Protein AF-A0A8H8R3R6-F1 (afdb_monomer_lite)

Foldseek 3Di:
DPVVVVLVVCLVPVLQVLDALLRLQVQQLVVLLVPPDQQDDLASLQLVLCNLQVDFDDDPVCCVPQPVPVVVLCVVPSVDDPVSSVVNNVCSRVRPGDNSNLDDPVVCVVCVVVVNNSVSDDYDSLLCCVVVDPLVPQPDAQDPDRGPCSSCVSVVVVVVVVCVVCPVVDDDDDDDDDQLVVLVCLQVVNDDDPCVVVPPPDDDQQADQEAEDADQAQQACVSVLLRVQVSHQQDPSGKYKYFNALLLVVDDWNQVRCCLRQVQNDQLSVCQARQKDWPDMFCNVDPRRRNDIIIIHHVGNDADDLVSHDPPVRLVVSLVVNCCSLVPPDPDPRPDPVSHDHDPSPCVVSVVLVLPPSRDDPPDPVCDDDVNVVPNVVDDDDDPDWDADPVVRDTHDDDDPVVLVVQQADFDWDWDADPVVRHTPDPGTDGDYNNDDDDDDPPD

Radius of gyration: 27.63 Å; chains: 1; bounding box: 59×54×81 Å

pLDDT: mean 77.4, std 13.17, range [39.22, 96.19]

Structure (mmCIF, N/CA/C/O backbone):
data_AF-A0A8H8R3R6-F1
#
_entry.id   AF-A0A8H8R3R6-F1
#
loop_
_atom_site.group_PDB
_atom_site.id
_atom_site.type_symbol
_atom_site.label_atom_id
_atom_site.label_alt_id
_atom_site.label_comp_id
_atom_site.label_asym_id
_atom_site.label_entity_id
_atom_site.label_seq_id
_atom_site.pdbx_PDB_ins_code
_atom_site.Cartn_x
_atom_site.Cartn_y
_atom_site.Cartn_z
_atom_site.occupancy
_atom_site.B_iso_or_equiv
_atom_site.auth_seq_id
_atom_site.auth_comp_id
_atom_site.auth_asym_id
_atom_site.auth_atom_id
_atom_site.pdbx_PDB_model_num
ATOM 1 N N . MET A 1 1 ? -8.588 -22.643 -5.717 1.00 56.66 1 MET A N 1
ATOM 2 C CA . MET A 1 1 ? -9.432 -21.596 -5.103 1.00 56.66 1 MET A CA 1
ATOM 3 C C . MET A 1 1 ? -8.622 -20.306 -5.072 1.00 56.66 1 MET A C 1
ATOM 5 O O . MET A 1 1 ? -7.486 -20.375 -4.616 1.00 56.66 1 MET A O 1
ATOM 9 N N . PRO A 1 2 ? -9.122 -19.174 -5.598 1.00 67.88 2 PRO A N 1
ATOM 10 C CA . PRO A 1 2 ? -8.446 -17.885 -5.462 1.00 67.88 2 PRO A CA 1
ATOM 11 C C . PRO A 1 2 ? -8.195 -17.552 -3.985 1.00 67.88 2 PRO A C 1
ATOM 13 O O . PRO A 1 2 ? -9.067 -17.780 -3.151 1.00 67.88 2 PRO A O 1
ATOM 16 N N . LYS A 1 3 ? -7.027 -16.997 -3.652 1.00 70.31 3 LYS A N 1
ATOM 17 C CA . LYS A 1 3 ? -6.646 -16.696 -2.258 1.00 70.31 3 LYS A CA 1
ATOM 18 C C . LYS A 1 3 ? -7.597 -15.730 -1.548 1.00 70.31 3 LYS A C 1
ATOM 20 O O . LYS A 1 3 ? -7.770 -15.851 -0.345 1.00 70.31 3 LYS A O 1
ATOM 25 N N . TYR A 1 4 ? -8.250 -14.813 -2.264 1.00 72.88 4 TYR A N 1
ATOM 26 C CA . TYR A 1 4 ? -9.271 -13.957 -1.650 1.00 72.88 4 TYR A CA 1
ATOM 27 C C . TYR A 1 4 ? -10.514 -14.762 -1.236 1.00 72.88 4 TYR A C 1
ATOM 29 O O . TYR A 1 4 ? -11.103 -14.479 -0.201 1.00 72.88 4 TYR A O 1
ATOM 37 N N . ILE A 1 5 ? -10.885 -15.807 -1.990 1.00 81.00 5 ILE A N 1
ATOM 38 C CA . ILE A 1 5 ? -11.952 -16.738 -1.593 1.00 81.00 5 ILE A CA 1
ATOM 39 C C . ILE A 1 5 ? -11.491 -17.584 -0.404 1.00 81.00 5 ILE A C 1
ATOM 41 O O . ILE A 1 5 ? -12.281 -17.812 0.507 1.00 81.00 5 ILE A O 1
ATOM 45 N N . GLU A 1 6 ? -10.222 -18.003 -0.373 1.00 83.62 6 GLU A N 1
ATOM 46 C CA . GLU A 1 6 ? -9.637 -18.683 0.792 1.00 83.62 6 GLU A CA 1
ATOM 47 C C . GLU A 1 6 ? -9.727 -17.797 2.045 1.00 83.62 6 GLU A C 1
ATOM 49 O O . GLU A 1 6 ? -10.269 -18.244 3.050 1.00 83.62 6 GLU A O 1
ATOM 54 N N . ALA A 1 7 ? -9.321 -16.525 1.959 1.00 84.25 7 ALA A N 1
ATOM 55 C CA . ALA A 1 7 ? -9.419 -15.565 3.059 1.00 84.25 7 ALA A CA 1
ATOM 56 C C . ALA A 1 7 ? -10.870 -15.345 3.518 1.00 84.25 7 ALA A C 1
ATOM 58 O O . ALA A 1 7 ? -11.154 -15.403 4.710 1.00 84.25 7 ALA A O 1
ATOM 59 N N . LEU A 1 8 ? -11.813 -15.168 2.583 1.00 86.44 8 LEU A N 1
ATOM 60 C CA . LEU A 1 8 ? -13.241 -15.056 2.909 1.00 86.44 8 LEU A CA 1
ATOM 61 C C . LEU A 1 8 ? -13.773 -16.323 3.595 1.00 86.44 8 LEU A C 1
ATOM 63 O O . LEU A 1 8 ? -14.528 -16.230 4.562 1.00 86.44 8 LEU A O 1
ATOM 67 N N . THR A 1 9 ? -13.364 -17.499 3.117 1.00 89.38 9 THR A N 1
ATOM 68 C CA . THR A 1 9 ? -13.744 -18.795 3.697 1.00 89.38 9 THR A CA 1
ATOM 69 C C . THR A 1 9 ? -13.182 -18.938 5.109 1.00 89.38 9 THR A C 1
ATOM 71 O O . THR A 1 9 ? -13.893 -19.347 6.027 1.00 89.38 9 THR A O 1
ATOM 74 N N . ASP A 1 10 ? -11.925 -18.552 5.305 1.00 91.69 10 ASP A N 1
ATOM 75 C CA . ASP A 1 10 ? -11.263 -18.560 6.601 1.00 91.69 10 ASP A CA 1
ATOM 76 C C . ASP A 1 10 ? -11.947 -17.589 7.578 1.00 91.69 10 ASP A C 1
ATOM 78 O O . ASP A 1 10 ? -12.258 -17.992 8.699 1.00 91.69 10 ASP A O 1
ATOM 82 N N . TRP A 1 11 ? -12.296 -16.367 7.155 1.00 92.25 11 TRP A N 1
ATOM 83 C CA . TRP A 1 11 ? -13.038 -15.395 7.973 1.00 92.25 11 TRP A CA 1
ATOM 84 C C . TRP A 1 11 ? -14.450 -15.857 8.350 1.00 92.25 11 TRP A C 1
ATOM 86 O O . TRP A 1 11 ? -14.945 -15.527 9.432 1.00 92.25 11 TRP A O 1
ATOM 96 N N . GLN A 1 12 ? -15.116 -16.610 7.472 1.00 89.81 12 GLN A N 1
ATOM 97 C CA . GLN A 1 12 ? -16.445 -17.171 7.732 1.00 89.81 12 GLN A CA 1
ATOM 98 C C . GLN A 1 12 ? -16.408 -18.443 8.590 1.00 89.81 12 GLN A C 1
ATOM 100 O O . GLN A 1 12 ? -17.414 -18.754 9.239 1.00 89.81 12 GLN A O 1
ATOM 105 N N . GLY A 1 13 ? -15.282 -19.155 8.598 1.00 90.56 13 GLY A N 1
ATOM 106 C CA . GLY A 1 13 ? -15.072 -20.408 9.315 1.00 90.56 13 GLY A CA 1
ATOM 107 C C . GLY A 1 13 ? -13.961 -20.291 10.352 1.00 90.56 13 GLY A C 1
ATOM 108 O O . GLY A 1 13 ? -14.189 -19.775 11.443 1.00 90.56 13 GLY A O 1
ATOM 109 N N . LYS A 1 14 ? -12.764 -20.776 9.998 1.00 90.62 14 LYS A N 1
ATOM 110 C CA . LYS A 1 14 ? -11.642 -21.049 10.917 1.00 90.62 14 LYS A CA 1
ATOM 111 C C . LYS A 1 14 ? -11.264 -19.878 11.824 1.00 90.62 14 LYS A C 1
ATOM 113 O O . LYS A 1 14 ? -10.929 -20.092 12.980 1.00 90.62 14 LYS A O 1
ATOM 118 N N . ALA A 1 15 ? -11.319 -18.647 11.320 1.00 92.00 15 ALA A N 1
ATOM 119 C CA . ALA A 1 15 ? -10.952 -17.457 12.082 1.00 92.00 15 ALA A CA 1
ATOM 120 C C . ALA A 1 15 ? -11.833 -17.243 13.324 1.00 92.00 15 ALA A C 1
ATOM 122 O O . ALA A 1 15 ? -11.370 -16.654 14.297 1.00 92.00 15 ALA A O 1
ATOM 123 N N . LYS A 1 16 ? -13.081 -17.733 13.317 1.00 89.00 16 LYS A N 1
ATOM 124 C CA . LYS A 1 16 ? -14.005 -17.621 14.459 1.00 89.00 16 LYS A CA 1
ATOM 125 C C . LYS A 1 16 ? -13.524 -18.381 15.689 1.00 89.00 16 LYS A C 1
ATOM 127 O O . LYS A 1 16 ? -13.858 -17.985 16.799 1.00 89.00 16 LYS A O 1
ATOM 132 N N . ASP A 1 17 ? -12.746 -19.438 15.476 1.00 89.56 17 ASP A N 1
ATOM 133 C CA . ASP A 1 17 ? -12.331 -20.365 16.527 1.00 89.56 17 ASP A CA 1
ATOM 134 C C . ASP A 1 17 ? -10.909 -20.082 17.037 1.00 89.56 17 ASP A C 1
ATOM 136 O O . ASP A 1 17 ? -10.450 -20.738 17.967 1.00 89.56 17 ASP A O 1
ATOM 140 N N . ILE A 1 18 ? -10.197 -19.116 16.438 1.00 92.00 18 ILE A N 1
ATOM 141 C CA . ILE A 1 18 ? -8.803 -18.810 16.799 1.00 92.00 18 ILE A CA 1
ATOM 142 C C . ILE A 1 18 ? -8.711 -18.063 18.129 1.00 92.00 18 ILE A C 1
ATOM 144 O O . ILE A 1 18 ? -7.832 -18.352 18.937 1.00 92.00 18 ILE A O 1
ATOM 148 N N . PHE A 1 19 ? -9.594 -17.090 18.349 1.00 92.12 19 PHE A N 1
ATOM 149 C CA . PHE A 1 19 ? -9.614 -16.306 19.576 1.00 92.12 19 PHE A CA 1
ATOM 150 C C . PHE A 1 19 ? -11.031 -16.215 20.111 1.00 92.12 19 PHE A C 1
ATOM 152 O O . PHE A 1 19 ? -11.982 -15.983 19.372 1.00 92.12 19 PHE A O 1
ATOM 159 N N . THR A 1 20 ? -11.159 -16.314 21.423 1.00 92.62 20 THR A N 1
ATOM 160 C CA . THR A 1 20 ? -12.367 -15.942 22.149 1.00 92.62 20 THR A CA 1
ATOM 161 C C . THR A 1 20 ? -12.424 -14.426 22.356 1.00 92.62 20 THR A C 1
ATOM 163 O O . THR A 1 20 ? -11.408 -13.723 22.346 1.00 92.62 20 THR A O 1
ATOM 166 N N . SER A 1 21 ? -13.617 -13.896 22.635 1.00 91.75 21 SER A N 1
ATOM 167 C CA . SER A 1 21 ? -13.784 -12.489 23.032 1.00 91.75 21 SER A CA 1
ATOM 168 C C . SER A 1 21 ? -12.984 -12.143 24.291 1.00 91.75 21 SER A C 1
ATOM 170 O O . SER A 1 21 ? -12.503 -11.021 24.430 1.00 91.75 21 SER A O 1
ATOM 172 N N . ALA A 1 22 ? -12.797 -13.105 25.200 1.00 91.75 22 ALA A N 1
ATOM 173 C CA . ALA A 1 22 ? -11.987 -12.916 26.398 1.00 91.75 22 ALA A CA 1
ATOM 174 C C . ALA A 1 22 ? -10.507 -12.699 26.081 1.00 91.75 22 ALA A C 1
ATOM 176 O O . ALA A 1 22 ? -9.930 -11.740 26.596 1.00 91.75 22 ALA A O 1
ATOM 177 N N . GLU A 1 23 ? -9.932 -13.522 25.205 1.00 91.50 23 GLU A N 1
ATOM 178 C CA . GLU A 1 23 ? -8.534 -13.394 24.781 1.00 91.50 23 GLU A CA 1
ATOM 179 C C . GLU A 1 23 ? -8.293 -12.096 24.007 1.00 91.50 23 GLU A C 1
ATOM 181 O O . GLU A 1 23 ? -7.294 -11.419 24.241 1.00 91.50 23 GLU A O 1
ATOM 186 N N . MET A 1 24 ? -9.222 -11.707 23.128 1.00 89.75 24 MET A N 1
ATOM 187 C CA . MET A 1 24 ? -9.145 -10.439 22.392 1.00 89.75 24 MET A CA 1
ATOM 188 C C . MET A 1 24 ? -9.116 -9.233 23.332 1.00 89.75 24 MET A C 1
ATOM 190 O O . MET A 1 24 ? -8.228 -8.388 23.231 1.00 89.75 24 MET A O 1
ATOM 194 N N . VAL A 1 25 ? -10.057 -9.169 24.279 1.00 89.38 25 VAL A N 1
ATOM 195 C CA . VAL A 1 25 ? -10.128 -8.066 25.247 1.00 89.38 25 VAL A CA 1
ATOM 196 C C . VAL A 1 25 ? -8.863 -8.004 26.103 1.00 89.38 25 VAL A C 1
ATOM 198 O O . VAL A 1 25 ? -8.317 -6.923 26.307 1.00 89.38 25 VAL A O 1
ATOM 201 N N . GLU A 1 26 ? -8.357 -9.150 26.565 1.00 88.12 26 GLU A N 1
ATOM 202 C CA . GLU A 1 26 ? -7.115 -9.208 27.340 1.00 88.12 26 GLU A CA 1
ATOM 203 C C . GLU A 1 26 ? -5.907 -8.710 26.538 1.00 88.12 26 GLU A C 1
ATOM 205 O O . GLU A 1 26 ? -5.162 -7.857 27.025 1.00 88.12 26 GLU A O 1
ATOM 210 N N . ARG A 1 27 ? -5.734 -9.180 25.295 1.00 88.44 27 ARG A N 1
ATOM 211 C CA . ARG A 1 27 ? -4.622 -8.765 24.425 1.00 88.44 27 ARG A CA 1
ATOM 212 C C . ARG A 1 27 ? -4.650 -7.263 24.143 1.00 88.44 27 ARG A C 1
ATOM 214 O O . ARG A 1 27 ? -3.611 -6.613 24.272 1.00 88.44 27 ARG A O 1
ATOM 221 N N . VAL A 1 28 ? -5.820 -6.709 23.810 1.00 88.00 28 VAL A N 1
ATOM 222 C CA . VAL A 1 28 ? -5.982 -5.270 23.544 1.00 88.00 28 VAL A CA 1
ATOM 223 C C . VAL A 1 28 ? -5.671 -4.451 24.795 1.00 88.00 28 VAL A C 1
ATOM 225 O O . VAL A 1 28 ? -4.815 -3.568 24.741 1.00 88.00 28 VAL A O 1
ATOM 228 N N . SER A 1 29 ? -6.296 -4.759 25.935 1.00 82.81 29 SER A N 1
ATOM 229 C CA . SER A 1 29 ? -6.074 -4.012 27.180 1.00 82.81 29 SER A CA 1
ATOM 230 C C . SER A 1 29 ? -4.623 -4.096 27.661 1.00 82.81 29 SER A C 1
ATOM 232 O O . SER A 1 29 ? -4.054 -3.081 28.062 1.00 82.81 29 SER A O 1
ATOM 234 N N . MET A 1 30 ? -3.987 -5.270 27.573 1.00 83.88 30 MET A N 1
ATOM 235 C CA . MET A 1 30 ? -2.578 -5.441 27.938 1.00 83.88 30 MET A CA 1
ATOM 236 C C . MET A 1 30 ? -1.666 -4.560 27.075 1.00 83.88 30 MET A C 1
ATOM 238 O O . MET A 1 30 ? -0.820 -3.839 27.604 1.00 83.88 30 MET A O 1
ATOM 242 N N . LYS A 1 31 ? -1.833 -4.589 25.748 1.00 83.75 31 LYS A N 1
ATOM 243 C CA . LYS A 1 31 ? -0.984 -3.830 24.817 1.00 83.75 31 LYS A CA 1
ATOM 244 C C . LYS A 1 31 ? -1.201 -2.324 24.931 1.00 83.75 31 LYS A C 1
ATOM 246 O O . LYS A 1 31 ? -0.225 -1.580 25.017 1.00 83.75 31 LYS A O 1
ATOM 251 N N . MET A 1 32 ? -2.454 -1.881 25.037 1.00 81.88 32 MET A N 1
ATOM 252 C CA . MET A 1 32 ? -2.774 -0.473 25.285 1.00 81.88 32 MET A CA 1
ATOM 253 C C . MET A 1 32 ? -2.194 0.002 26.624 1.00 81.88 32 MET A C 1
ATOM 255 O O . MET A 1 32 ? -1.614 1.084 26.679 1.00 81.88 32 MET A O 1
ATOM 259 N N . GLY A 1 33 ? -2.249 -0.815 27.680 1.00 77.94 33 GLY A N 1
ATOM 260 C CA . GLY A 1 33 ? -1.628 -0.496 28.969 1.00 77.94 33 GLY A CA 1
ATOM 261 C C . GLY A 1 33 ? -0.101 -0.341 28.903 1.00 77.94 33 GLY A C 1
ATOM 262 O O . GLY A 1 33 ? 0.452 0.548 29.544 1.00 77.94 33 GLY A O 1
ATOM 263 N N . LEU A 1 34 ? 0.584 -1.157 28.093 1.00 79.00 34 LEU A N 1
ATOM 264 C CA . LEU A 1 34 ? 2.042 -1.082 27.903 1.00 79.00 34 LEU A CA 1
ATOM 265 C C . LEU A 1 34 ? 2.489 0.100 27.028 1.00 79.00 34 LEU A C 1
ATOM 267 O O . LEU A 1 34 ? 3.617 0.570 27.154 1.00 79.00 34 LEU A O 1
ATOM 271 N N . SER A 1 35 ? 1.621 0.579 26.138 1.00 68.31 35 SER A N 1
ATOM 272 C CA . SER A 1 35 ? 1.956 1.582 25.118 1.00 68.31 35 SER A CA 1
ATOM 273 C C . SER A 1 35 ? 2.183 3.010 25.647 1.00 68.31 35 SER A C 1
ATOM 275 O O . SER A 1 35 ? 2.533 3.896 24.870 1.00 68.31 35 SER A O 1
ATOM 277 N N . ASN A 1 36 ? 1.996 3.263 26.953 1.00 65.81 36 ASN A N 1
ATOM 278 C CA . ASN A 1 36 ? 2.071 4.596 27.579 1.00 65.81 36 ASN A CA 1
ATOM 279 C C . ASN A 1 36 ? 1.210 5.673 26.881 1.00 65.81 36 ASN A C 1
ATOM 281 O O . ASN A 1 36 ? 1.462 6.874 27.032 1.00 65.81 36 ASN A O 1
ATOM 285 N N . ILE A 1 37 ? 0.189 5.265 26.121 1.00 70.44 37 ILE A N 1
ATOM 286 C CA . ILE A 1 37 ? -0.720 6.175 25.431 1.00 70.44 37 ILE A CA 1
ATOM 287 C C . ILE A 1 37 ? -1.469 7.002 26.479 1.00 70.44 37 ILE A C 1
ATOM 289 O O . ILE A 1 37 ? -2.212 6.477 27.309 1.00 70.44 37 ILE A O 1
ATOM 293 N N . LYS A 1 38 ? -1.283 8.324 26.442 1.00 70.19 38 LYS A N 1
ATOM 294 C CA . LYS A 1 38 ? -1.988 9.237 27.342 1.00 70.19 38 LYS A CA 1
ATOM 295 C C . LYS A 1 38 ? -3.420 9.438 26.862 1.00 70.19 38 LYS A C 1
ATOM 297 O O . LYS A 1 38 ? -3.670 9.662 25.678 1.00 70.19 38 LYS A O 1
ATOM 302 N N . ALA A 1 39 ? -4.364 9.380 27.795 1.00 67.50 39 ALA A N 1
ATOM 303 C CA . ALA A 1 39 ? -5.719 9.848 27.563 1.00 67.50 39 ALA A CA 1
ATOM 304 C C . ALA A 1 39 ? -5.724 11.384 27.637 1.00 67.50 39 ALA A C 1
ATOM 306 O O . ALA A 1 39 ? -5.727 11.966 28.723 1.00 67.50 39 ALA A O 1
ATOM 307 N N . ASP A 1 40 ? -5.678 12.035 26.482 1.00 66.19 40 ASP A N 1
ATOM 308 C CA . ASP A 1 40 ? -5.625 13.484 26.318 1.00 66.19 40 ASP A CA 1
ATOM 309 C C . ASP A 1 40 ? -6.595 13.972 25.228 1.00 66.19 40 ASP A C 1
ATOM 311 O O . ASP A 1 40 ? -7.189 13.189 24.481 1.00 66.19 40 ASP A O 1
ATOM 315 N N . GLY A 1 41 ? -6.815 15.287 25.186 1.00 72.44 41 GLY A N 1
ATOM 316 C CA . GLY A 1 41 ? -7.691 15.921 24.203 1.00 72.44 41 GLY A CA 1
ATOM 317 C C . GLY A 1 41 ? -9.196 15.691 24.436 1.00 72.44 41 GLY A C 1
ATOM 318 O O . GLY A 1 41 ? -9.618 15.263 25.515 1.00 72.44 41 GLY A O 1
ATOM 319 N N . PRO A 1 42 ? -10.037 15.993 23.429 1.00 72.12 42 PRO A N 1
ATOM 320 C CA . PRO A 1 42 ? -11.498 15.983 23.562 1.00 72.12 42 PRO A CA 1
ATOM 321 C C . PRO A 1 42 ? -12.094 14.588 23.830 1.00 72.12 42 PRO A C 1
ATOM 323 O O . PRO A 1 42 ? -13.234 14.487 24.276 1.00 72.12 42 PRO A O 1
ATOM 326 N N . PHE A 1 43 ? -11.316 13.516 23.634 1.00 78.62 43 PHE A N 1
ATOM 327 C CA . PHE A 1 43 ? -11.741 12.118 23.805 1.00 78.62 43 PHE A CA 1
ATOM 328 C C . PHE A 1 43 ? -11.277 11.473 25.095 1.00 78.62 43 PHE A C 1
ATOM 330 O O . PHE A 1 43 ? -11.463 10.269 25.254 1.00 78.62 43 PHE A O 1
ATOM 337 N N . GLN A 1 44 ? -10.651 12.226 26.000 1.00 79.69 44 GLN A N 1
ATOM 338 C CA . GLN A 1 44 ? -9.952 11.671 27.158 1.00 79.69 44 GLN A CA 1
ATOM 339 C C . GLN A 1 44 ? -10.747 10.570 27.880 1.00 79.69 44 GLN A C 1
ATOM 341 O O . GLN A 1 44 ? -10.197 9.522 28.202 1.00 79.69 44 GLN A O 1
ATOM 346 N N . LYS A 1 45 ? -12.057 10.760 28.079 1.00 80.25 45 LYS A N 1
ATOM 347 C CA . LYS A 1 45 ? -12.917 9.770 28.748 1.00 80.25 45 LYS A CA 1
ATOM 348 C C . LYS A 1 45 ? -13.110 8.482 27.944 1.00 80.25 45 LYS A C 1
ATOM 350 O O . LYS A 1 45 ? -13.040 7.399 28.514 1.00 80.25 45 LYS A O 1
ATOM 355 N N . GLU A 1 46 ? -13.364 8.583 26.642 1.00 85.00 46 GLU A N 1
ATOM 356 C CA . GLU A 1 46 ? -13.529 7.409 25.775 1.00 85.00 46 GLU A CA 1
ATOM 357 C C . GLU A 1 46 ? -12.192 6.696 25.555 1.00 85.00 46 GLU A C 1
ATOM 359 O O . GLU A 1 46 ? -12.128 5.475 25.642 1.00 85.00 46 GLU A O 1
ATOM 364 N N . LYS A 1 47 ? -11.106 7.450 25.366 1.00 85.38 47 LYS A N 1
ATOM 365 C CA . LYS A 1 47 ? -9.754 6.904 25.223 1.00 85.38 47 LYS A CA 1
ATOM 366 C C . LYS A 1 47 ? -9.311 6.160 26.481 1.00 85.38 47 LYS A C 1
ATOM 368 O O . LYS A 1 47 ? -8.816 5.042 26.380 1.00 85.38 47 LYS A O 1
ATOM 373 N N . GLN A 1 48 ? -9.572 6.720 27.665 1.00 83.88 48 GLN A N 1
ATOM 374 C CA . GLN A 1 48 ? -9.321 6.031 28.932 1.00 83.88 48 GLN A CA 1
ATOM 375 C C . GLN A 1 48 ? -10.132 4.735 29.042 1.00 83.88 48 GLN A C 1
ATOM 377 O O . GLN A 1 48 ? -9.604 3.710 29.466 1.00 83.88 48 GLN A O 1
ATOM 382 N N . MET A 1 49 ? -11.400 4.765 28.626 1.00 83.62 49 MET A N 1
ATOM 383 C CA . MET A 1 49 ? -12.247 3.579 28.625 1.00 83.62 49 MET A CA 1
ATOM 384 C C . MET A 1 49 ? -11.725 2.495 27.675 1.00 83.62 49 MET A C 1
ATOM 386 O O . MET A 1 49 ? -11.697 1.319 28.035 1.00 83.62 49 MET A O 1
ATOM 390 N N . TYR A 1 50 ? -11.274 2.879 26.482 1.00 87.00 50 TYR A N 1
ATOM 391 C CA . TYR A 1 50 ? -10.690 1.948 25.526 1.00 87.00 50 TYR A CA 1
ATOM 392 C C . TYR A 1 50 ? -9.404 1.313 26.065 1.00 87.00 50 TYR A C 1
ATOM 394 O O . TYR A 1 50 ? -9.265 0.094 26.022 1.00 87.00 50 TYR A O 1
ATOM 402 N N . ILE A 1 51 ? -8.509 2.109 26.658 1.00 84.00 51 ILE A N 1
ATOM 403 C CA . ILE A 1 51 ? -7.272 1.607 27.276 1.00 84.00 51 ILE A CA 1
ATOM 404 C C . ILE A 1 51 ? -7.590 0.599 28.389 1.00 84.00 51 ILE A C 1
ATOM 406 O O . ILE A 1 51 ? -7.012 -0.485 28.428 1.00 84.00 51 ILE A O 1
ATOM 410 N N . SER A 1 52 ? -8.524 0.934 29.282 1.00 81.31 52 SER A N 1
ATOM 411 C CA . SER A 1 52 ? -8.809 0.115 30.464 1.00 81.31 52 SER A CA 1
ATOM 412 C C . SER A 1 52 ? -9.701 -1.099 30.186 1.00 81.31 52 SER A C 1
ATOM 414 O O . SER A 1 52 ? -9.568 -2.104 30.878 1.00 81.31 52 SER A O 1
ATOM 416 N N . ALA A 1 53 ? -10.610 -1.025 29.211 1.00 84.25 53 ALA A N 1
ATOM 417 C CA . ALA A 1 53 ? -11.664 -2.026 29.013 1.00 84.25 53 ALA A CA 1
ATOM 418 C C . ALA A 1 53 ? -11.785 -2.566 27.576 1.00 84.25 53 ALA A C 1
ATOM 420 O O . ALA A 1 53 ? -12.661 -3.396 27.339 1.00 84.25 53 ALA A O 1
ATOM 421 N N . ALA A 1 54 ? -10.971 -2.086 26.626 1.00 86.69 54 ALA A N 1
ATOM 422 C CA . ALA A 1 54 ? -11.089 -2.366 25.189 1.00 86.69 54 ALA A CA 1
ATOM 423 C C . ALA A 1 54 ? -12.457 -1.973 24.586 1.00 86.69 54 ALA A C 1
ATOM 425 O O . ALA A 1 54 ? -12.933 -2.582 23.629 1.00 86.69 54 ALA A O 1
ATOM 426 N N . VAL A 1 55 ? -13.109 -0.944 25.145 1.00 86.25 55 VAL A N 1
ATOM 427 C CA . VAL A 1 55 ? -14.420 -0.449 24.693 1.00 86.25 55 VAL A CA 1
ATOM 428 C C . VAL A 1 55 ? -14.280 0.876 23.952 1.00 86.25 55 VAL A C 1
ATOM 430 O O . VAL A 1 55 ? -13.838 1.868 24.527 1.00 86.25 55 VAL A O 1
ATOM 433 N N . LEU A 1 56 ? -14.754 0.910 22.708 1.00 86.25 56 LEU A N 1
ATOM 434 C CA . LEU A 1 56 ? -15.180 2.139 22.032 1.00 86.25 56 LEU A CA 1
ATOM 435 C C . LEU A 1 56 ? -16.693 2.266 22.142 1.00 86.25 56 LEU A C 1
ATOM 437 O O . LEU A 1 56 ? -17.384 1.249 22.130 1.00 86.25 56 LEU A O 1
ATOM 441 N N . TYR A 1 57 ? -17.226 3.485 22.213 1.00 82.56 57 TYR A N 1
ATOM 442 C CA . TYR A 1 57 ? -18.667 3.685 22.308 1.00 82.56 57 TYR A CA 1
ATOM 443 C C . TYR A 1 57 ? -19.284 3.826 20.911 1.00 82.56 57 TYR A C 1
ATOM 445 O O . TYR A 1 57 ? -19.118 4.869 20.274 1.00 82.56 57 TYR A O 1
ATOM 453 N N . PRO A 1 58 ? -20.065 2.840 20.424 1.00 81.75 58 PRO A N 1
ATOM 454 C CA . PRO A 1 58 ? -20.785 3.002 19.170 1.00 81.75 58 PRO A CA 1
ATOM 455 C C . PRO A 1 58 ? -21.842 4.108 19.290 1.00 81.75 58 PRO A C 1
ATOM 457 O O . PRO A 1 58 ? -22.214 4.542 20.389 1.00 81.75 58 PRO A O 1
ATOM 460 N N . SER A 1 59 ? -22.383 4.538 18.147 1.00 83.69 59 SER A N 1
ATOM 461 C CA . SER A 1 59 ? -23.514 5.471 18.150 1.00 83.69 59 SER A CA 1
ATOM 462 C C . SER A 1 59 ? -24.698 4.897 18.940 1.00 83.69 59 SER A C 1
ATOM 464 O O . SER A 1 59 ? -24.977 3.694 18.897 1.00 83.69 59 SER A O 1
ATOM 466 N N . GLU A 1 60 ? -25.445 5.761 19.631 1.00 86.81 60 GLU A N 1
ATOM 467 C CA . GLU A 1 60 ? -26.621 5.336 20.398 1.00 86.81 60 GLU A CA 1
ATOM 468 C C . GLU A 1 60 ? -27.648 4.611 19.515 1.00 86.81 60 GLU A C 1
ATOM 470 O O . GLU A 1 60 ? -28.279 3.658 19.963 1.00 86.81 60 GLU A O 1
ATOM 475 N N . LYS A 1 61 ? -27.780 5.016 18.245 1.00 87.38 61 LYS A N 1
ATOM 476 C CA . LYS A 1 61 ? -28.653 4.347 17.275 1.00 87.38 61 LYS A CA 1
ATOM 477 C C . LYS A 1 61 ? -28.267 2.878 17.081 1.00 87.38 61 LYS A C 1
ATOM 479 O O . LYS A 1 61 ? -29.147 2.024 17.128 1.00 87.38 61 LYS A O 1
ATOM 484 N N . VAL A 1 62 ? -26.977 2.592 16.887 1.00 88.38 62 VAL A N 1
ATOM 485 C CA . VAL A 1 62 ? -26.474 1.218 16.718 1.00 88.38 62 VAL A CA 1
ATOM 486 C C . VAL A 1 62 ? -26.685 0.419 17.998 1.00 88.38 62 VAL A C 1
ATOM 488 O O . VAL A 1 62 ? -27.231 -0.677 17.942 1.00 88.38 62 VAL A O 1
ATOM 491 N N . LEU A 1 63 ? -26.344 0.989 19.155 1.00 89.62 63 LEU A N 1
ATOM 492 C CA . LEU A 1 63 ? -26.534 0.311 20.436 1.00 89.62 63 LEU A CA 1
ATOM 493 C C . LEU A 1 63 ? -28.009 -0.013 20.707 1.00 89.62 63 LEU A C 1
ATOM 495 O O . LEU A 1 63 ? -28.321 -1.127 21.098 1.00 89.62 63 LEU A O 1
ATOM 499 N N . ARG A 1 64 ? -28.948 0.898 20.421 1.00 93.44 64 ARG A N 1
ATOM 500 C CA . ARG A 1 64 ? -30.392 0.622 20.572 1.00 93.44 64 ARG A CA 1
ATOM 501 C C . ARG A 1 64 ? -30.878 -0.561 19.736 1.00 93.44 64 ARG A C 1
ATOM 503 O O . ARG A 1 64 ? -31.873 -1.172 20.104 1.00 93.44 64 ARG A O 1
ATOM 510 N N . GLN A 1 65 ? -30.232 -0.832 18.606 1.00 94.06 65 GLN A N 1
ATOM 511 C CA . GLN A 1 65 ? -30.629 -1.901 17.692 1.00 94.06 65 GLN A CA 1
ATOM 512 C C . GLN A 1 65 ? -29.902 -3.217 17.979 1.00 94.06 65 GLN A C 1
ATOM 514 O O . GLN A 1 65 ? -30.522 -4.269 17.886 1.00 94.06 65 GLN A O 1
ATOM 519 N N . GLN A 1 66 ? -28.610 -3.153 18.306 1.00 92.69 66 GLN A N 1
ATOM 520 C CA . GLN A 1 66 ? -27.725 -4.321 18.352 1.00 92.69 66 GLN A CA 1
ATOM 521 C C . GLN A 1 66 ? -27.312 -4.716 19.774 1.00 92.69 66 GLN A C 1
ATOM 523 O O . GLN A 1 66 ? -27.091 -5.892 20.035 1.00 92.69 66 GLN A O 1
ATOM 528 N N . ASP A 1 67 ? -27.216 -3.759 20.702 1.00 93.25 67 ASP A N 1
ATOM 529 C CA . ASP A 1 67 ? -26.821 -4.028 22.090 1.00 93.25 67 ASP A CA 1
ATOM 530 C C . ASP A 1 67 ? -27.446 -3.015 23.077 1.00 93.25 67 ASP A C 1
ATOM 532 O O . ASP A 1 67 ? -26.767 -2.121 23.607 1.00 93.25 67 ASP A O 1
ATOM 536 N N . PRO A 1 68 ? -28.771 -3.106 23.327 1.00 94.50 68 PRO A N 1
ATOM 537 C CA . PRO A 1 68 ? -29.469 -2.168 24.207 1.00 94.50 68 PRO A CA 1
ATOM 538 C C . PRO A 1 68 ? -28.939 -2.205 25.643 1.00 94.50 68 PRO A C 1
ATOM 540 O O . PRO A 1 68 ? -28.942 -1.190 26.338 1.00 94.50 68 PRO A O 1
ATOM 543 N N . LYS A 1 69 ? -28.441 -3.365 26.082 1.00 93.19 69 LYS A N 1
ATOM 544 C CA . LYS A 1 69 ? -27.883 -3.554 27.420 1.00 93.19 69 LYS A CA 1
ATOM 545 C C . LYS A 1 69 ? -26.570 -2.790 27.585 1.00 93.19 69 LYS A C 1
ATOM 547 O O . LYS A 1 69 ? -26.390 -2.113 28.594 1.00 93.19 69 LYS A O 1
ATOM 552 N N . MET A 1 70 ? -25.689 -2.806 26.583 1.00 90.75 70 MET A N 1
ATOM 553 C CA . MET A 1 70 ? -24.488 -1.967 26.595 1.00 90.75 70 MET A CA 1
ATOM 554 C C . MET A 1 70 ? -24.834 -0.474 26.641 1.00 90.75 70 MET A C 1
ATOM 556 O O . MET A 1 70 ? -24.172 0.286 27.345 1.00 90.75 70 MET A O 1
ATOM 560 N N . LEU A 1 71 ? -25.904 -0.035 25.965 1.00 90.25 71 LEU A N 1
ATOM 561 C CA . LEU A 1 71 ? -26.364 1.355 26.068 1.00 90.25 71 LEU A CA 1
ATOM 562 C C . LEU A 1 71 ? -26.741 1.741 27.503 1.00 90.25 71 LEU A C 1
ATOM 564 O O . LEU A 1 71 ? -26.397 2.835 27.953 1.00 90.25 71 LEU A O 1
ATOM 568 N N . GLU A 1 72 ? -27.453 0.865 28.212 1.00 90.81 72 GLU A N 1
ATOM 569 C CA . GLU A 1 72 ? -27.808 1.073 29.618 1.00 90.81 72 GLU A CA 1
ATOM 570 C C . GLU A 1 72 ? -26.563 1.139 30.505 1.00 90.81 72 GLU A C 1
ATOM 572 O O . GLU A 1 72 ? -26.458 2.038 31.345 1.00 90.81 72 GLU A O 1
ATOM 577 N N . LEU A 1 73 ? -25.596 0.242 30.279 1.00 89.12 73 LEU A N 1
ATOM 578 C CA . LEU A 1 73 ? -24.320 0.245 30.992 1.00 89.12 73 LEU A CA 1
ATOM 579 C C . LEU A 1 73 ? -23.568 1.560 30.779 1.00 89.12 73 LEU A C 1
ATOM 581 O O . LEU A 1 73 ? -23.194 2.204 31.756 1.00 89.12 73 LEU A O 1
ATOM 585 N N . ILE A 1 74 ? -23.428 2.015 29.530 1.00 86.25 74 ILE A N 1
ATOM 586 C CA . ILE A 1 74 ? -22.790 3.298 29.206 1.00 86.25 74 ILE A CA 1
ATOM 587 C C . ILE A 1 74 ? -23.516 4.437 29.928 1.00 86.25 74 ILE A C 1
ATOM 589 O O . ILE A 1 74 ? -22.881 5.198 30.647 1.00 86.25 74 ILE A O 1
ATOM 593 N N . LYS A 1 75 ? -24.847 4.536 29.829 1.00 85.25 75 LYS A N 1
ATOM 594 C CA . LYS A 1 75 ? -25.610 5.618 30.483 1.00 85.25 75 LYS A CA 1
ATOM 595 C C . LYS A 1 75 ? -25.444 5.644 32.003 1.00 85.25 75 LYS A C 1
ATOM 597 O O . LYS A 1 75 ? -25.446 6.719 32.598 1.00 85.25 75 LYS A O 1
ATOM 602 N N . LYS A 1 76 ? -25.321 4.475 32.631 1.00 85.31 76 LYS A N 1
ATOM 603 C CA . LYS A 1 76 ? -25.237 4.336 34.088 1.00 85.31 76 LYS A CA 1
ATOM 604 C C . LYS A 1 76 ? -23.815 4.511 34.634 1.00 85.31 76 LYS A C 1
ATOM 606 O O . LYS A 1 76 ? -23.665 5.000 35.754 1.00 85.31 76 LYS A O 1
ATOM 611 N N . HIS A 1 77 ? -22.805 4.126 33.856 1.00 80.50 77 HIS A N 1
ATOM 612 C CA . HIS A 1 77 ? -21.433 3.931 34.334 1.00 80.50 77 HIS A CA 1
ATOM 613 C C . HIS A 1 77 ? -20.369 4.764 33.593 1.00 80.50 77 HIS A C 1
ATOM 615 O O . HIS A 1 77 ? -19.256 4.896 34.083 1.00 80.50 77 HIS A O 1
ATOM 621 N N . SER A 1 78 ? -20.675 5.431 32.470 1.00 67.81 78 SER A N 1
ATOM 622 C CA . SER A 1 78 ? -19.669 6.184 31.686 1.00 67.81 78 SER A CA 1
ATOM 623 C C . SER A 1 78 ? -19.079 7.423 32.383 1.00 67.81 78 SER A C 1
ATOM 625 O O . SER A 1 78 ? -18.284 8.149 31.786 1.00 67.81 78 SER A O 1
ATOM 627 N N . THR A 1 79 ? -19.515 7.736 33.605 1.00 61.72 79 THR A N 1
ATOM 628 C CA . THR A 1 79 ? -19.061 8.885 34.405 1.00 61.72 79 THR A CA 1
ATOM 629 C C . THR A 1 79 ? -18.286 8.484 35.659 1.00 61.72 79 THR A C 1
ATOM 631 O O . THR A 1 79 ? -17.865 9.370 36.404 1.00 61.72 79 THR A O 1
ATOM 634 N N . LYS A 1 80 ? -18.104 7.184 35.915 1.00 52.66 80 LYS A N 1
ATOM 635 C CA . LYS A 1 80 ? -17.590 6.654 37.182 1.00 52.66 80 LYS A CA 1
ATOM 636 C C . LYS A 1 80 ? -16.341 5.779 36.980 1.00 52.66 80 LYS A C 1
ATOM 638 O O . LYS A 1 80 ? -15.964 5.453 35.862 1.00 52.66 80 LYS A O 1
ATOM 643 N N . SER A 1 81 ? -15.629 5.584 38.091 1.00 53.88 81 SER A N 1
ATOM 644 C CA . SER A 1 81 ? -14.228 5.155 38.232 1.00 53.88 81 SER A CA 1
ATOM 645 C C . SER A 1 81 ? -13.916 3.726 37.747 1.00 53.88 81 SER A C 1
ATOM 647 O O . SER A 1 81 ? -14.788 3.012 37.266 1.00 53.88 81 SER A O 1
ATOM 649 N N . GLU A 1 82 ? -12.661 3.285 37.938 1.00 56.00 82 GLU A N 1
ATOM 650 C CA . GLU A 1 82 ? -12.127 1.935 37.646 1.00 56.00 82 GLU A CA 1
ATOM 651 C C . GLU A 1 82 ? -13.044 0.758 38.040 1.00 56.00 82 GLU A C 1
ATOM 653 O O . GLU A 1 82 ? -12.997 -0.290 37.400 1.00 56.00 82 GLU A O 1
ATOM 658 N N . ALA A 1 83 ? -13.916 0.927 39.044 1.00 55.38 83 ALA A N 1
ATOM 659 C CA . ALA A 1 83 ? -14.895 -0.079 39.466 1.00 55.38 83 ALA A CA 1
ATOM 660 C C . ALA A 1 83 ? -15.874 -0.502 38.349 1.00 55.38 83 ALA A C 1
ATOM 662 O O . ALA A 1 83 ? -16.412 -1.609 38.392 1.00 55.38 83 ALA A O 1
ATOM 663 N N . ASP A 1 84 ? -16.076 0.340 37.334 1.00 73.75 84 ASP A N 1
ATOM 664 C CA . ASP A 1 84 ? -16.990 0.063 36.229 1.00 73.75 84 ASP A CA 1
ATOM 665 C C . ASP A 1 84 ? -16.331 -0.712 35.076 1.00 73.75 84 ASP A C 1
ATOM 667 O O . ASP A 1 84 ? -17.031 -1.397 34.328 1.00 73.75 84 ASP A O 1
ATOM 671 N N . VAL A 1 85 ? -14.993 -0.708 34.971 1.00 81.62 85 VAL A N 1
ATOM 672 C CA . VAL A 1 85 ? -14.239 -1.409 33.909 1.00 81.62 85 VAL A CA 1
ATOM 673 C C . VAL A 1 85 ? -14.617 -2.888 33.853 1.00 81.62 85 VAL A C 1
ATOM 675 O O . VAL A 1 85 ? -14.961 -3.398 32.790 1.00 81.62 85 VAL A O 1
ATOM 678 N N . GLY A 1 86 ? -14.654 -3.562 35.008 1.00 86.62 86 GLY A N 1
ATOM 679 C CA . GLY A 1 86 ? -14.992 -4.984 35.085 1.00 86.62 86 GLY A CA 1
ATOM 680 C C . GLY A 1 86 ? -16.401 -5.315 34.578 1.00 86.62 86 GLY A C 1
ATOM 681 O O . GLY A 1 86 ? -16.610 -6.394 34.022 1.00 86.62 86 GLY A O 1
ATOM 682 N N . ILE A 1 87 ? -17.359 -4.389 34.710 1.00 89.50 87 ILE A N 1
ATOM 683 C CA . ILE A 1 87 ? -18.729 -4.563 34.204 1.00 89.50 87 ILE A CA 1
ATOM 684 C C . ILE A 1 87 ? -18.718 -4.578 32.675 1.00 89.50 87 ILE A C 1
ATOM 686 O O . ILE A 1 87 ? -19.330 -5.450 32.056 1.00 89.50 87 ILE A O 1
ATOM 690 N N . PHE A 1 88 ? -17.989 -3.642 32.074 1.00 88.88 88 PHE A N 1
ATOM 691 C CA . PHE A 1 88 ? -17.866 -3.539 30.627 1.00 88.88 88 PHE A CA 1
ATOM 692 C C . PHE A 1 88 ? -17.068 -4.699 30.032 1.00 88.88 88 PHE A C 1
ATOM 694 O O . PHE A 1 88 ? -17.546 -5.344 29.103 1.00 88.88 88 PHE A O 1
ATOM 701 N N . THR A 1 89 ? -15.912 -5.037 30.611 1.00 89.44 89 THR A N 1
ATOM 702 C CA . THR A 1 89 ? -15.107 -6.196 30.199 1.00 89.44 89 THR A CA 1
ATOM 703 C C . THR A 1 89 ? -15.929 -7.481 30.254 1.00 89.44 89 THR A C 1
ATOM 705 O O . THR A 1 89 ? -15.889 -8.275 29.317 1.00 89.44 89 THR A O 1
ATOM 708 N N . LYS A 1 90 ? -16.717 -7.688 31.319 1.00 92.00 90 LYS A N 1
ATOM 709 C CA . LYS A 1 90 ? -17.608 -8.849 31.419 1.00 92.00 90 LYS A CA 1
ATOM 710 C C . LYS A 1 90 ? -18.669 -8.845 30.318 1.00 92.00 90 LYS A C 1
ATOM 712 O O . LYS A 1 90 ? -18.858 -9.860 29.660 1.00 92.00 90 LYS A O 1
ATOM 717 N N . HIS A 1 91 ? -19.334 -7.713 30.085 1.00 92.69 91 HIS A N 1
ATOM 718 C CA . HIS A 1 91 ? -20.351 -7.617 29.035 1.00 92.69 91 HIS A CA 1
ATOM 719 C C . HIS A 1 91 ? -19.776 -7.915 27.643 1.00 92.69 91 HIS A C 1
ATOM 721 O O . HIS A 1 91 ? -20.390 -8.680 26.902 1.00 92.69 91 HIS A O 1
ATOM 727 N N . LEU A 1 92 ? -18.589 -7.391 27.316 1.00 90.88 92 LEU A N 1
ATOM 728 C CA . LEU A 1 92 ? -17.892 -7.700 26.062 1.00 90.88 92 LEU A CA 1
ATOM 729 C C . LEU A 1 92 ? -17.604 -9.200 25.925 1.00 90.88 92 LEU A C 1
ATOM 731 O O . LEU A 1 92 ? -17.907 -9.794 24.896 1.00 90.88 92 LEU A O 1
ATOM 735 N N . ARG A 1 93 ? -17.053 -9.820 26.974 1.00 92.50 93 ARG A N 1
ATOM 736 C CA . ARG A 1 93 ? -16.731 -11.255 26.987 1.00 92.50 93 ARG A CA 1
ATOM 737 C C . ARG A 1 93 ? -17.953 -12.131 26.743 1.00 92.50 93 ARG A C 1
ATOM 739 O O . ARG A 1 93 ? -17.853 -13.109 26.012 1.00 92.50 93 ARG A O 1
ATOM 746 N N . ASP A 1 94 ? -19.075 -11.760 27.348 1.00 93.25 94 ASP A N 1
ATOM 747 C CA . ASP A 1 94 ? -20.288 -12.572 27.349 1.00 93.25 94 ASP A CA 1
ATOM 748 C C . ASP A 1 94 ? -21.151 -12.364 26.088 1.00 93.25 94 ASP A C 1
ATOM 750 O O . ASP A 1 94 ? -21.946 -13.239 25.754 1.00 93.25 94 ASP A O 1
ATOM 754 N N . ASN A 1 95 ? -21.057 -11.205 25.415 1.00 92.25 95 ASN A N 1
ATOM 755 C CA . ASN A 1 95 ? -22.035 -10.810 24.384 1.00 92.25 95 ASN A CA 1
ATOM 756 C C . ASN A 1 95 ? -21.421 -10.404 23.038 1.00 92.25 95 ASN A C 1
ATOM 758 O O . ASN A 1 95 ? -22.135 -10.384 22.035 1.00 92.25 95 ASN A O 1
ATOM 762 N N . TRP A 1 96 ? -20.139 -10.036 22.987 1.00 90.69 96 TRP A N 1
ATOM 763 C CA . TRP A 1 96 ? -19.495 -9.618 21.741 1.00 90.69 96 TRP A CA 1
ATOM 764 C C . TRP A 1 96 ? -18.741 -10.779 21.107 1.00 90.69 96 TRP A C 1
ATOM 766 O O . TRP A 1 96 ? -18.408 -11.755 21.775 1.00 90.69 96 TRP A O 1
ATOM 776 N N . HIS A 1 97 ? -18.466 -10.655 19.810 1.00 89.38 97 HIS A N 1
ATOM 777 C CA . HIS A 1 97 ? -17.695 -11.623 19.038 1.00 89.38 97 HIS A CA 1
ATOM 778 C C . HIS A 1 97 ? -16.469 -10.934 18.431 1.00 89.38 97 HIS A C 1
ATOM 780 O O . HIS A 1 97 ? -16.567 -9.760 18.055 1.00 89.38 97 HIS A O 1
ATOM 786 N N . PRO A 1 98 ? -15.330 -11.632 18.301 1.00 88.69 98 PRO A N 1
ATOM 787 C CA . PRO A 1 98 ? -14.163 -11.091 17.622 1.00 88.69 98 PRO A CA 1
ATOM 788 C C . PRO A 1 98 ? -14.465 -10.737 16.168 1.00 88.69 98 PRO A C 1
ATOM 790 O O . PRO A 1 98 ? -15.205 -11.443 15.478 1.00 88.69 98 PRO A O 1
ATOM 793 N N . ASN A 1 99 ? -13.844 -9.664 15.679 1.00 89.56 99 ASN A N 1
ATOM 794 C CA . ASN A 1 99 ? -13.872 -9.358 14.258 1.00 89.56 99 ASN A CA 1
ATOM 795 C C . ASN A 1 99 ? -12.909 -10.290 13.509 1.00 89.56 99 ASN A C 1
ATOM 797 O O . ASN A 1 99 ? -11.693 -10.093 13.540 1.00 89.56 99 ASN A O 1
ATOM 801 N N . THR A 1 100 ? -13.451 -11.288 12.812 1.00 91.50 100 THR A N 1
ATOM 802 C CA . THR A 1 100 ? -12.648 -12.289 12.100 1.00 91.50 100 THR A CA 1
ATOM 803 C C . THR A 1 100 ? -11.846 -11.723 10.935 1.00 91.50 100 THR A C 1
ATOM 805 O O . THR A 1 100 ? -10.854 -12.334 10.552 1.00 91.50 100 THR A O 1
ATOM 808 N N . THR A 1 101 ? -12.189 -10.536 10.417 1.00 90.00 101 THR A N 1
ATOM 809 C CA . THR A 1 101 ? -11.412 -9.889 9.346 1.00 90.00 101 THR A CA 1
ATOM 810 C C . THR A 1 101 ? -10.044 -9.390 9.812 1.00 90.00 101 THR A C 1
ATOM 812 O O . THR A 1 101 ? -9.227 -9.010 8.982 1.00 90.00 101 THR A O 1
ATOM 815 N N . LEU A 1 102 ? -9.791 -9.353 11.126 1.00 88.06 102 LEU A N 1
ATOM 816 C CA . LEU A 1 102 ? -8.480 -9.031 11.704 1.00 88.06 102 LEU A CA 1
ATOM 817 C C . LEU A 1 102 ? -7.555 -10.252 11.786 1.00 88.06 102 LEU A C 1
ATOM 819 O O . LEU A 1 102 ? -6.405 -10.123 12.195 1.00 88.06 102 LEU A O 1
ATOM 823 N N . ILE A 1 103 ? -8.054 -11.442 11.447 1.00 90.19 103 ILE A N 1
ATOM 824 C CA . ILE A 1 103 ? -7.339 -12.694 11.660 1.00 90.19 103 ILE A CA 1
ATOM 825 C C . ILE A 1 103 ? -6.862 -13.242 10.316 1.00 90.19 103 ILE A C 1
ATOM 827 O O . ILE A 1 103 ? -7.655 -13.692 9.488 1.00 90.19 103 ILE A O 1
ATOM 831 N N . ASP A 1 104 ? -5.544 -13.235 10.121 1.00 90.00 104 ASP A N 1
ATOM 832 C CA . ASP A 1 104 ? -4.879 -14.017 9.082 1.00 90.00 104 ASP A CA 1
ATOM 833 C C . ASP A 1 104 ? -4.556 -15.408 9.645 1.00 90.00 104 ASP A C 1
ATOM 835 O O . ASP A 1 104 ? -3.640 -15.587 10.453 1.00 90.00 104 ASP A O 1
ATOM 839 N N . VAL A 1 105 ? -5.344 -16.400 9.225 1.00 90.94 105 VAL A N 1
ATOM 840 C CA . VAL A 1 105 ? -5.237 -17.788 9.694 1.00 90.94 105 VAL A CA 1
ATOM 841 C C . VAL A 1 105 ? -3.887 -18.404 9.328 1.00 90.94 105 VAL A C 1
ATOM 843 O O . VAL A 1 105 ? -3.319 -19.152 10.123 1.00 90.94 105 VAL A O 1
ATOM 846 N N . GLN A 1 106 ? -3.350 -18.101 8.143 1.00 88.56 106 GLN A N 1
ATOM 847 C CA . GLN A 1 106 ? -2.066 -18.651 7.701 1.00 88.56 106 GLN A CA 1
ATOM 848 C C . GLN A 1 106 ? -0.924 -18.058 8.525 1.00 88.56 106 GLN A C 1
ATOM 850 O O . GLN A 1 106 ? -0.068 -18.799 9.009 1.00 88.56 106 GLN A O 1
ATOM 855 N N . TYR A 1 107 ? -0.942 -16.742 8.746 1.00 88.75 107 TYR A N 1
ATOM 856 C CA . TYR A 1 107 ? 0.034 -16.080 9.604 1.00 88.75 107 TYR A CA 1
ATOM 857 C C . TYR A 1 107 ? -0.025 -16.607 11.042 1.00 88.75 107 TYR A C 1
ATOM 859 O O . TYR A 1 107 ? 1.011 -16.959 11.607 1.00 88.75 107 TYR A O 1
ATOM 867 N N . TYR A 1 108 ? -1.226 -16.756 11.609 1.00 91.31 108 TYR A N 1
ATOM 868 C CA . TYR A 1 108 ? -1.397 -17.318 12.948 1.00 91.31 108 TYR A CA 1
ATOM 869 C C . TYR A 1 108 ? -0.867 -18.755 13.053 1.00 91.31 108 TYR A C 1
ATOM 871 O O . TYR A 1 108 ? -0.114 -19.067 13.973 1.00 91.31 108 TYR A O 1
ATOM 879 N N . ASN A 1 109 ? -1.180 -19.618 12.083 1.00 91.69 109 ASN A N 1
ATOM 880 C CA . ASN A 1 109 ? -0.678 -20.995 12.054 1.00 91.69 109 ASN A CA 1
ATOM 881 C C . ASN A 1 109 ? 0.852 -21.062 11.930 1.00 91.69 109 ASN A C 1
ATOM 883 O O . ASN A 1 109 ? 1.486 -21.928 12.539 1.00 91.69 109 ASN A O 1
ATOM 887 N N . ASN A 1 110 ? 1.461 -20.144 11.177 1.00 90.12 110 ASN A N 1
ATOM 888 C CA . ASN A 1 110 ? 2.917 -20.039 11.092 1.00 90.12 110 ASN A CA 1
ATOM 889 C C . ASN A 1 110 ? 3.525 -19.653 12.446 1.00 90.12 110 ASN A C 1
ATOM 891 O O . ASN A 1 110 ? 4.499 -20.269 12.874 1.00 90.12 110 ASN A O 1
ATOM 895 N N . LEU A 1 111 ? 2.929 -18.684 13.149 1.00 91.38 111 LEU A N 1
ATOM 896 C CA . LEU A 1 111 ? 3.358 -18.324 14.501 1.00 91.38 111 LEU A CA 1
ATOM 897 C C . LEU A 1 111 ? 3.195 -19.493 15.475 1.00 91.38 111 LEU A C 1
ATOM 899 O O . LEU A 1 111 ? 4.127 -19.782 16.217 1.00 91.38 111 LEU A O 1
ATOM 903 N N . LEU A 1 112 ? 2.067 -20.209 15.436 1.00 91.19 112 LEU A N 1
ATOM 904 C CA . LEU A 1 112 ? 1.850 -21.411 16.247 1.00 91.19 112 LEU A CA 1
ATOM 905 C C . LEU A 1 112 ? 2.930 -22.469 16.007 1.00 91.19 112 LEU A C 1
ATOM 907 O O . LEU A 1 112 ? 3.496 -23.002 16.956 1.00 91.19 112 LEU A O 1
ATOM 911 N N . THR A 1 113 ? 3.253 -22.743 14.742 1.00 93.06 113 THR A N 1
ATOM 912 C CA . THR A 1 113 ? 4.284 -23.726 14.368 1.00 93.06 113 THR A CA 1
ATOM 913 C C . THR A 1 113 ? 5.663 -23.342 14.920 1.00 93.06 113 THR A C 1
ATOM 915 O O . THR A 1 113 ? 6.475 -24.214 15.227 1.00 93.06 113 THR A O 1
ATOM 918 N N . ASN A 1 114 ? 5.905 -22.043 15.104 1.00 90.62 114 ASN A N 1
ATOM 919 C CA . ASN A 1 114 ? 7.141 -21.497 15.654 1.00 90.62 114 AS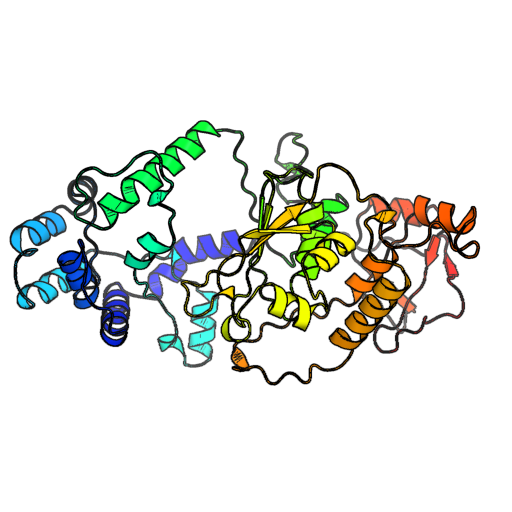N A CA 1
ATOM 920 C C . ASN A 1 114 ? 7.084 -21.229 17.174 1.00 90.62 114 ASN A C 1
ATOM 922 O O . ASN A 1 114 ? 8.063 -20.728 17.723 1.00 90.62 114 ASN A O 1
ATOM 926 N N . ASN A 1 115 ? 5.988 -21.570 17.867 1.00 91.00 115 ASN A N 1
ATOM 927 C CA . ASN A 1 115 ? 5.729 -21.227 19.278 1.00 91.00 115 ASN A CA 1
ATOM 928 C C . ASN A 1 115 ? 5.777 -19.707 19.562 1.00 91.00 115 ASN A C 1
ATOM 930 O O . ASN A 1 115 ? 6.359 -19.255 20.550 1.00 91.00 115 ASN A O 1
ATOM 934 N N . GLN A 1 116 ? 5.211 -18.915 18.651 1.00 89.69 116 GLN A N 1
ATOM 935 C CA . GLN A 1 116 ? 5.170 -17.448 18.672 1.00 89.69 116 GLN A CA 1
ATOM 936 C C . GLN A 1 116 ? 3.733 -16.902 18.668 1.00 89.69 116 GLN A C 1
ATOM 938 O O . GLN A 1 116 ? 3.476 -15.773 18.263 1.00 89.69 116 GLN A O 1
ATOM 943 N N . GLU A 1 117 ? 2.744 -17.672 19.116 1.00 87.06 117 GLU A N 1
ATOM 944 C CA . GLU A 1 117 ? 1.323 -17.295 19.069 1.00 87.06 117 GLU A CA 1
ATOM 945 C C . GLU A 1 117 ? 0.969 -16.044 19.897 1.00 87.06 117 GLU A C 1
ATOM 947 O O . GLU A 1 117 ? -0.071 -15.400 19.697 1.00 87.06 117 GLU A O 1
ATOM 952 N N . ARG A 1 118 ? 1.839 -15.677 20.842 1.00 84.44 118 ARG A N 1
ATOM 953 C CA . ARG A 1 118 ? 1.739 -14.434 21.621 1.00 84.44 118 ARG A CA 1
ATOM 954 C C . ARG A 1 118 ? 2.141 -13.192 20.824 1.00 84.44 118 ARG A C 1
ATOM 956 O O . ARG A 1 118 ? 1.730 -12.097 21.200 1.00 84.44 118 ARG A O 1
ATOM 963 N N . ASP A 1 119 ? 2.873 -13.369 19.727 1.00 84.69 119 ASP A N 1
ATOM 964 C CA . ASP A 1 119 ? 3.312 -12.286 18.844 1.00 84.69 119 ASP A CA 1
ATOM 965 C C . ASP A 1 119 ? 2.220 -11.882 17.843 1.00 84.69 119 ASP A C 1
ATOM 967 O O . ASP A 1 119 ? 2.328 -10.831 17.217 1.00 84.69 119 ASP A O 1
ATOM 971 N N . PHE A 1 120 ? 1.146 -12.677 17.713 1.00 88.00 120 PHE A N 1
ATOM 972 C CA . PHE A 1 120 ? 0.010 -12.315 16.867 1.00 88.00 120 PHE A CA 1
ATOM 973 C C . PHE A 1 120 ? -0.681 -11.065 17.424 1.00 88.00 120 PHE A C 1
ATOM 975 O O . PHE A 1 120 ? -1.268 -11.090 18.517 1.00 88.00 120 PHE A O 1
ATOM 982 N N . ASP A 1 121 ? -0.601 -9.982 16.656 1.00 83.25 121 ASP A N 1
ATOM 983 C CA . ASP A 1 121 ? -1.099 -8.676 17.047 1.00 83.25 121 ASP A CA 1
ATOM 984 C C . ASP A 1 121 ? -2.564 -8.477 16.621 1.00 83.25 121 ASP A C 1
ATOM 986 O O . ASP A 1 121 ? -2.922 -8.640 15.457 1.00 83.25 121 ASP A O 1
ATOM 990 N N . VAL A 1 122 ? -3.411 -8.138 17.593 1.00 82.50 122 VAL A N 1
ATOM 991 C CA . VAL A 1 122 ? -4.840 -7.822 17.418 1.00 82.50 122 VAL A CA 1
ATOM 992 C C . VAL A 1 122 ? -5.199 -6.455 17.996 1.00 82.50 122 VAL A C 1
ATOM 994 O O . VAL A 1 122 ? -6.375 -6.089 18.006 1.00 82.50 122 VAL A O 1
ATOM 997 N N . TRP A 1 123 ? -4.224 -5.712 18.532 1.00 79.81 123 TRP A N 1
ATOM 998 C CA . TRP A 1 123 ? -4.487 -4.392 19.089 1.00 79.81 123 TRP A CA 1
ATOM 999 C C . TRP A 1 123 ? -4.271 -3.314 18.027 1.00 79.81 123 TRP A C 1
ATOM 1001 O O . TRP A 1 123 ? -3.482 -3.439 17.096 1.00 79.81 123 TRP A O 1
ATOM 1011 N N . PHE A 1 124 ? -5.021 -2.234 18.176 1.00 82.81 124 PHE A N 1
ATOM 1012 C CA . PHE A 1 124 ? -4.918 -1.036 17.360 1.00 82.81 124 PHE A CA 1
ATOM 1013 C C . PHE A 1 124 ? -5.318 0.143 18.242 1.00 82.81 124 PHE A C 1
ATOM 1015 O O . PHE A 1 124 ? -6.227 -0.006 19.066 1.00 82.81 124 PHE A O 1
ATOM 1022 N N . ASP A 1 125 ? -4.658 1.294 18.092 1.00 84.81 125 ASP A N 1
ATOM 1023 C CA . ASP A 1 125 ? -5.133 2.548 18.677 1.00 84.81 125 ASP A CA 1
ATOM 1024 C C . ASP A 1 125 ? -6.114 3.213 17.694 1.00 84.81 125 ASP A C 1
ATOM 1026 O O . ASP A 1 125 ? -5.694 3.884 16.748 1.00 84.81 125 ASP A O 1
ATOM 1030 N N . PRO A 1 126 ? -7.435 3.067 17.899 1.00 85.62 126 PRO A N 1
ATOM 1031 C CA . PRO A 1 126 ? -8.441 3.568 16.976 1.00 85.62 126 PRO A CA 1
ATOM 1032 C C . PRO A 1 126 ? -8.430 5.092 16.869 1.00 85.62 126 PRO A C 1
ATOM 1034 O O . PRO A 1 126 ? -8.904 5.624 15.866 1.00 85.62 126 PRO A O 1
ATOM 1037 N N . PHE A 1 127 ? -7.855 5.806 17.841 1.00 83.62 127 PHE A N 1
ATOM 1038 C CA . PHE A 1 127 ? -7.754 7.261 17.811 1.00 83.62 127 PHE A CA 1
ATOM 1039 C C . PHE A 1 127 ? -6.694 7.756 16.819 1.00 83.62 127 PHE A C 1
ATOM 1041 O O . PHE A 1 127 ? -6.815 8.883 16.340 1.00 83.62 127 PHE A O 1
ATOM 1048 N N . GLN A 1 128 ? -5.731 6.911 16.419 1.00 80.31 128 GLN A N 1
ATOM 1049 C CA . GLN A 1 128 ? -4.809 7.226 15.318 1.00 80.31 128 GLN A CA 1
ATOM 1050 C C . GLN A 1 128 ? -5.542 7.414 13.985 1.00 80.31 128 GLN A C 1
ATOM 1052 O O . GLN A 1 128 ? -5.069 8.142 13.116 1.00 80.31 128 GLN A O 1
ATOM 1057 N N . SER A 1 129 ? -6.747 6.855 13.844 1.00 79.00 129 SER A N 1
ATOM 1058 C CA . SER A 1 129 ? -7.616 7.095 12.687 1.00 79.00 129 SER A CA 1
ATOM 1059 C C . SER A 1 129 ? -7.831 8.589 12.418 1.00 79.00 129 SER A C 1
ATOM 1061 O O . SER A 1 129 ? -7.905 8.989 11.266 1.00 79.00 129 SER A O 1
ATOM 1063 N N . LEU A 1 130 ? -7.883 9.439 13.450 1.00 75.25 130 LEU A N 1
ATOM 1064 C CA . LEU A 1 130 ? -8.061 10.887 13.271 1.00 75.25 130 LEU A CA 1
ATOM 1065 C C . LEU A 1 130 ? -6.852 11.575 12.631 1.00 75.25 130 LEU A C 1
ATOM 1067 O O . LEU A 1 130 ? -7.012 12.626 12.023 1.00 75.25 130 LEU A O 1
ATOM 1071 N N . VAL A 1 131 ? -5.665 10.986 12.777 1.00 71.25 131 VAL A N 1
ATOM 1072 C CA . VAL A 1 131 ? -4.434 11.450 12.128 1.00 71.25 131 VAL A CA 1
ATOM 1073 C C . VAL A 1 131 ? -4.373 10.924 10.694 1.00 71.25 131 VAL A C 1
ATOM 1075 O O . VAL A 1 131 ? -3.984 11.641 9.780 1.00 71.25 131 VAL A O 1
ATOM 1078 N N . HIS A 1 132 ? -4.777 9.669 10.484 1.00 71.00 132 HIS A N 1
ATOM 1079 C CA . HIS A 1 132 ? -4.649 9.001 9.187 1.00 71.00 132 HIS A CA 1
ATOM 1080 C C . HIS A 1 132 ? -5.767 9.331 8.199 1.00 71.00 132 HIS A C 1
ATOM 1082 O O . HIS A 1 132 ? -5.551 9.296 6.987 1.00 71.00 132 HIS A O 1
ATOM 1088 N N . PHE A 1 133 ? -6.971 9.634 8.684 1.00 73.38 133 PHE A N 1
ATOM 1089 C CA . PHE A 1 133 ? -8.062 10.047 7.819 1.00 73.38 133 PHE A CA 1
ATOM 1090 C C . PHE A 1 133 ? -8.047 11.563 7.649 1.00 73.38 133 PHE A C 1
ATOM 1092 O O . PHE A 1 133 ? -7.970 12.289 8.639 1.00 73.38 133 PHE A O 1
ATOM 1099 N N . PRO A 1 134 ? -8.198 12.068 6.414 1.00 68.81 134 PRO A N 1
ATOM 1100 C CA . PRO A 1 134 ? -8.169 13.494 6.129 1.00 68.81 134 PRO A CA 1
ATOM 1101 C C . PRO A 1 134 ? -9.497 14.161 6.529 1.00 68.81 134 PRO A C 1
ATOM 1103 O O . PRO A 1 134 ? -10.153 14.800 5.709 1.00 68.81 134 PRO A O 1
ATOM 1106 N N . ALA A 1 135 ? -9.922 14.000 7.787 1.00 67.94 135 ALA A N 1
ATOM 1107 C CA . ALA A 1 135 ? -11.164 14.549 8.326 1.00 67.94 135 ALA A CA 1
ATOM 1108 C C . ALA A 1 135 ? -11.217 16.077 8.154 1.00 67.94 135 ALA A C 1
ATOM 1110 O O . ALA A 1 135 ? -12.277 16.638 7.869 1.00 67.94 135 ALA A O 1
ATOM 1111 N N . ASP A 1 136 ? -10.061 16.743 8.216 1.00 68.31 136 ASP A N 1
ATOM 1112 C CA . ASP A 1 136 ? -9.918 18.179 7.971 1.00 68.31 136 ASP A CA 1
ATOM 1113 C C . ASP A 1 136 ? -10.154 18.590 6.511 1.00 68.31 136 ASP A C 1
ATOM 1115 O O . ASP A 1 136 ? -10.617 19.705 6.268 1.00 68.31 136 ASP A O 1
ATOM 1119 N N . ASN A 1 137 ? -10.006 17.672 5.557 1.00 72.94 137 ASN A N 1
ATOM 1120 C CA . ASN A 1 137 ? -10.296 17.924 4.144 1.00 72.94 137 ASN A CA 1
ATOM 1121 C C . ASN A 1 137 ? -11.753 17.617 3.760 1.00 72.94 137 ASN A C 1
ATOM 1123 O O . ASN A 1 137 ? -12.159 17.922 2.641 1.00 72.94 137 ASN A O 1
ATOM 1127 N N . MET A 1 138 ? -12.540 17.013 4.657 1.00 77.06 138 MET A N 1
ATOM 1128 C CA . MET A 1 138 ? -13.960 16.740 4.402 1.00 77.06 138 MET A CA 1
ATOM 1129 C C . MET A 1 138 ? -14.767 18.041 4.399 1.00 77.06 138 MET A C 1
ATOM 1131 O O . MET A 1 138 ? -14.529 18.927 5.229 1.00 77.06 138 MET A O 1
ATOM 1135 N N . VAL A 1 139 ? -15.741 18.136 3.492 1.00 82.44 139 VAL A N 1
ATOM 1136 C CA . VAL A 1 139 ? -16.610 19.319 3.342 1.00 82.44 139 VAL A CA 1
ATOM 1137 C C . VAL A 1 139 ? -17.551 19.442 4.542 1.00 82.44 139 VAL A C 1
ATOM 1139 O O . VAL A 1 139 ? -17.770 20.521 5.092 1.00 82.44 139 VAL A O 1
ATOM 1142 N N . THR A 1 140 ? -18.088 18.310 4.970 1.00 83.94 140 THR A N 1
ATOM 1143 C CA . THR A 1 140 ? -18.993 18.143 6.094 1.00 83.94 140 THR A CA 1
ATOM 1144 C C . THR A 1 140 ? -18.165 18.006 7.354 1.00 83.94 140 THR A C 1
ATOM 1146 O O . THR A 1 140 ? -17.352 17.090 7.496 1.00 83.94 140 THR A O 1
ATOM 1149 N N . LYS A 1 141 ? -18.395 18.916 8.298 1.00 83.69 141 LYS A N 1
ATOM 1150 C CA . LYS A 1 141 ? -17.812 18.839 9.633 1.00 83.69 141 LYS A CA 1
ATOM 1151 C C . LYS A 1 141 ? -18.854 18.338 10.624 1.00 83.69 141 LYS A C 1
ATOM 1153 O O . LYS A 1 141 ? -19.999 18.798 10.581 1.00 83.69 141 LYS A O 1
ATOM 1158 N N . PRO A 1 142 ? -18.482 17.429 11.534 1.00 80.38 142 PRO A N 1
ATOM 1159 C CA . PRO A 1 142 ? -19.384 17.000 12.586 1.00 80.38 142 PRO A CA 1
ATOM 1160 C C . PRO A 1 142 ? -19.684 18.173 13.528 1.00 80.38 142 PRO A C 1
ATOM 1162 O O . PRO A 1 142 ? -18.803 18.962 13.871 1.00 80.38 142 PRO A O 1
ATOM 1165 N N . SER A 1 143 ? -20.942 18.294 13.955 1.00 79.75 143 SER A N 1
ATOM 1166 C CA . SER A 1 143 ? -21.363 19.323 14.908 1.00 79.75 143 SER A CA 1
ATOM 1167 C C . SER A 1 143 ? -21.169 18.817 16.335 1.00 79.75 143 SER A C 1
ATOM 1169 O O . SER A 1 143 ? -21.765 17.810 16.706 1.00 79.75 143 SER A O 1
ATOM 1171 N N . ASN A 1 144 ? -20.346 19.514 17.126 1.00 81.25 144 ASN A N 1
ATOM 1172 C CA . ASN A 1 144 ? -20.053 19.195 18.532 1.00 81.25 144 ASN A CA 1
ATOM 1173 C C . ASN A 1 144 ? -19.744 17.707 18.788 1.00 81.25 144 ASN A C 1
ATOM 1175 O O . ASN A 1 144 ? -20.410 17.073 19.610 1.00 81.25 144 ASN A O 1
ATOM 1179 N N . PRO A 1 145 ? -18.768 17.127 18.077 1.00 80.81 145 PRO A N 1
ATOM 1180 C CA . PRO A 1 145 ? -18.449 15.722 18.252 1.00 80.81 145 PRO A CA 1
ATOM 1181 C C . PRO A 1 145 ? -17.878 15.460 19.655 1.00 80.81 145 PRO A C 1
ATOM 1183 O O . PRO A 1 145 ? -17.076 16.237 20.173 1.00 80.81 145 PRO A O 1
ATOM 1186 N N . THR A 1 146 ? -18.318 14.371 20.290 1.00 77.56 146 THR A N 1
ATOM 1187 C CA . THR A 1 146 ? -17.928 14.027 21.674 1.00 77.56 146 THR A CA 1
ATOM 1188 C C . THR A 1 146 ? -17.206 12.688 21.784 1.00 77.56 146 THR A C 1
ATOM 1190 O O . THR A 1 146 ? -16.598 12.395 22.814 1.00 77.56 146 THR A O 1
ATOM 1193 N N . ARG A 1 147 ? -17.290 11.867 20.734 1.00 82.06 147 ARG A N 1
ATOM 1194 C CA . ARG A 1 147 ? -16.742 10.509 20.647 1.00 82.06 147 ARG A CA 1
ATOM 1195 C C . ARG A 1 147 ? -16.028 10.306 19.321 1.00 82.06 147 ARG A C 1
ATOM 1197 O O . ARG A 1 147 ? -16.349 10.979 18.342 1.00 82.06 147 ARG A O 1
ATOM 1204 N N . LEU A 1 148 ? -15.133 9.326 19.251 1.00 83.94 148 LEU A N 1
ATOM 1205 C CA . LEU A 1 148 ? -14.375 8.997 18.042 1.00 83.94 148 LEU A CA 1
ATOM 1206 C C . LEU A 1 148 ? -15.287 8.787 16.821 1.00 83.94 148 LEU A C 1
ATOM 1208 O O . LEU A 1 148 ? -15.032 9.329 15.746 1.00 83.94 148 LEU A O 1
ATOM 1212 N N . PHE A 1 149 ? -16.392 8.055 16.998 1.00 84.62 149 PHE A N 1
ATOM 1213 C CA . PHE A 1 149 ? -17.371 7.836 15.931 1.00 84.62 149 PHE A CA 1
ATOM 1214 C C . PHE A 1 149 ? -18.010 9.131 15.423 1.00 84.62 149 PHE A C 1
ATOM 1216 O O . PHE A 1 149 ? -18.262 9.238 14.225 1.00 84.62 149 PHE A O 1
ATOM 1223 N N . ASP A 1 150 ? -18.248 10.119 16.289 1.00 82.50 150 ASP A N 1
ATOM 1224 C CA . ASP A 1 150 ? -18.844 11.394 15.881 1.00 82.50 150 ASP A CA 1
ATOM 1225 C C . ASP A 1 150 ? -17.899 12.135 14.927 1.00 82.50 150 ASP A C 1
ATOM 1227 O O . ASP A 1 150 ? -18.342 12.645 13.898 1.00 82.50 150 ASP A O 1
ATOM 1231 N N . HIS A 1 151 ? -16.591 12.113 15.213 1.00 81.62 151 HIS A N 1
ATOM 1232 C CA . HIS A 1 151 ? -15.570 12.711 14.349 1.00 81.62 151 HIS A CA 1
ATOM 1233 C C . HIS A 1 151 ? -15.470 12.023 12.991 1.00 81.62 151 HIS A C 1
ATOM 1235 O O . HIS A 1 151 ? -15.388 12.682 11.956 1.00 81.62 151 HIS A O 1
ATOM 1241 N N . MET A 1 152 ? -15.512 10.693 12.996 1.00 83.31 152 MET A N 1
ATOM 1242 C CA . MET A 1 152 ? -15.344 9.885 11.792 1.00 83.31 152 MET A CA 1
ATOM 1243 C C . MET A 1 152 ? -16.622 9.756 10.956 1.00 83.31 152 MET A C 1
ATOM 1245 O O . MET A 1 152 ? -16.561 9.396 9.780 1.00 83.31 152 MET A O 1
ATOM 1249 N N . SER A 1 153 ? -17.788 10.057 11.533 1.00 83.00 153 SER A N 1
ATOM 1250 C CA . SER A 1 153 ? -19.090 9.885 10.877 1.00 83.00 153 SER A CA 1
ATOM 1251 C C . SER A 1 153 ? -19.192 10.636 9.547 1.00 83.00 153 SER A C 1
ATOM 1253 O O . SER A 1 153 ? -19.661 10.072 8.559 1.00 83.00 153 SER A O 1
ATOM 1255 N N . SER A 1 154 ? -18.707 11.882 9.504 1.00 84.19 154 SER A N 1
ATOM 1256 C CA . SER A 1 154 ? -18.765 12.728 8.306 1.00 84.19 154 SER A CA 1
ATOM 1257 C C . SER A 1 154 ? -17.885 12.173 7.189 1.00 84.19 154 SER A C 1
ATOM 1259 O O . SER A 1 154 ? -18.333 12.106 6.048 1.00 84.19 154 SER A O 1
ATOM 1261 N N . PHE A 1 155 ? -16.693 11.670 7.528 1.00 86.31 155 PHE A N 1
ATOM 1262 C CA . PHE A 1 155 ? -15.815 10.987 6.577 1.00 86.31 155 PHE A CA 1
ATOM 1263 C C . PHE A 1 155 ? -16.524 9.787 5.935 1.00 86.31 155 PHE A C 1
ATOM 1265 O O . PHE A 1 155 ? -16.672 9.735 4.716 1.00 86.31 155 PHE A O 1
ATOM 1272 N N . PHE A 1 156 ? -17.042 8.848 6.735 1.00 86.62 156 PHE A N 1
ATOM 1273 C CA . PHE A 1 156 ? -17.713 7.662 6.188 1.00 86.62 156 PHE A CA 1
ATOM 1274 C C . PHE A 1 156 ? -18.971 8.010 5.383 1.00 86.62 156 PHE A C 1
ATOM 1276 O O . PHE A 1 156 ? -19.246 7.369 4.368 1.00 86.62 156 PHE A O 1
ATOM 1283 N N . GLN A 1 157 ? -19.719 9.035 5.797 1.00 87.12 157 GLN A N 1
ATOM 1284 C CA . GLN A 1 157 ? -20.897 9.498 5.071 1.00 87.12 157 GLN A CA 1
ATOM 1285 C C . GLN A 1 157 ? -20.531 10.100 3.708 1.00 87.12 157 GLN A C 1
ATOM 1287 O O . GLN A 1 157 ? -21.218 9.825 2.722 1.00 87.12 157 GLN A O 1
ATOM 1292 N N . GLU A 1 158 ? -19.458 10.888 3.628 1.00 89.19 158 GLU A N 1
ATOM 1293 C CA . GLU A 1 158 ? -18.963 11.449 2.369 1.00 89.19 158 GLU A CA 1
ATOM 1294 C C . GLU A 1 158 ? -18.395 10.388 1.442 1.00 89.19 158 GLU A C 1
ATOM 1296 O O . GLU A 1 158 ? -18.699 10.412 0.251 1.00 89.19 158 GLU A O 1
ATOM 1301 N N . ILE A 1 159 ? -17.649 9.416 1.970 1.00 88.94 159 ILE A N 1
ATOM 1302 C CA . ILE A 1 159 ? -17.191 8.268 1.184 1.00 88.94 159 ILE A CA 1
ATOM 1303 C C . ILE A 1 159 ? -18.391 7.489 0.637 1.00 88.94 159 ILE A C 1
ATOM 1305 O O . ILE A 1 159 ? -18.448 7.227 -0.561 1.00 88.94 159 ILE A O 1
ATOM 1309 N N . ALA A 1 160 ? -19.398 7.188 1.463 1.00 90.56 160 ALA A N 1
ATOM 1310 C CA . ALA A 1 160 ? -20.608 6.499 1.012 1.00 90.56 160 ALA A CA 1
ATOM 1311 C C . ALA A 1 160 ? -21.382 7.299 -0.052 1.00 90.56 160 ALA A C 1
ATOM 1313 O O . ALA A 1 160 ? -21.866 6.730 -1.031 1.00 90.56 160 ALA A O 1
ATOM 1314 N N . ASN A 1 161 ? -21.483 8.620 0.112 1.00 91.38 161 ASN A N 1
ATOM 1315 C CA . ASN A 1 161 ? -22.106 9.499 -0.876 1.00 91.38 161 ASN A CA 1
ATOM 1316 C C . ASN A 1 161 ? -21.283 9.573 -2.169 1.00 91.38 161 ASN A C 1
ATOM 1318 O O . ASN A 1 161 ? -21.868 9.590 -3.246 1.00 91.38 161 ASN A O 1
ATOM 1322 N N . SER A 1 162 ? -19.953 9.567 -2.074 1.00 90.19 162 SER A N 1
ATOM 1323 C CA . SER A 1 162 ? -19.038 9.569 -3.220 1.00 90.19 162 SER A CA 1
ATOM 1324 C C . SER A 1 162 ? -19.128 8.261 -4.000 1.00 90.19 162 SER A C 1
ATOM 1326 O O . SER A 1 162 ? -19.246 8.293 -5.219 1.00 90.19 162 SER A O 1
ATOM 1328 N N . ILE A 1 163 ? -19.164 7.117 -3.309 1.00 91.62 163 ILE A N 1
ATOM 1329 C CA . ILE A 1 163 ? -19.398 5.802 -3.922 1.00 91.62 163 ILE A CA 1
ATOM 1330 C C . ILE A 1 163 ? -20.751 5.800 -4.641 1.00 91.62 163 ILE A C 1
ATOM 1332 O O . ILE A 1 163 ? -20.815 5.436 -5.809 1.00 91.62 163 ILE A O 1
ATOM 1336 N N . ARG A 1 164 ? -21.816 6.290 -3.990 1.00 92.44 164 ARG A N 1
ATOM 1337 C CA . ARG A 1 164 ? -23.146 6.408 -4.613 1.00 92.44 164 ARG A CA 1
ATOM 1338 C C . ARG A 1 164 ? -23.151 7.351 -5.820 1.00 92.44 164 ARG A C 1
ATOM 1340 O O . ARG A 1 164 ? -23.869 7.102 -6.774 1.00 92.44 164 ARG A O 1
ATOM 1347 N N . PHE A 1 165 ? -22.395 8.445 -5.769 1.00 93.19 165 PHE A N 1
ATOM 1348 C CA . PHE A 1 165 ? -22.285 9.406 -6.868 1.00 93.19 165 PHE A CA 1
ATOM 1349 C C . PHE A 1 165 ? -21.493 8.852 -8.062 1.00 93.19 165 PHE A C 1
ATOM 1351 O O . PHE A 1 165 ? -21.756 9.210 -9.214 1.00 93.19 165 PHE A O 1
ATOM 1358 N N . LEU A 1 166 ? -20.485 8.019 -7.799 1.00 90.62 166 LEU A N 1
ATOM 1359 C CA . LEU A 1 166 ? -19.735 7.340 -8.850 1.00 90.62 166 LEU A CA 1
ATOM 1360 C C . LEU A 1 166 ? -20.567 6.224 -9.482 1.00 90.62 166 LEU A C 1
ATOM 1362 O O . LEU A 1 166 ? -20.494 6.080 -10.698 1.00 90.62 166 LEU A O 1
ATOM 1366 N N . ASP A 1 167 ? -21.385 5.535 -8.684 1.00 88.94 167 ASP A N 1
ATOM 1367 C CA . ASP A 1 167 ? -22.294 4.467 -9.110 1.00 88.94 167 ASP A CA 1
ATOM 1368 C C . ASP A 1 167 ? -21.558 3.406 -9.950 1.00 88.94 167 ASP A C 1
ATOM 1370 O O . ASP A 1 167 ? -20.521 2.891 -9.523 1.00 88.94 167 ASP A O 1
ATOM 1374 N N . ASP A 1 168 ? -22.024 3.129 -11.166 1.00 84.88 168 ASP A N 1
ATOM 1375 C CA . ASP A 1 168 ? -21.436 2.186 -12.122 1.00 84.88 168 ASP A CA 1
ATOM 1376 C C . ASP A 1 168 ? -20.036 2.583 -12.631 1.00 84.88 168 ASP A C 1
ATOM 1378 O O . ASP A 1 168 ? -19.320 1.759 -13.211 1.00 84.88 168 ASP A O 1
ATOM 1382 N N . ARG A 1 169 ? -19.603 3.827 -12.389 1.00 84.19 169 ARG A N 1
ATOM 1383 C CA . ARG A 1 169 ? -18.276 4.324 -12.788 1.00 84.19 169 ARG A CA 1
ATOM 1384 C C . ARG A 1 169 ? -17.165 3.936 -11.816 1.00 84.19 169 ARG A C 1
ATOM 1386 O O . ARG A 1 169 ? -15.995 4.043 -12.185 1.00 84.19 169 ARG A O 1
ATOM 1393 N N . LEU A 1 170 ? -17.486 3.528 -10.583 1.00 86.00 170 LEU A N 1
ATOM 1394 C CA . LEU A 1 170 ? -16.480 3.029 -9.645 1.00 86.00 170 LEU A CA 1
ATOM 1395 C C . LEU A 1 170 ? -16.257 1.536 -9.880 1.00 86.00 170 LEU A C 1
ATOM 1397 O O . LEU A 1 170 ? -17.075 0.702 -9.505 1.00 86.00 170 LEU A O 1
ATOM 1401 N N . GLN A 1 171 ? -15.102 1.203 -10.443 1.00 81.69 171 GLN A N 1
ATOM 1402 C CA . GLN A 1 171 ? -14.661 -0.177 -10.606 1.00 81.69 171 GLN A CA 1
ATOM 1403 C C . GLN A 1 171 ? -13.424 -0.409 -9.747 1.00 81.69 171 GLN A C 1
ATOM 1405 O O . GLN A 1 171 ? -12.454 0.346 -9.821 1.00 81.69 171 GLN A O 1
ATOM 1410 N N . VAL A 1 172 ? -13.472 -1.447 -8.914 1.00 80.44 172 VAL A N 1
ATOM 1411 C CA . VAL A 1 172 ? -12.347 -1.875 -8.083 1.00 80.44 172 VAL A CA 1
ATOM 1412 C C . VAL A 1 172 ? -11.999 -3.293 -8.474 1.00 80.44 172 VAL A C 1
ATOM 1414 O O . VAL A 1 172 ? -12.843 -4.185 -8.410 1.00 80.44 172 VAL A O 1
ATOM 1417 N N . GLU A 1 173 ? -10.744 -3.496 -8.848 1.00 77.94 173 GLU A N 1
ATOM 1418 C CA . GLU A 1 173 ? -10.222 -4.817 -9.138 1.00 77.94 173 GLU A CA 1
ATOM 1419 C C . GLU A 1 173 ? -9.119 -5.172 -8.145 1.00 77.94 173 GLU A C 1
ATOM 1421 O O . GLU A 1 173 ? -8.143 -4.439 -7.986 1.00 77.94 173 GLU A O 1
ATOM 1426 N N . ALA A 1 174 ? -9.281 -6.315 -7.481 1.00 76.88 174 ALA A N 1
ATOM 1427 C CA . ALA A 1 174 ? -8.257 -6.896 -6.631 1.00 76.88 174 ALA A CA 1
ATOM 1428 C C . ALA A 1 174 ? -7.521 -7.986 -7.417 1.00 76.88 174 ALA A C 1
ATOM 1430 O O . ALA A 1 174 ? -8.088 -9.038 -7.714 1.00 76.88 174 ALA A O 1
ATOM 1431 N N . ILE A 1 175 ? -6.255 -7.729 -7.742 1.00 74.75 175 ILE A N 1
ATOM 1432 C CA . ILE A 1 175 ? -5.392 -8.681 -8.439 1.00 74.75 175 ILE A CA 1
ATOM 1433 C C . ILE A 1 175 ? -4.370 -9.222 -7.452 1.00 74.75 175 ILE A C 1
ATOM 1435 O O . ILE A 1 175 ? -3.712 -8.457 -6.749 1.00 74.75 175 ILE A O 1
ATOM 1439 N N . LEU A 1 176 ? -4.222 -10.543 -7.419 1.00 73.06 176 LEU A N 1
ATOM 1440 C CA . LEU A 1 176 ? -3.211 -11.197 -6.606 1.00 73.06 176 LEU A CA 1
ATOM 1441 C C . LEU A 1 176 ? -2.164 -11.867 -7.491 1.00 73.06 176 LEU A C 1
ATOM 1443 O O . LEU A 1 176 ? -2.497 -12.712 -8.318 1.00 73.06 176 LEU A O 1
ATOM 1447 N N . GLY A 1 177 ? -0.899 -11.539 -7.255 1.00 71.06 177 GLY A N 1
ATOM 1448 C CA . GLY A 1 177 ? 0.245 -12.133 -7.934 1.00 71.06 177 GLY A CA 1
ATOM 1449 C C . GLY A 1 177 ? 1.508 -11.310 -7.714 1.00 71.06 177 GLY A C 1
ATOM 1450 O O . GLY A 1 177 ? 1.485 -10.309 -6.996 1.00 71.06 177 GLY A O 1
ATOM 1451 N N . ASP A 1 178 ? 2.600 -11.724 -8.356 1.00 75.12 178 ASP A N 1
ATOM 1452 C CA . ASP A 1 178 ? 3.743 -10.834 -8.550 1.00 75.12 178 ASP A CA 1
ATOM 1453 C C . ASP A 1 178 ? 3.280 -9.674 -9.431 1.00 75.12 178 ASP A C 1
ATOM 1455 O O . ASP A 1 178 ? 2.813 -9.870 -10.555 1.00 75.12 178 ASP A O 1
ATOM 1459 N N . TYR A 1 179 ? 3.354 -8.460 -8.898 1.00 78.44 179 TYR A N 1
ATOM 1460 C CA . TYR A 1 179 ? 2.771 -7.322 -9.584 1.00 78.44 179 TYR A CA 1
ATOM 1461 C C . TYR A 1 179 ? 3.472 -7.009 -10.906 1.00 78.44 179 TYR A C 1
ATOM 1463 O O . TYR A 1 179 ? 2.828 -6.460 -11.792 1.00 78.44 179 TYR A O 1
ATOM 1471 N N . VAL A 1 180 ? 4.773 -7.296 -11.036 1.00 79.81 180 VAL A N 1
ATOM 1472 C CA . VAL A 1 180 ? 5.528 -7.006 -12.258 1.00 79.81 180 VAL A CA 1
ATOM 1473 C C . VAL A 1 180 ? 5.043 -7.936 -13.361 1.00 79.81 180 VAL A C 1
ATOM 1475 O O . VAL A 1 180 ? 4.734 -7.474 -14.456 1.00 79.81 180 VAL A O 1
ATOM 1478 N N . ASP A 1 181 ? 4.894 -9.224 -13.049 1.00 78.12 181 ASP A N 1
ATOM 1479 C CA . ASP A 1 181 ? 4.310 -10.214 -13.960 1.00 78.12 181 ASP A CA 1
ATOM 1480 C C . ASP A 1 181 ? 2.870 -9.846 -14.351 1.00 78.12 181 ASP A C 1
ATOM 1482 O O . ASP A 1 181 ? 2.519 -9.828 -15.531 1.00 78.12 181 ASP A O 1
ATOM 1486 N N . VAL A 1 182 ? 2.038 -9.482 -13.371 1.00 79.12 182 VAL A N 1
ATOM 1487 C CA . VAL A 1 182 ? 0.662 -9.026 -13.617 1.00 79.12 182 VAL A CA 1
ATOM 1488 C C . VAL A 1 182 ? 0.647 -7.788 -14.507 1.00 79.12 182 VAL A C 1
ATOM 1490 O O . VAL A 1 182 ? -0.102 -7.749 -15.481 1.00 79.12 182 VAL A O 1
ATOM 1493 N N . ALA A 1 183 ? 1.460 -6.781 -14.193 1.00 80.25 183 ALA A N 1
ATOM 1494 C CA . ALA A 1 183 ? 1.480 -5.525 -14.920 1.00 80.25 183 ALA A CA 1
ATOM 1495 C C . ALA A 1 183 ? 1.914 -5.723 -16.374 1.00 80.25 183 ALA A C 1
ATOM 1497 O O . ALA A 1 183 ? 1.259 -5.210 -17.280 1.00 80.25 183 ALA A O 1
ATOM 1498 N N . GLU A 1 184 ? 2.937 -6.546 -16.609 1.00 78.12 184 GLU A N 1
ATOM 1499 C CA . GLU A 1 184 ? 3.350 -6.935 -17.957 1.00 78.12 184 GLU A CA 1
ATOM 1500 C C . GLU A 1 184 ? 2.243 -7.669 -18.705 1.00 78.12 184 GLU A C 1
ATOM 1502 O O . GLU A 1 184 ? 1.943 -7.339 -19.853 1.00 78.12 184 GLU A O 1
ATOM 1507 N N . LYS A 1 185 ? 1.590 -8.640 -18.060 1.00 75.88 185 LYS A N 1
ATOM 1508 C CA . LYS A 1 185 ? 0.475 -9.365 -18.671 1.00 75.88 185 LYS A CA 1
ATOM 1509 C C . LYS A 1 185 ? -0.660 -8.422 -19.045 1.00 75.88 185 LYS A C 1
ATOM 1511 O O . LYS A 1 185 ? -1.216 -8.554 -20.131 1.00 75.88 185 LYS A O 1
ATOM 1516 N N . VAL A 1 186 ? -1.001 -7.460 -18.191 1.00 77.88 186 VAL A N 1
ATOM 1517 C CA . VAL A 1 186 ? -2.038 -6.465 -18.491 1.00 77.88 186 VAL A CA 1
ATOM 1518 C C . VAL A 1 186 ? -1.608 -5.585 -19.666 1.00 77.88 186 VAL A C 1
ATOM 1520 O O . VAL A 1 186 ? -2.365 -5.446 -20.627 1.00 77.88 186 VAL A O 1
ATOM 1523 N N . GLN A 1 187 ? -0.383 -5.054 -19.641 1.00 75.62 187 GLN A N 1
ATOM 1524 C CA . GLN A 1 187 ? 0.144 -4.187 -20.696 1.00 75.62 187 GLN A CA 1
ATOM 1525 C C . GLN A 1 187 ? 0.215 -4.893 -22.058 1.00 75.62 187 GLN A C 1
ATOM 1527 O O . GLN A 1 187 ? -0.104 -4.297 -23.087 1.00 75.62 187 GLN A O 1
ATOM 1532 N N . MET A 1 188 ? 0.591 -6.172 -22.071 1.00 72.81 188 MET A N 1
ATOM 1533 C CA . MET A 1 188 ? 0.693 -6.993 -23.281 1.00 72.81 188 MET A CA 1
ATOM 1534 C C . MET A 1 188 ? -0.651 -7.603 -23.716 1.00 72.81 188 MET A C 1
ATOM 1536 O O . MET A 1 188 ? -0.707 -8.289 -24.735 1.00 72.81 188 MET A O 1
ATOM 1540 N N . GLY A 1 189 ? -1.739 -7.383 -22.966 1.00 71.12 189 GLY A N 1
ATOM 1541 C CA . GLY A 1 189 ? -3.049 -7.985 -23.245 1.00 71.12 189 GLY A CA 1
ATOM 1542 C C . GLY A 1 189 ? -3.088 -9.510 -23.062 1.00 71.12 189 GLY A C 1
ATOM 1543 O O . GLY A 1 189 ? -3.880 -10.189 -23.714 1.00 71.12 189 GLY A O 1
ATOM 1544 N N . LEU A 1 190 ? -2.209 -10.039 -22.209 1.00 71.56 190 LEU A N 1
ATOM 1545 C CA . LEU A 1 190 ? -2.071 -11.455 -21.851 1.00 71.56 190 LEU A CA 1
ATOM 1546 C C . LEU A 1 190 ? -2.729 -11.799 -20.507 1.00 71.56 190 LEU A C 1
ATOM 1548 O O . LEU A 1 190 ? -2.850 -12.972 -20.161 1.00 71.56 190 LEU A O 1
ATOM 1552 N N . TYR A 1 191 ? -3.122 -10.795 -19.723 1.00 71.62 191 TYR A N 1
ATOM 1553 C CA . TYR A 1 191 ? -3.846 -11.029 -18.480 1.00 71.62 191 TYR A CA 1
ATOM 1554 C C . TYR A 1 191 ? -5.279 -11.453 -18.803 1.00 71.62 191 TYR A C 1
ATOM 1556 O O . TYR A 1 191 ? -6.018 -10.690 -19.423 1.00 71.62 191 TYR A O 1
ATOM 1564 N N . SER A 1 192 ? -5.653 -12.657 -18.373 1.00 64.00 192 SER A N 1
ATOM 1565 C CA . SER A 1 192 ? -7.021 -13.169 -18.440 1.00 64.00 192 SER A CA 1
ATOM 1566 C C . SER A 1 192 ? -7.495 -13.524 -17.034 1.00 64.00 192 SER A C 1
ATOM 1568 O O . SER A 1 192 ? -6.785 -14.182 -16.270 1.00 64.00 192 SER A O 1
ATOM 1570 N N . SER A 1 193 ? -8.686 -13.058 -16.668 1.00 59.44 193 SER A N 1
ATOM 1571 C CA . SER A 1 193 ? -9.380 -13.507 -15.464 1.00 59.44 193 SER A CA 1
ATOM 1572 C C . SER A 1 193 ? -10.316 -14.666 -15.809 1.00 59.44 193 SER A C 1
ATOM 1574 O O . SER A 1 193 ? -10.883 -14.718 -16.897 1.00 59.44 193 SER A O 1
ATOM 1576 N N . VAL A 1 194 ? -10.533 -15.590 -14.868 1.00 50.75 194 VAL A N 1
ATOM 1577 C CA . VAL A 1 194 ? -11.506 -16.693 -15.025 1.00 50.75 194 VAL A CA 1
ATOM 1578 C C . VAL A 1 194 ? -12.921 -16.156 -15.320 1.00 50.75 194 VAL A C 1
ATOM 1580 O O . VAL A 1 194 ? -13.716 -16.827 -15.965 1.00 50.75 194 VAL A O 1
ATOM 1583 N N . THR A 1 195 ? -13.211 -14.918 -14.910 1.00 50.50 195 THR A N 1
ATOM 1584 C CA . THR A 1 195 ? -14.473 -14.203 -15.148 1.00 50.50 195 THR A CA 1
ATOM 1585 C C . THR A 1 195 ? -14.532 -13.433 -16.472 1.00 50.50 195 THR A C 1
ATOM 1587 O O . THR A 1 195 ? -15.591 -12.900 -16.806 1.00 50.50 195 THR A O 1
ATOM 1590 N N . ASP A 1 196 ? -13.452 -13.380 -17.260 1.00 52.88 196 ASP A N 1
ATOM 1591 C CA . ASP A 1 196 ? -13.456 -12.700 -18.567 1.00 52.88 196 ASP A CA 1
ATOM 1592 C C . ASP A 1 196 ? -14.351 -13.428 -19.585 1.00 52.88 196 ASP A C 1
ATOM 1594 O O . ASP A 1 196 ? -14.824 -12.818 -20.541 1.00 52.88 196 ASP A O 1
ATOM 1598 N N . HIS A 1 197 ? -14.640 -14.715 -19.356 1.00 48.09 197 HIS A N 1
ATOM 1599 C CA . HIS A 1 197 ? -15.610 -15.479 -20.145 1.00 48.09 197 HIS A CA 1
ATOM 1600 C C . HIS A 1 197 ? -17.071 -15.269 -19.703 1.00 48.09 197 HIS A C 1
ATOM 1602 O O . HIS A 1 197 ? -17.968 -15.409 -20.531 1.00 48.09 197 HIS A O 1
ATOM 1608 N N . ASP A 1 198 ? -17.310 -14.882 -18.443 1.00 44.50 198 ASP A N 1
ATOM 1609 C CA . ASP A 1 198 ? -18.655 -14.687 -17.867 1.00 44.50 198 ASP A CA 1
ATOM 1610 C C . ASP A 1 198 ? -19.131 -13.224 -17.923 1.00 44.50 198 ASP A C 1
ATOM 1612 O O . ASP A 1 198 ? -20.316 -12.924 -17.759 1.00 44.50 198 ASP A O 1
ATOM 1616 N N . SER A 1 199 ? -18.217 -12.291 -18.191 1.00 44.25 199 SER A N 1
ATOM 1617 C CA . SER A 1 199 ? -18.519 -10.866 -18.308 1.00 44.25 199 SER A CA 1
ATOM 1618 C C . SER A 1 199 ? -18.902 -10.547 -19.749 1.00 44.25 199 SER A C 1
ATOM 1620 O O . SER A 1 199 ? -18.037 -10.373 -20.600 1.00 44.25 199 SER A O 1
ATOM 1622 N N . ALA A 1 200 ? -20.203 -10.482 -20.029 1.00 39.22 200 ALA A N 1
ATOM 1623 C CA . ALA A 1 200 ? -20.794 -10.111 -21.316 1.00 39.22 200 ALA A CA 1
ATOM 1624 C C . ALA A 1 200 ? -20.006 -9.023 -22.092 1.00 39.22 200 ALA A C 1
ATOM 1626 O O . ALA A 1 200 ? -20.228 -7.832 -21.900 1.00 39.22 200 ALA A O 1
ATOM 1627 N N . GLY A 1 201 ? -19.088 -9.429 -22.978 1.00 44.53 201 GLY A N 1
ATOM 1628 C CA . GLY A 1 201 ? -18.453 -8.591 -24.007 1.00 44.53 201 GLY A CA 1
ATOM 1629 C C . GLY A 1 201 ? -17.686 -7.339 -23.548 1.00 44.53 201 GLY A C 1
ATOM 1630 O O . GLY A 1 201 ? -17.296 -6.536 -24.396 1.00 44.53 201 GLY A O 1
ATOM 1631 N N . GLY A 1 202 ? -17.472 -7.132 -22.247 1.00 51.75 202 GLY A N 1
ATOM 1632 C CA . GLY A 1 202 ? -16.816 -5.939 -21.719 1.00 51.75 202 GLY A CA 1
ATOM 1633 C C . GLY A 1 202 ? -15.299 -6.026 -21.860 1.00 51.75 202 GLY A C 1
ATOM 1634 O O . GLY A 1 202 ? -14.655 -6.799 -21.158 1.00 51.75 202 GLY A O 1
ATOM 1635 N N . MET A 1 203 ? -14.701 -5.220 -22.741 1.00 56.19 203 MET A N 1
ATOM 1636 C CA . MET A 1 203 ? -13.246 -5.050 -22.769 1.00 56.19 203 MET A CA 1
ATOM 1637 C C . MET A 1 203 ? -12.763 -4.515 -21.415 1.00 56.19 203 MET A C 1
ATOM 1639 O O . MET A 1 203 ? -13.117 -3.399 -21.029 1.00 56.19 203 MET A O 1
ATOM 1643 N N . ARG A 1 204 ? -11.917 -5.289 -20.724 1.00 62.12 204 ARG A N 1
ATOM 1644 C CA . ARG A 1 204 ? -11.188 -4.851 -19.527 1.00 62.12 204 ARG A CA 1
ATOM 1645 C C . ARG A 1 204 ? -10.525 -3.486 -19.778 1.00 62.12 204 ARG A C 1
ATOM 1647 O O . ARG A 1 204 ? -9.897 -3.314 -20.833 1.00 62.12 204 ARG A O 1
ATOM 1654 N N . PRO A 1 205 ? -10.610 -2.526 -18.838 1.00 63.75 205 PRO A N 1
ATOM 1655 C CA . PRO A 1 205 ? -9.895 -1.265 -18.960 1.00 63.75 205 PRO A CA 1
ATOM 1656 C C . PRO A 1 205 ? -8.395 -1.511 -19.152 1.00 63.75 205 PRO A C 1
ATOM 1658 O O . PRO A 1 205 ? -7.763 -2.219 -18.371 1.00 63.75 205 PRO A O 1
ATOM 1661 N N . LYS A 1 206 ? -7.825 -0.928 -20.211 1.00 64.56 206 LYS A N 1
ATOM 1662 C CA . LYS A 1 206 ? -6.373 -0.944 -20.459 1.00 64.56 206 LYS A CA 1
ATOM 1663 C C . LYS A 1 206 ? -5.636 0.162 -19.701 1.00 64.56 206 LYS A C 1
ATOM 1665 O O . LYS A 1 206 ? -4.417 0.124 -19.610 1.00 64.56 206 LYS A O 1
ATOM 1670 N N . GLU A 1 207 ? -6.382 1.139 -19.186 1.00 70.38 207 GLU A N 1
ATOM 1671 C CA . GLU A 1 207 ? -5.863 2.294 -18.459 1.00 70.38 207 GLU A CA 1
ATOM 1672 C C . GLU A 1 207 ? -6.561 2.410 -17.103 1.00 70.38 207 GLU A C 1
ATOM 1674 O O . GLU A 1 207 ? -7.791 2.451 -17.028 1.00 70.38 207 GLU A O 1
ATOM 1679 N N . PHE A 1 208 ? -5.771 2.511 -16.037 1.00 80.75 208 PHE A N 1
ATOM 1680 C CA . PHE A 1 208 ? -6.253 2.678 -14.669 1.00 80.75 208 PHE A CA 1
ATOM 1681 C C . PHE A 1 208 ? -6.096 4.132 -14.208 1.00 80.75 208 PHE A C 1
ATOM 1683 O O . PHE A 1 208 ? -5.120 4.809 -14.538 1.00 80.75 208 PHE A O 1
ATOM 1690 N N . HIS A 1 209 ? -7.050 4.618 -13.409 1.00 80.00 209 HIS A N 1
ATOM 1691 C CA . HIS A 1 209 ? -6.990 5.965 -12.824 1.00 80.00 209 HIS A CA 1
ATOM 1692 C C . HIS A 1 209 ? -6.167 6.019 -11.532 1.00 80.00 209 HIS A C 1
ATOM 1694 O O . HIS A 1 209 ? -5.659 7.071 -11.152 1.00 80.00 209 HIS A O 1
ATOM 1700 N N . THR A 1 210 ? -6.054 4.904 -10.817 1.00 81.75 210 THR A N 1
ATOM 1701 C CA . THR A 1 210 ? -5.274 4.815 -9.584 1.00 81.75 210 THR A CA 1
ATOM 1702 C C . THR A 1 210 ? -4.798 3.388 -9.401 1.00 81.75 210 THR A C 1
ATOM 1704 O O . THR A 1 210 ? -5.590 2.457 -9.536 1.00 81.75 210 THR A O 1
ATOM 1707 N N . LEU A 1 211 ? -3.525 3.227 -9.048 1.00 80.62 211 LEU A N 1
ATOM 1708 C CA . LEU A 1 211 ? -2.966 1.947 -8.627 1.00 80.62 211 LEU A CA 1
ATOM 1709 C C . LEU A 1 211 ? -2.394 2.092 -7.221 1.00 80.62 211 LEU A C 1
ATOM 1711 O O . LEU A 1 211 ? -1.663 3.038 -6.929 1.00 80.62 211 LEU A O 1
ATOM 1715 N N . THR A 1 212 ? -2.737 1.152 -6.347 1.00 79.75 212 THR A N 1
ATOM 1716 C CA . THR A 1 212 ? -2.175 1.083 -4.995 1.00 79.75 212 THR A CA 1
ATOM 1717 C C . THR A 1 212 ? -1.320 -0.160 -4.897 1.00 79.75 212 THR A C 1
ATOM 1719 O O . THR A 1 212 ? -1.786 -1.254 -5.204 1.00 79.75 212 THR A O 1
ATOM 1722 N N . MET A 1 213 ? -0.072 0.019 -4.480 1.00 73.81 213 MET A N 1
ATOM 1723 C CA . MET A 1 213 ? 0.904 -1.051 -4.384 1.00 73.81 213 MET A CA 1
ATOM 1724 C C . MET A 1 213 ? 1.494 -1.079 -2.983 1.00 73.81 213 MET A C 1
ATOM 1726 O O . MET A 1 213 ? 1.999 -0.073 -2.490 1.00 73.81 213 MET A O 1
ATOM 1730 N N . THR A 1 214 ? 1.464 -2.247 -2.354 1.00 64.19 214 THR A N 1
ATOM 1731 C CA . THR A 1 214 ? 2.248 -2.530 -1.151 1.00 64.19 214 THR A CA 1
ATOM 1732 C C . THR A 1 214 ? 3.639 -2.953 -1.615 1.00 64.19 214 THR A C 1
ATOM 1734 O O . THR A 1 214 ? 3.861 -4.116 -1.949 1.00 64.19 214 THR A O 1
ATOM 1737 N N . GLY A 1 215 ? 4.531 -1.979 -1.787 1.00 57.59 215 GLY A N 1
ATOM 1738 C CA . GLY A 1 215 ? 5.771 -2.123 -2.553 1.00 57.59 215 GLY A CA 1
ATOM 1739 C C . GLY A 1 215 ? 7.016 -2.127 -1.683 1.00 57.59 215 GLY A C 1
ATOM 1740 O O . GLY A 1 215 ? 7.894 -1.299 -1.880 1.00 57.59 215 GLY A O 1
ATOM 1741 N N . ASP A 1 216 ? 7.107 -3.044 -0.729 1.00 56.34 216 ASP A N 1
ATOM 1742 C CA . ASP A 1 216 ? 8.266 -3.120 0.152 1.00 56.34 216 ASP A CA 1
ATOM 1743 C C . ASP A 1 216 ? 9.289 -4.111 -0.384 1.00 56.34 216 ASP A C 1
ATOM 1745 O O . ASP A 1 216 ? 9.273 -5.294 -0.065 1.00 56.34 216 ASP A O 1
ATOM 1749 N N . TYR A 1 217 ? 10.141 -3.638 -1.280 1.00 66.81 217 TYR A N 1
ATOM 1750 C CA . TYR A 1 217 ? 11.129 -4.481 -1.921 1.00 66.81 217 TYR A CA 1
ATOM 1751 C C . TYR A 1 217 ? 12.484 -3.774 -1.919 1.00 66.81 217 TYR A C 1
ATOM 1753 O O . TYR A 1 217 ? 12.641 -2.697 -2.501 1.00 66.81 217 TYR A O 1
ATOM 1761 N N . MET A 1 218 ? 13.497 -4.387 -1.297 1.00 67.19 218 MET A N 1
ATOM 1762 C CA . MET A 1 218 ? 14.890 -3.968 -1.472 1.00 67.19 218 MET A CA 1
ATOM 1763 C C . MET A 1 218 ? 15.229 -3.955 -2.959 1.00 67.19 218 MET A C 1
ATOM 1765 O O . MET A 1 218 ? 15.232 -5.002 -3.596 1.00 67.19 218 MET A O 1
ATOM 1769 N N . GLY A 1 219 ? 15.506 -2.773 -3.503 1.00 73.94 219 GLY A N 1
ATOM 1770 C CA . GLY A 1 219 ? 15.541 -2.542 -4.952 1.00 73.94 219 GLY A CA 1
ATOM 1771 C C . GLY A 1 219 ? 14.777 -1.285 -5.373 1.00 73.94 219 GLY A C 1
ATOM 1772 O O . GLY A 1 219 ? 15.004 -0.772 -6.469 1.00 73.94 219 GLY A O 1
ATOM 1773 N N . GLY A 1 220 ? 13.958 -0.729 -4.476 1.00 83.12 220 GLY A N 1
ATOM 1774 C CA . GLY A 1 220 ? 13.329 0.573 -4.660 1.00 83.12 220 GLY A CA 1
ATOM 1775 C C . GLY A 1 220 ? 12.059 0.522 -5.510 1.00 83.12 220 GLY A C 1
ATOM 1776 O O . GLY A 1 220 ? 11.504 -0.536 -5.795 1.00 83.12 220 GLY A O 1
ATOM 1777 N N . HIS A 1 221 ? 11.609 1.687 -5.967 1.00 87.75 221 HIS A N 1
ATOM 1778 C CA . HIS A 1 221 ? 10.369 1.860 -6.728 1.00 87.75 221 HIS A CA 1
ATOM 1779 C C . HIS A 1 221 ? 10.576 1.849 -8.254 1.00 87.75 221 HIS A C 1
ATOM 1781 O O . HIS A 1 221 ? 9.748 2.379 -8.993 1.00 87.75 221 HIS A O 1
ATOM 1787 N N . LEU A 1 222 ? 11.669 1.272 -8.777 1.00 86.62 222 LEU A N 1
ATOM 1788 C CA . LEU A 1 222 ? 11.943 1.348 -10.227 1.00 86.62 222 LEU A CA 1
ATOM 1789 C C . LEU A 1 222 ? 10.869 0.616 -11.026 1.00 86.62 222 LEU A C 1
ATOM 1791 O O . LEU A 1 222 ? 10.417 1.073 -12.071 1.00 86.62 222 LEU A O 1
ATOM 1795 N N . THR A 1 223 ? 10.436 -0.515 -10.491 1.00 83.31 223 THR A N 1
ATOM 1796 C CA . THR A 1 223 ? 9.349 -1.327 -11.017 1.00 83.31 223 THR A CA 1
ATOM 1797 C C . THR A 1 223 ? 8.005 -0.585 -10.977 1.00 83.31 223 THR A C 1
ATOM 1799 O O . THR A 1 223 ? 7.224 -0.699 -11.921 1.00 83.31 223 THR A O 1
ATOM 1802 N N . THR A 1 224 ? 7.772 0.283 -9.986 1.00 87.38 224 THR A N 1
ATOM 1803 C CA . THR A 1 224 ? 6.616 1.196 -9.956 1.00 87.38 224 THR A CA 1
ATOM 1804 C C . THR A 1 224 ? 6.616 2.121 -11.174 1.00 87.38 224 THR A C 1
ATOM 1806 O O . THR A 1 224 ? 5.588 2.285 -11.830 1.00 87.38 224 THR A O 1
ATOM 1809 N N . PHE A 1 225 ? 7.772 2.690 -11.524 1.00 88.12 225 PHE A N 1
ATOM 1810 C CA . PHE A 1 225 ? 7.885 3.628 -12.645 1.00 88.12 225 PHE A CA 1
ATOM 1811 C C . PHE A 1 225 ? 7.813 2.937 -14.016 1.00 88.12 225 PHE A C 1
ATOM 1813 O O . PHE A 1 225 ? 7.262 3.503 -14.954 1.00 88.12 225 PHE A O 1
ATOM 1820 N N . LEU A 1 226 ? 8.353 1.718 -14.137 1.00 84.50 226 LEU A N 1
ATOM 1821 C CA . LEU A 1 226 ? 8.487 1.006 -15.418 1.00 84.50 226 LEU A CA 1
ATOM 1822 C C . LEU A 1 226 ? 7.350 0.024 -15.740 1.00 84.50 226 LEU A C 1
ATOM 1824 O O . LEU A 1 226 ? 7.206 -0.363 -16.905 1.00 84.50 226 LEU A O 1
ATOM 1828 N N . TYR A 1 227 ? 6.569 -0.389 -14.738 1.00 84.06 227 TYR A N 1
ATOM 1829 C CA . TYR A 1 227 ? 5.481 -1.360 -14.905 1.00 84.06 227 TYR A CA 1
ATOM 1830 C C . TYR A 1 227 ? 4.132 -0.835 -14.420 1.00 84.06 227 TYR A C 1
ATOM 1832 O O . TYR A 1 227 ? 3.148 -0.981 -15.133 1.00 84.06 227 TYR A O 1
ATOM 1840 N N . ALA A 1 228 ? 4.059 -0.184 -13.255 1.00 86.94 228 ALA A N 1
ATOM 1841 C CA . ALA A 1 228 ? 2.772 0.278 -12.730 1.00 86.94 228 ALA A CA 1
ATOM 1842 C C . ALA A 1 228 ? 2.301 1.579 -13.392 1.00 86.94 228 ALA A C 1
ATOM 1844 O O . ALA A 1 228 ? 1.186 1.649 -13.902 1.00 86.94 228 ALA A O 1
ATOM 1845 N N . LEU A 1 229 ? 3.155 2.605 -13.436 1.00 87.56 229 LEU A N 1
ATOM 1846 C CA . LEU A 1 229 ? 2.800 3.901 -14.020 1.00 87.56 229 LEU A CA 1
ATOM 1847 C C . LEU A 1 229 ? 2.405 3.807 -15.518 1.00 87.56 229 LEU A C 1
ATOM 1849 O O . LEU A 1 229 ? 1.464 4.493 -15.915 1.00 87.56 229 LEU A O 1
ATOM 1853 N N . PRO A 1 230 ? 3.002 2.929 -16.354 1.00 85.94 230 PRO A N 1
ATOM 1854 C CA . PRO A 1 230 ? 2.549 2.668 -17.731 1.00 85.94 230 PRO A CA 1
ATOM 1855 C C . PRO A 1 230 ? 1.137 2.104 -17.888 1.00 85.94 230 PRO A C 1
ATOM 1857 O O . PRO A 1 230 ? 0.547 2.272 -18.951 1.00 85.94 230 PRO A O 1
ATOM 1860 N N . LEU A 1 231 ? 0.570 1.478 -16.854 1.00 86.00 231 LEU A N 1
ATOM 1861 C CA . LEU A 1 231 ? -0.834 1.049 -16.860 1.00 86.00 231 LEU A CA 1
ATOM 1862 C C . LEU A 1 231 ? -1.798 2.199 -16.552 1.00 86.00 231 LEU A C 1
ATOM 1864 O O . LEU A 1 231 ? -3.014 2.059 -16.679 1.00 86.00 231 LEU A O 1
ATOM 1868 N N . CYS A 1 232 ? -1.271 3.333 -16.105 1.00 87.19 232 CYS A N 1
ATOM 1869 C CA . CYS A 1 232 ? -2.041 4.504 -15.752 1.00 87.19 232 CYS A CA 1
ATOM 1870 C C . CYS A 1 232 ? -2.169 5.461 -16.938 1.00 87.19 232 CYS A C 1
ATOM 1872 O O . CYS A 1 232 ? -1.200 5.733 -17.651 1.00 87.19 232 CYS A O 1
ATOM 1874 N N . ARG A 1 233 ? -3.357 6.055 -17.105 1.00 84.38 233 ARG A N 1
ATOM 1875 C CA . ARG A 1 233 ? -3.547 7.137 -18.080 1.00 84.38 233 ARG A CA 1
ATOM 1876 C C . ARG A 1 233 ? -2.591 8.294 -17.770 1.00 84.38 233 ARG A C 1
ATOM 1878 O O . ARG A 1 233 ? -2.464 8.712 -16.619 1.00 84.38 233 ARG A O 1
ATOM 1885 N N . ARG A 1 234 ? -1.977 8.871 -18.807 1.00 85.19 234 ARG A N 1
ATOM 1886 C CA . ARG A 1 234 ? -1.135 10.073 -18.694 1.00 85.19 234 ARG A CA 1
ATOM 1887 C C . ARG A 1 234 ? -1.977 11.315 -18.400 1.00 85.19 234 ARG A C 1
ATOM 1889 O O . ARG A 1 234 ? -2.402 12.031 -19.303 1.00 85.19 234 ARG A O 1
ATOM 1896 N N . CYS A 1 235 ? -2.263 11.546 -17.123 1.00 79.12 235 CYS A N 1
ATOM 1897 C CA . CYS A 1 235 ? -3.041 12.684 -16.648 1.00 79.12 235 CYS A CA 1
ATOM 1898 C C . CYS A 1 235 ? -2.609 13.077 -15.223 1.00 79.12 235 CYS A C 1
ATOM 1900 O O . CYS A 1 235 ? -2.396 12.179 -14.410 1.00 79.12 235 CYS A O 1
ATOM 1902 N N . PRO A 1 236 ? -2.552 14.379 -14.874 1.00 72.06 236 PRO A N 1
ATOM 1903 C CA . PRO A 1 236 ? -2.165 14.820 -13.528 1.00 72.06 236 PRO A CA 1
ATOM 1904 C C . PRO A 1 236 ? -3.080 14.342 -12.389 1.00 72.06 236 PRO A C 1
ATOM 1906 O O . PRO A 1 236 ? -2.685 14.384 -11.229 1.00 72.06 236 PRO A O 1
ATOM 1909 N N . SER A 1 237 ? -4.313 13.920 -12.692 1.00 79.56 237 SER A N 1
ATOM 1910 C CA . SER A 1 237 ? -5.252 13.382 -11.696 1.00 79.56 237 SER A CA 1
ATOM 1911 C C . SER A 1 237 ? -5.062 11.889 -11.412 1.00 79.56 237 SER A C 1
ATOM 1913 O O . SER A 1 237 ? -5.727 11.349 -10.529 1.00 79.56 237 SER A O 1
ATOM 1915 N N . VAL A 1 238 ? -4.178 11.223 -12.155 1.00 87.75 238 VAL A N 1
ATOM 1916 C CA . VAL A 1 238 ? -3.881 9.797 -12.025 1.00 87.75 238 VAL A CA 1
ATOM 1917 C C . VAL A 1 238 ? -2.594 9.625 -11.239 1.00 87.75 238 VAL A C 1
ATOM 1919 O O . VAL A 1 238 ? -1.619 10.333 -11.481 1.00 87.75 238 VAL A O 1
ATOM 1922 N N . PHE A 1 239 ? -2.569 8.678 -10.307 1.00 91.44 239 PHE A N 1
ATOM 1923 C CA . PHE A 1 239 ? -1.386 8.428 -9.493 1.00 91.44 239 PHE A CA 1
ATOM 1924 C C . PHE A 1 239 ? -1.224 6.953 -9.128 1.00 91.44 239 PHE A C 1
ATOM 1926 O O . PHE A 1 239 ? -2.188 6.185 -9.047 1.00 91.44 239 PHE A O 1
ATOM 1933 N N . VAL A 1 240 ? 0.023 6.585 -8.858 1.00 91.75 240 VAL A N 1
ATOM 1934 C CA . VAL A 1 240 ? 0.409 5.308 -8.265 1.00 91.75 240 VAL A CA 1
ATOM 1935 C C . VAL A 1 240 ? 0.904 5.563 -6.849 1.00 91.75 240 VAL A C 1
ATOM 1937 O O . VAL A 1 240 ? 1.704 6.470 -6.619 1.00 91.75 240 VAL A O 1
ATOM 1940 N N . LYS A 1 241 ? 0.426 4.762 -5.898 1.00 90.75 241 LYS A N 1
ATOM 1941 C CA . LYS A 1 241 ? 0.866 4.780 -4.500 1.00 90.75 241 LYS A CA 1
ATOM 1942 C C . LYS A 1 241 ? 1.816 3.620 -4.246 1.00 90.75 241 LYS A C 1
ATOM 1944 O O . LYS A 1 241 ? 1.459 2.481 -4.543 1.00 90.75 241 LYS A O 1
ATOM 1949 N N . ALA A 1 242 ? 2.971 3.908 -3.659 1.00 88.25 242 ALA A N 1
ATOM 1950 C CA . ALA A 1 242 ? 3.909 2.908 -3.156 1.00 88.25 242 ALA A CA 1
ATOM 1951 C C . ALA A 1 242 ? 4.497 3.382 -1.823 1.00 88.25 242 ALA A C 1
ATOM 1953 O O . ALA A 1 242 ? 4.633 4.585 -1.604 1.00 88.25 242 ALA A O 1
ATOM 1954 N N . ASN A 1 243 ? 4.826 2.461 -0.926 1.00 84.62 243 ASN A N 1
ATOM 1955 C CA . ASN A 1 243 ? 5.407 2.773 0.373 1.00 84.62 243 ASN A CA 1
ATOM 1956 C C . ASN A 1 243 ? 6.637 1.907 0.653 1.00 84.62 243 ASN A C 1
ATOM 1958 O O . ASN A 1 243 ? 6.762 0.793 0.152 1.00 84.62 243 ASN A O 1
ATOM 1962 N N . CYS A 1 244 ? 7.518 2.430 1.497 1.00 84.44 244 CYS A N 1
ATOM 1963 C CA . CYS A 1 244 ? 8.662 1.726 2.055 1.00 84.44 244 CYS A CA 1
ATOM 1964 C C . CYS A 1 244 ? 8.189 1.192 3.412 1.00 84.44 244 CYS A C 1
ATOM 1966 O O . CYS A 1 244 ? 8.091 1.962 4.357 1.00 84.44 244 CYS A O 1
ATOM 1968 N N . LEU A 1 245 ? 7.743 -0.068 3.499 1.00 75.06 245 LEU A N 1
ATOM 1969 C CA . LEU A 1 245 ? 6.996 -0.543 4.676 1.00 75.06 245 LEU A CA 1
ATOM 1970 C C . LEU A 1 245 ? 7.916 -1.025 5.809 1.00 75.06 245 LEU A C 1
ATOM 1972 O O . LEU A 1 245 ? 7.910 -0.436 6.891 1.00 75.06 245 LEU A O 1
ATOM 1976 N N . ARG A 1 246 ? 8.694 -2.093 5.594 1.00 74.44 246 ARG A N 1
ATOM 1977 C CA . ARG A 1 246 ? 9.485 -2.745 6.649 1.00 74.44 246 ARG A CA 1
ATOM 1978 C C . ARG A 1 246 ? 10.811 -2.046 6.893 1.00 74.44 246 ARG A C 1
ATOM 1980 O O . ARG A 1 246 ? 11.175 -1.896 8.048 1.00 74.44 246 ARG A O 1
ATOM 1987 N N . ASN A 1 247 ? 11.494 -1.551 5.862 1.00 77.62 247 ASN A N 1
ATOM 1988 C CA . ASN A 1 247 ? 12.769 -0.833 6.006 1.00 77.62 247 ASN A CA 1
ATOM 1989 C C . ASN A 1 247 ? 12.611 0.694 6.131 1.00 77.62 247 ASN A C 1
ATOM 1991 O O . ASN A 1 247 ? 13.582 1.432 5.944 1.00 77.62 247 ASN A O 1
ATOM 1995 N N . SER A 1 248 ? 11.413 1.175 6.479 1.00 82.69 248 SER A N 1
ATOM 1996 C CA . SER A 1 248 ? 11.100 2.601 6.652 1.00 82.69 248 SER A CA 1
ATOM 1997 C C . SER A 1 248 ? 12.014 3.302 7.658 1.00 82.69 248 SER A C 1
ATOM 1999 O O . SER A 1 248 ? 12.362 4.466 7.478 1.00 82.69 248 SER A O 1
ATOM 2001 N N . SER A 1 249 ? 12.478 2.565 8.669 1.00 81.81 249 SER A N 1
ATOM 2002 C CA . SER A 1 249 ? 13.456 3.003 9.669 1.00 81.81 249 SER A CA 1
ATOM 2003 C C . SER A 1 249 ? 14.821 3.400 9.084 1.00 81.81 249 SER A C 1
ATOM 2005 O O . SER A 1 249 ? 15.558 4.158 9.711 1.00 81.81 249 SER A O 1
ATOM 2007 N N . SER A 1 250 ? 15.168 2.914 7.888 1.00 83.06 250 SER A N 1
ATOM 2008 C CA . SER A 1 250 ? 16.470 3.156 7.250 1.00 83.06 250 SER A CA 1
ATOM 2009 C C . SER A 1 250 ? 16.507 4.423 6.389 1.00 83.06 250 SER A C 1
ATOM 2011 O O . SER A 1 250 ? 17.587 4.819 5.953 1.00 83.06 250 SER A O 1
ATOM 2013 N N . PHE A 1 251 ? 15.360 5.063 6.137 1.00 87.00 251 PHE A N 1
ATOM 2014 C CA . PHE A 1 251 ? 15.251 6.179 5.198 1.00 87.00 251 PHE A CA 1
ATOM 2015 C C . PHE A 1 251 ? 14.418 7.318 5.776 1.00 87.00 251 PHE A C 1
ATOM 2017 O O . PHE A 1 251 ? 13.289 7.123 6.220 1.00 87.00 251 PHE A O 1
ATOM 2024 N N . LEU A 1 252 ? 14.967 8.532 5.727 1.00 90.19 252 LEU A N 1
ATOM 2025 C CA . LEU A 1 252 ? 14.276 9.730 6.202 1.00 90.19 252 LEU A CA 1
ATOM 2026 C C . LEU A 1 252 ? 13.494 10.435 5.097 1.00 90.19 252 LEU A C 1
ATOM 2028 O O . LEU A 1 252 ? 12.515 11.109 5.401 1.00 90.19 252 LEU A O 1
ATOM 2032 N N . THR A 1 253 ? 13.923 10.302 3.841 1.00 93.06 253 THR A N 1
ATOM 2033 C CA . THR A 1 253 ? 13.292 10.968 2.698 1.00 93.06 253 THR A CA 1
ATOM 2034 C C . THR A 1 253 ? 13.129 10.028 1.512 1.00 93.06 253 THR A C 1
ATOM 2036 O O . THR A 1 253 ? 13.881 9.060 1.351 1.00 93.06 253 THR A O 1
ATOM 2039 N N . VAL A 1 254 ? 12.177 10.351 0.629 1.00 92.88 254 VAL A N 1
ATOM 2040 C CA . VAL A 1 254 ? 11.974 9.587 -0.612 1.00 92.88 254 VAL A CA 1
ATOM 2041 C C . VAL A 1 254 ? 13.229 9.615 -1.485 1.00 92.88 254 VAL A C 1
ATOM 2043 O O . VAL A 1 254 ? 13.566 8.609 -2.102 1.00 92.88 254 VAL A O 1
ATOM 2046 N N . LEU A 1 255 ? 13.955 10.736 -1.532 1.00 94.25 255 LEU A N 1
ATOM 2047 C CA . LEU A 1 255 ? 15.166 10.842 -2.351 1.00 94.25 255 LEU A CA 1
ATOM 2048 C C . LEU A 1 255 ? 16.330 10.024 -1.785 1.00 94.25 255 LEU A C 1
ATOM 2050 O O . LEU A 1 255 ? 17.058 9.431 -2.573 1.00 94.25 255 LEU A O 1
ATOM 2054 N N . ASP A 1 256 ? 16.474 9.911 -0.461 1.00 92.00 256 ASP A N 1
ATOM 2055 C CA . ASP A 1 256 ? 17.476 9.012 0.133 1.00 92.00 256 ASP A CA 1
ATOM 2056 C C . ASP A 1 256 ? 17.196 7.558 -0.261 1.00 92.00 256 ASP A C 1
ATOM 2058 O O . ASP A 1 256 ? 18.099 6.831 -0.674 1.00 92.00 256 ASP A O 1
ATOM 2062 N N . TYR A 1 257 ? 15.924 7.159 -0.205 1.00 90.31 257 TYR A N 1
ATOM 2063 C CA . TYR A 1 257 ? 15.472 5.830 -0.608 1.00 90.31 257 TYR A CA 1
ATOM 2064 C C . TYR A 1 257 ? 15.750 5.541 -2.093 1.00 90.31 257 TYR A C 1
ATOM 2066 O O . TYR A 1 257 ? 16.348 4.515 -2.430 1.00 90.31 257 TYR A O 1
ATOM 2074 N N . LEU A 1 258 ? 15.369 6.457 -2.992 1.00 91.94 258 LEU A N 1
ATOM 2075 C CA . LEU A 1 258 ? 15.595 6.307 -4.434 1.00 91.94 258 LEU A CA 1
ATOM 2076 C C . LEU A 1 258 ? 17.090 6.369 -4.799 1.00 91.94 258 LEU A C 1
ATOM 2078 O O . LEU A 1 258 ? 17.549 5.624 -5.668 1.00 91.94 258 LEU A O 1
ATOM 2082 N N . SER A 1 259 ? 17.866 7.224 -4.136 1.00 92.56 259 SER A N 1
ATOM 2083 C CA . SER A 1 259 ? 19.310 7.345 -4.351 1.00 92.56 259 SER A CA 1
ATOM 2084 C C . SER A 1 259 ? 20.029 6.066 -3.929 1.00 92.56 259 SER A C 1
ATOM 2086 O O . SER A 1 259 ? 20.815 5.512 -4.698 1.00 92.56 259 SER A O 1
ATOM 2088 N N . GLU A 1 260 ? 19.699 5.527 -2.755 1.00 88.31 260 GLU A N 1
ATOM 2089 C CA . GLU A 1 260 ? 20.356 4.337 -2.223 1.00 88.31 260 GLU A CA 1
ATOM 2090 C C . GLU A 1 260 ? 19.996 3.071 -3.011 1.00 88.31 260 GLU A C 1
ATOM 2092 O O . GLU A 1 260 ? 20.867 2.240 -3.290 1.00 88.31 260 GLU A O 1
ATOM 2097 N N . TYR A 1 261 ? 18.731 2.883 -3.393 1.00 86.94 261 TYR A N 1
ATOM 2098 C CA . TYR A 1 261 ? 18.328 1.656 -4.086 1.00 86.94 261 TYR A CA 1
ATOM 2099 C C . TYR A 1 261 ? 18.449 1.715 -5.605 1.00 86.94 261 TYR A C 1
ATOM 2101 O O . TYR A 1 261 ? 18.669 0.673 -6.227 1.00 86.94 261 TYR A O 1
ATOM 2109 N N . GLN A 1 262 ? 18.323 2.900 -6.202 1.00 89.56 262 GLN A N 1
ATOM 2110 C CA . GLN A 1 262 ? 18.186 3.054 -7.652 1.00 89.56 262 GLN A CA 1
ATOM 2111 C C . GLN A 1 262 ? 19.148 4.083 -8.248 1.00 89.56 262 GLN A C 1
ATOM 2113 O O . GLN A 1 262 ? 19.106 4.306 -9.457 1.00 89.56 262 GLN A O 1
ATOM 2118 N N . LEU A 1 263 ? 20.014 4.709 -7.442 1.00 93.12 263 LEU A N 1
ATOM 2119 C CA . LEU A 1 263 ? 20.952 5.750 -7.877 1.00 93.12 263 LEU A CA 1
ATOM 2120 C C . LEU A 1 263 ? 20.262 6.958 -8.534 1.00 93.12 263 LEU A C 1
ATOM 2122 O O . LEU A 1 263 ? 20.849 7.613 -9.395 1.00 93.12 263 LEU A O 1
ATOM 2126 N N . ILE A 1 264 ? 19.015 7.240 -8.145 1.00 94.81 264 ILE A N 1
ATOM 2127 C CA . ILE A 1 264 ? 18.256 8.416 -8.583 1.00 94.81 264 ILE A CA 1
ATOM 2128 C C . ILE A 1 264 ? 18.430 9.497 -7.517 1.00 94.81 264 ILE A C 1
ATOM 2130 O O . ILE A 1 264 ? 17.850 9.406 -6.439 1.00 94.81 264 ILE A O 1
ATOM 2134 N N . THR A 1 265 ? 19.260 10.499 -7.799 1.00 94.62 265 THR A N 1
ATOM 2135 C CA . THR A 1 265 ? 19.747 11.438 -6.773 1.00 94.62 265 THR A CA 1
ATOM 2136 C C . THR A 1 265 ? 18.830 12.625 -6.508 1.00 94.62 265 THR A C 1
ATOM 2138 O O . THR A 1 265 ? 18.953 13.273 -5.473 1.00 94.62 265 THR A O 1
ATOM 2141 N N . ASP A 1 266 ? 17.939 12.944 -7.444 1.00 96.12 266 ASP A N 1
ATOM 2142 C CA . ASP A 1 266 ? 17.073 14.116 -7.373 1.00 96.12 266 ASP A CA 1
ATOM 2143 C C . ASP A 1 266 ? 15.853 13.971 -8.298 1.00 96.12 266 ASP A C 1
ATOM 2145 O O . ASP A 1 266 ? 15.782 13.080 -9.150 1.00 96.12 266 ASP A O 1
ATOM 2149 N N . ASP A 1 267 ? 14.881 14.870 -8.128 1.00 96.19 267 ASP A N 1
ATOM 2150 C CA . ASP A 1 267 ? 13.639 14.872 -8.909 1.00 96.19 267 ASP A CA 1
ATOM 2151 C C . ASP A 1 267 ? 13.878 15.108 -10.396 1.00 96.19 267 ASP A C 1
ATOM 2153 O O . ASP A 1 267 ? 13.133 14.601 -11.231 1.00 96.19 267 ASP A O 1
ATOM 2157 N N . LYS A 1 268 ? 14.918 15.877 -10.742 1.00 94.62 268 LYS A N 1
ATOM 2158 C CA . LYS A 1 268 ? 15.259 16.123 -12.139 1.00 94.62 268 LYS A CA 1
ATOM 2159 C C . LYS A 1 268 ? 15.711 14.817 -12.771 1.00 94.62 268 LYS A C 1
ATOM 2161 O O . LYS A 1 268 ? 15.212 14.468 -13.829 1.00 94.62 268 LYS A O 1
ATOM 2166 N N . MET A 1 269 ? 16.592 14.068 -12.122 1.00 94.25 269 MET A N 1
ATOM 2167 C CA . MET A 1 269 ? 17.010 12.759 -12.594 1.00 94.25 269 MET A CA 1
ATOM 2168 C C . MET A 1 269 ? 15.818 11.804 -12.686 1.00 94.25 269 MET A C 1
ATOM 2170 O O . MET A 1 269 ? 15.675 11.150 -13.710 1.00 94.25 269 MET A O 1
ATOM 2174 N N . LEU A 1 270 ? 14.918 11.771 -11.696 1.00 94.06 270 LEU A N 1
ATOM 2175 C CA . LEU A 1 270 ? 13.694 10.961 -11.771 1.00 94.06 270 LEU A CA 1
ATOM 2176 C C . LEU A 1 270 ? 12.820 11.332 -12.978 1.00 94.06 270 LEU A C 1
ATOM 2178 O O . LEU A 1 270 ? 12.347 10.446 -13.685 1.00 94.06 270 LEU A O 1
ATOM 2182 N N . LEU A 1 271 ? 12.629 12.627 -13.226 1.00 91.81 271 LEU A N 1
ATOM 2183 C CA . LEU A 1 271 ? 11.875 13.141 -14.363 1.00 91.81 271 LEU A CA 1
ATOM 2184 C C . LEU A 1 271 ? 12.547 12.762 -15.690 1.00 91.81 271 LEU A C 1
ATOM 2186 O O . LEU A 1 271 ? 11.898 12.219 -16.575 1.00 91.81 271 LEU A O 1
ATOM 2190 N N . GLN A 1 272 ? 13.850 13.013 -15.815 1.00 89.56 272 GLN A N 1
ATOM 2191 C CA . GLN A 1 272 ? 14.639 12.741 -17.019 1.00 89.56 272 GLN A CA 1
ATOM 2192 C C . GLN A 1 272 ? 14.774 11.252 -17.331 1.00 89.56 272 GLN A C 1
ATOM 2194 O O . GLN A 1 272 ? 14.942 10.882 -18.492 1.00 89.56 272 GLN A O 1
ATOM 2199 N N . LEU A 1 273 ? 14.757 10.423 -16.289 1.00 88.19 273 LEU A N 1
ATOM 2200 C CA . LEU A 1 273 ? 14.688 8.985 -16.407 1.00 88.19 273 LEU A CA 1
ATOM 2201 C C . LEU A 1 273 ? 13.228 8.614 -16.751 1.00 88.19 273 LEU A C 1
ATOM 2203 O O . LEU A 1 273 ? 12.889 8.384 -17.902 1.00 88.19 273 LEU A O 1
ATOM 2207 N N . ALA A 1 274 ? 12.326 8.600 -15.773 1.00 87.12 274 ALA A N 1
ATOM 2208 C CA . ALA A 1 274 ? 11.040 7.912 -15.873 1.00 87.12 274 ALA A CA 1
ATOM 2209 C C . ALA A 1 274 ? 9.816 8.811 -16.127 1.00 87.12 274 ALA A C 1
ATOM 2211 O O . ALA A 1 274 ? 8.683 8.348 -15.998 1.00 87.12 274 ALA A O 1
ATOM 2212 N N . GLN A 1 275 ? 10.001 10.098 -16.434 1.00 88.06 275 GLN A N 1
ATOM 2213 C CA . GLN A 1 275 ? 8.913 11.077 -16.630 1.00 88.06 275 GLN A CA 1
ATOM 2214 C C . GLN A 1 275 ? 7.947 11.154 -15.440 1.00 88.06 275 GLN A C 1
ATOM 2216 O O . GLN A 1 275 ? 6.750 11.413 -15.586 1.00 88.06 275 GLN A O 1
ATOM 2221 N N . THR A 1 276 ? 8.472 10.870 -14.252 1.00 91.19 276 THR A N 1
ATOM 2222 C CA . THR A 1 276 ? 7.688 10.697 -13.037 1.00 91.19 276 THR A CA 1
ATOM 2223 C C . THR A 1 276 ? 7.870 11.906 -12.128 1.00 91.19 276 THR A C 1
ATOM 2225 O O . THR A 1 276 ? 8.986 12.380 -11.927 1.00 91.19 276 THR A O 1
ATOM 2228 N N . ILE A 1 277 ? 6.769 12.384 -11.553 1.00 93.44 277 ILE A N 1
ATOM 2229 C CA . ILE A 1 277 ? 6.746 13.423 -10.520 1.00 93.44 277 ILE A CA 1
ATOM 2230 C C . ILE A 1 277 ? 6.298 12.804 -9.200 1.00 93.44 277 ILE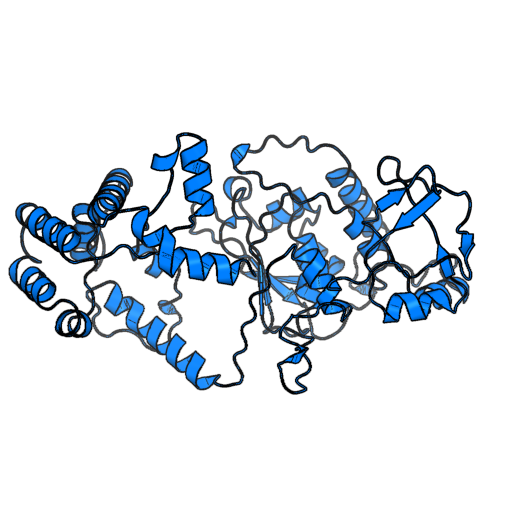 A C 1
ATOM 2232 O O . ILE A 1 277 ? 5.361 12.006 -9.161 1.00 93.44 277 ILE A O 1
ATOM 2236 N N . ILE A 1 278 ? 6.946 13.217 -8.112 1.00 94.81 278 ILE A N 1
ATOM 2237 C CA . ILE A 1 278 ? 6.549 12.878 -6.745 1.00 94.81 278 ILE A CA 1
ATOM 2238 C C . ILE A 1 278 ? 5.529 13.917 -6.270 1.00 94.81 278 ILE A C 1
ATOM 2240 O O . ILE A 1 278 ? 5.878 15.079 -6.067 1.00 94.81 278 ILE A O 1
ATOM 2244 N N . MET A 1 279 ? 4.269 13.511 -6.116 1.00 92.44 279 MET A N 1
ATOM 2245 C CA . MET A 1 279 ? 3.181 14.394 -5.672 1.00 92.44 279 MET A CA 1
ATOM 2246 C C . MET A 1 279 ? 3.165 14.561 -4.154 1.00 92.44 279 MET A C 1
ATOM 2248 O O . MET A 1 279 ? 3.032 15.668 -3.644 1.00 92.44 279 MET A O 1
ATOM 2252 N N . ILE A 1 280 ? 3.280 13.440 -3.444 1.00 91.81 280 ILE A N 1
ATOM 2253 C CA . ILE A 1 280 ? 3.279 13.370 -1.983 1.00 91.81 280 ILE A CA 1
ATOM 2254 C C . ILE A 1 280 ? 4.517 12.582 -1.586 1.00 91.81 280 ILE A C 1
ATOM 2256 O O . ILE A 1 280 ? 4.771 11.509 -2.136 1.00 91.81 280 ILE A O 1
ATOM 2260 N N . ARG A 1 281 ? 5.296 13.175 -0.683 1.00 92.94 281 ARG A N 1
ATOM 2261 C CA . ARG A 1 281 ? 6.578 12.676 -0.180 1.00 92.94 281 ARG A CA 1
ATOM 2262 C C . ARG A 1 281 ? 6.409 12.001 1.180 1.00 92.94 281 ARG A C 1
ATOM 2264 O O . ARG A 1 281 ? 5.289 11.748 1.608 1.00 92.94 281 ARG A O 1
ATOM 2271 N N . GLU A 1 282 ? 7.531 11.742 1.845 1.00 91.94 282 GLU A N 1
ATOM 2272 C CA . GLU A 1 282 ? 7.575 11.240 3.210 1.00 91.94 282 GLU A CA 1
ATOM 2273 C C . GLU A 1 282 ? 6.696 12.047 4.182 1.00 91.94 282 GLU A C 1
ATOM 2275 O O . GLU A 1 282 ? 6.599 13.278 4.100 1.00 91.94 282 GLU A O 1
ATOM 2280 N N . ASN A 1 283 ? 6.099 11.351 5.148 1.00 89.12 283 ASN A N 1
ATOM 2281 C CA . ASN A 1 283 ? 5.293 11.959 6.196 1.00 89.12 283 ASN A CA 1
ATOM 2282 C C . ASN A 1 283 ? 6.153 12.238 7.434 1.00 89.12 283 ASN A C 1
ATOM 2284 O O . ASN A 1 283 ? 6.366 11.374 8.280 1.00 89.12 283 ASN A O 1
ATOM 2288 N N . LYS A 1 284 ? 6.648 13.471 7.557 1.00 87.50 284 LYS A N 1
ATOM 2289 C CA . LYS A 1 284 ? 7.557 13.874 8.647 1.00 87.50 284 LYS A CA 1
ATOM 2290 C C . LYS A 1 284 ? 6.919 13.864 10.039 1.00 87.50 284 LYS A C 1
ATOM 2292 O O . LYS A 1 284 ? 7.640 14.012 11.021 1.00 87.50 284 LYS A O 1
ATOM 2297 N N . GLU A 1 285 ? 5.601 13.717 10.128 1.00 82.56 285 GLU A N 1
ATOM 2298 C CA . GLU A 1 285 ? 4.895 13.592 11.404 1.00 82.56 285 GLU A CA 1
ATOM 2299 C C . GLU A 1 285 ? 4.978 12.166 11.966 1.00 82.56 285 GLU A C 1
ATOM 2301 O O . GLU A 1 285 ? 4.735 11.954 13.154 1.00 82.56 285 GLU A O 1
ATOM 2306 N N . PHE A 1 286 ? 5.344 11.179 11.141 1.00 77.56 286 PHE A N 1
ATOM 2307 C CA . PHE A 1 286 ? 5.485 9.793 11.574 1.00 77.56 286 PHE A CA 1
ATOM 2308 C C . PHE A 1 286 ? 6.884 9.531 12.130 1.00 77.56 286 PHE A C 1
ATOM 2310 O O . PHE A 1 286 ? 7.878 10.087 11.666 1.00 77.56 286 PHE A O 1
ATOM 2317 N N . LEU A 1 287 ? 6.968 8.601 13.089 1.00 79.69 287 LEU A N 1
ATOM 2318 C CA . LEU A 1 287 ? 8.247 8.127 13.630 1.00 79.69 287 LEU A CA 1
ATOM 2319 C C . LEU A 1 287 ? 9.163 7.562 12.530 1.00 79.69 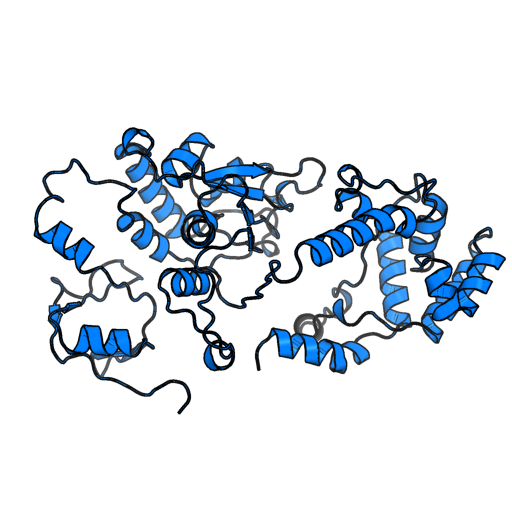287 LEU A C 1
ATOM 2321 O O . LEU A 1 287 ? 10.379 7.733 12.590 1.00 79.69 287 LEU A O 1
ATOM 2325 N N . TRP A 1 288 ? 8.567 6.922 11.521 1.00 85.19 288 TRP A N 1
ATOM 2326 C CA . TRP A 1 288 ? 9.242 6.447 10.317 1.00 85.19 288 TRP A CA 1
ATOM 2327 C C . TRP A 1 288 ? 8.617 7.127 9.094 1.00 85.19 288 TRP A C 1
ATOM 2329 O O . TRP A 1 288 ? 7.603 6.645 8.583 1.00 85.19 288 TRP A O 1
ATOM 2339 N N . PRO A 1 289 ? 9.183 8.253 8.619 1.00 87.25 289 PRO A N 1
ATOM 2340 C CA . PRO A 1 289 ? 8.539 9.086 7.602 1.00 87.25 289 PRO A CA 1
ATOM 2341 C C . PRO A 1 289 ? 8.227 8.374 6.284 1.00 87.25 289 PRO A C 1
ATOM 2343 O O . PRO A 1 289 ? 7.266 8.715 5.597 1.00 87.25 289 PRO A O 1
ATOM 2346 N N . MET A 1 290 ? 9.031 7.368 5.944 1.00 87.56 290 MET A N 1
ATOM 2347 C CA . MET A 1 290 ? 8.898 6.577 4.722 1.00 87.56 290 MET A CA 1
ATOM 2348 C C . MET A 1 290 ? 7.858 5.448 4.807 1.00 87.56 290 MET A C 1
ATOM 2350 O O . MET A 1 290 ? 7.571 4.828 3.784 1.00 87.56 290 MET A O 1
ATOM 2354 N N . ALA A 1 291 ? 7.282 5.196 5.990 1.00 84.56 291 ALA A N 1
ATOM 2355 C CA . ALA A 1 291 ? 6.244 4.180 6.177 1.00 84.56 291 ALA A CA 1
ATOM 2356 C C . ALA A 1 291 ? 4.908 4.562 5.512 1.00 84.56 291 ALA A C 1
ATOM 2358 O O . ALA A 1 291 ? 4.121 3.679 5.155 1.00 84.56 291 ALA A O 1
ATOM 2359 N N . ASP A 1 292 ? 4.654 5.864 5.347 1.00 85.75 292 ASP A N 1
ATOM 2360 C CA . ASP A 1 292 ? 3.473 6.374 4.652 1.00 85.75 292 ASP A CA 1
ATOM 2361 C C . ASP A 1 292 ? 3.616 6.250 3.121 1.00 85.75 292 ASP A C 1
ATOM 2363 O O . ASP A 1 292 ? 4.703 6.039 2.573 1.00 85.75 292 ASP A O 1
ATOM 2367 N N . TYR A 1 293 ? 2.502 6.362 2.403 1.00 87.62 293 TYR A N 1
ATOM 2368 C CA . TYR A 1 293 ? 2.490 6.245 0.950 1.00 87.62 293 TYR A CA 1
ATOM 2369 C C . TYR A 1 293 ? 3.159 7.441 0.274 1.00 87.62 293 TYR A C 1
ATOM 2371 O O . TYR A 1 293 ? 2.766 8.591 0.451 1.00 87.62 293 TYR A O 1
ATOM 2379 N N . THR A 1 294 ? 4.093 7.136 -0.622 1.00 91.19 294 THR A N 1
ATOM 2380 C CA . THR A 1 294 ? 4.595 8.067 -1.630 1.00 91.19 294 THR A CA 1
ATOM 2381 C C . THR A 1 294 ? 3.715 7.993 -2.875 1.00 91.19 294 THR A C 1
ATOM 2383 O O . THR A 1 294 ? 3.327 6.907 -3.316 1.00 91.19 294 THR A O 1
ATOM 2386 N N . TYR A 1 295 ? 3.391 9.151 -3.447 1.00 93.19 295 TYR A N 1
ATOM 2387 C CA . TYR A 1 295 ? 2.489 9.255 -4.593 1.00 93.19 295 TYR A CA 1
ATOM 2388 C C . TYR A 1 295 ? 3.272 9.702 -5.819 1.00 93.19 295 TYR A C 1
ATOM 2390 O O . TYR A 1 295 ? 3.948 10.732 -5.789 1.00 93.19 295 TYR A O 1
ATOM 2398 N N . TYR A 1 296 ? 3.123 8.956 -6.906 1.00 93.38 296 TYR A N 1
ATOM 2399 C CA . TYR A 1 296 ? 3.798 9.200 -8.172 1.00 93.38 296 TYR A CA 1
ATOM 2400 C C . TYR A 1 296 ? 2.785 9.460 -9.281 1.00 93.38 296 TYR A C 1
ATOM 2402 O O . TYR A 1 296 ? 1.759 8.785 -9.349 1.00 93.38 296 TYR A O 1
ATOM 2410 N N . THR A 1 297 ? 3.080 10.399 -10.174 1.00 93.19 297 THR A N 1
ATOM 2411 C CA . THR A 1 297 ? 2.272 10.669 -11.372 1.00 93.19 297 THR A CA 1
ATOM 2412 C C . THR A 1 297 ? 3.158 10.944 -12.583 1.00 93.19 297 THR A C 1
ATOM 2414 O O . THR A 1 297 ? 4.368 11.139 -12.455 1.00 93.19 297 THR A O 1
ATOM 2417 N N . TRP A 1 298 ? 2.548 10.966 -13.763 1.00 90.50 298 TRP A N 1
ATOM 2418 C CA . TRP A 1 298 ? 3.189 11.404 -14.995 1.00 90.50 298 TRP A CA 1
ATOM 2419 C C . TRP A 1 298 ? 3.449 12.910 -14.979 1.00 90.50 298 TRP A C 1
ATOM 2421 O O . TRP A 1 298 ? 2.608 13.693 -14.541 1.00 90.50 298 TRP A O 1
ATOM 2431 N N . SER A 1 299 ? 4.581 13.334 -15.539 1.00 88.12 299 SER A N 1
ATOM 2432 C CA . SER A 1 299 ? 4.909 14.756 -15.684 1.00 88.12 299 SER A CA 1
ATOM 2433 C C . SER A 1 299 ? 3.989 15.518 -16.639 1.00 88.12 299 SER A C 1
ATOM 2435 O O . SER A 1 299 ? 3.835 16.733 -16.517 1.00 88.12 299 SER A O 1
ATOM 2437 N N . GLY A 1 300 ? 3.345 14.810 -17.568 1.00 84.56 300 GLY A N 1
ATOM 2438 C CA . GLY A 1 300 ? 2.411 15.381 -18.524 1.00 84.56 300 GLY A CA 1
ATOM 2439 C C . GLY A 1 300 ? 1.703 14.326 -19.382 1.00 84.56 300 GLY A C 1
ATOM 2440 O O . GLY A 1 300 ? 1.972 13.130 -19.260 1.00 84.56 300 GLY A O 1
ATOM 2441 N N . PRO A 1 301 ? 0.779 14.761 -20.258 1.00 79.75 301 PRO A N 1
ATOM 2442 C CA . PRO A 1 301 ? -0.037 13.869 -21.085 1.00 79.75 301 PRO A CA 1
ATOM 2443 C C . PRO A 1 301 ? 0.730 13.231 -22.256 1.00 79.75 301 PRO A C 1
ATOM 2445 O O . PRO A 1 301 ? 0.341 12.172 -22.743 1.00 79.75 301 PRO A O 1
ATOM 2448 N N . GLY A 1 302 ? 1.802 13.875 -22.725 1.00 75.75 302 GLY A N 1
ATOM 2449 C CA . GLY A 1 302 ? 2.609 13.416 -23.857 1.00 75.75 302 GLY A CA 1
ATOM 2450 C C . GLY A 1 302 ? 3.828 12.590 -23.435 1.00 75.75 302 GLY A C 1
ATOM 2451 O O . GLY A 1 302 ? 4.174 12.585 -22.252 1.00 75.75 302 GLY A O 1
ATOM 2452 N N . PRO A 1 303 ? 4.481 11.890 -24.378 1.00 73.19 303 PRO A N 1
ATOM 2453 C CA . PRO A 1 303 ? 5.791 11.280 -24.145 1.00 73.19 303 PRO A CA 1
ATOM 2454 C C . PRO A 1 303 ? 6.864 12.357 -23.899 1.00 73.19 303 PRO A C 1
ATOM 2456 O O . PRO A 1 303 ? 6.696 13.500 -24.328 1.00 73.19 303 PRO A O 1
ATOM 2459 N N . HIS A 1 304 ? 7.978 11.997 -23.248 1.00 71.12 304 HIS A N 1
ATOM 2460 C CA . HIS A 1 304 ? 9.137 12.887 -23.151 1.00 71.12 304 HIS A CA 1
ATOM 2461 C C . HIS A 1 304 ? 9.630 13.278 -24.533 1.00 71.12 304 HIS A C 1
ATOM 2463 O O . HIS A 1 304 ? 9.746 12.445 -25.435 1.00 71.12 304 HIS A O 1
ATOM 2469 N N . LEU A 1 305 ? 10.004 14.545 -24.651 1.00 71.69 305 LEU A N 1
ATOM 2470 C CA . LEU A 1 305 ? 10.821 14.984 -25.759 1.00 71.69 305 LEU A CA 1
ATOM 2471 C C . LEU A 1 305 ? 12.264 14.565 -25.485 1.00 71.69 305 LEU A C 1
ATOM 2473 O O . LEU A 1 305 ? 12.739 14.587 -24.350 1.00 71.69 305 LEU A O 1
ATOM 2477 N N . TYR A 1 306 ? 12.981 14.217 -26.546 1.00 67.88 306 TYR A N 1
ATOM 2478 C CA . TYR A 1 306 ? 14.369 13.774 -26.450 1.00 67.88 306 TYR A CA 1
ATOM 2479 C C . TYR A 1 306 ? 15.299 14.718 -25.649 1.00 67.88 306 TYR A C 1
ATOM 2481 O O . TYR A 1 306 ? 16.102 14.219 -24.861 1.00 67.88 306 TYR A O 1
ATOM 2489 N N . PRO A 1 307 ? 15.203 16.063 -25.770 1.00 74.06 307 PRO A N 1
ATOM 2490 C CA . PRO A 1 307 ? 16.039 16.982 -24.990 1.00 74.06 307 PRO A CA 1
ATOM 2491 C C . PRO A 1 307 ? 15.829 16.900 -23.472 1.00 74.06 307 PRO A C 1
ATOM 2493 O O . PRO A 1 307 ? 16.715 17.298 -22.715 1.00 74.06 307 PRO A O 1
ATOM 2496 N N . ASP A 1 308 ? 14.681 16.379 -23.036 1.00 80.50 308 ASP A N 1
ATOM 2497 C CA . ASP A 1 308 ? 14.309 16.272 -21.628 1.00 80.50 308 ASP A CA 1
ATOM 2498 C C . ASP A 1 308 ? 14.780 14.952 -21.003 1.00 80.50 308 ASP A C 1
ATOM 2500 O O . ASP A 1 308 ? 14.646 14.755 -19.799 1.00 80.50 308 ASP A O 1
ATOM 2504 N N . LEU A 1 309 ? 15.351 14.038 -21.792 1.00 82.81 309 LEU A N 1
ATOM 2505 C CA . LEU A 1 309 ? 15.890 12.768 -21.310 1.00 82.81 309 LEU A CA 1
ATOM 2506 C C . LEU A 1 309 ? 17.249 12.937 -20.629 1.00 82.81 309 LEU A C 1
ATOM 2508 O O . LEU A 1 309 ? 17.984 13.909 -20.841 1.00 82.81 309 LEU A O 1
ATOM 2512 N N . LEU A 1 310 ? 17.620 11.949 -19.815 1.00 83.81 310 LEU A N 1
ATOM 2513 C CA . LEU A 1 310 ? 18.939 11.928 -19.198 1.00 83.81 310 LEU A CA 1
ATOM 2514 C C . LEU A 1 310 ? 20.018 11.777 -20.294 1.00 83.81 310 LEU A C 1
ATOM 2516 O O . LEU A 1 310 ? 19.950 10.838 -21.090 1.00 83.81 310 LEU A O 1
ATOM 2520 N N . PRO A 1 311 ? 21.052 12.644 -20.351 1.00 84.00 311 PRO A N 1
ATOM 2521 C CA . PRO A 1 311 ? 22.071 12.553 -21.395 1.00 84.00 311 PRO A CA 1
ATOM 2522 C C . PRO A 1 311 ? 22.761 11.186 -21.411 1.00 84.00 311 PRO A C 1
ATOM 2524 O O . PRO A 1 311 ? 23.118 10.679 -20.348 1.00 84.00 311 PRO A O 1
ATOM 2527 N N . ARG A 1 312 ? 23.055 10.634 -22.600 1.00 79.06 312 ARG A N 1
ATOM 2528 C CA . ARG A 1 312 ? 23.633 9.280 -22.786 1.00 79.06 312 ARG A CA 1
ATOM 2529 C C . ARG A 1 312 ? 24.752 8.955 -21.801 1.00 79.06 312 ARG A C 1
ATOM 2531 O O . ARG A 1 312 ? 24.708 7.932 -21.141 1.00 79.06 312 ARG A O 1
ATOM 2538 N N . LYS A 1 313 ? 25.739 9.843 -21.643 1.00 83.06 313 LYS A N 1
ATOM 2539 C CA . LYS A 1 313 ? 26.861 9.626 -20.711 1.00 83.06 313 LYS A CA 1
ATOM 2540 C C 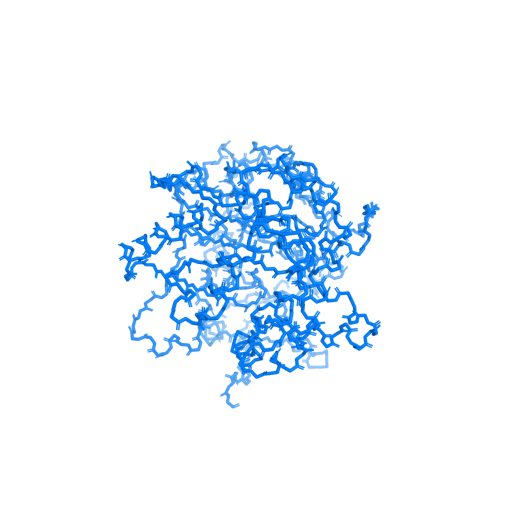. LYS A 1 313 ? 26.397 9.444 -19.259 1.00 83.06 313 LYS A C 1
ATOM 2542 O O . LYS A 1 313 ? 26.942 8.604 -18.547 1.00 83.06 313 LYS A O 1
ATOM 2547 N N . ALA A 1 314 ? 25.425 10.240 -18.819 1.00 85.88 314 ALA A N 1
ATOM 2548 C CA . ALA A 1 314 ? 24.851 10.141 -17.482 1.00 85.88 314 ALA A CA 1
ATOM 2549 C C . ALA A 1 314 ? 23.968 8.891 -17.353 1.00 85.88 314 ALA A C 1
ATOM 2551 O O . ALA A 1 314 ? 24.117 8.163 -16.376 1.00 85.88 314 ALA A O 1
ATOM 2552 N N . PHE A 1 315 ? 23.151 8.588 -18.367 1.00 87.44 315 PHE A N 1
ATOM 2553 C CA . PHE A 1 315 ? 22.349 7.367 -18.418 1.00 87.44 315 PHE A CA 1
ATOM 2554 C C . PHE A 1 315 ? 23.209 6.103 -18.380 1.00 87.44 315 PHE A C 1
ATOM 2556 O O . PHE A 1 315 ? 22.992 5.255 -17.531 1.00 87.44 315 PHE A O 1
ATOM 2563 N N . THR A 1 316 ? 24.245 5.993 -19.214 1.00 84.38 316 THR A N 1
ATOM 2564 C CA . THR A 1 316 ? 25.168 4.848 -19.222 1.00 84.38 316 THR A CA 1
ATOM 2565 C C . THR A 1 316 ? 25.847 4.664 -17.867 1.00 84.38 316 THR A C 1
ATOM 2567 O O . THR A 1 316 ? 25.962 3.543 -17.376 1.00 84.38 316 THR A O 1
ATOM 2570 N N . LYS A 1 317 ? 26.271 5.763 -17.226 1.00 88.62 317 LYS A N 1
ATOM 2571 C CA . LYS A 1 317 ? 26.843 5.709 -15.875 1.00 88.62 317 LYS A CA 1
ATOM 2572 C C . LYS A 1 317 ? 25.819 5.202 -14.856 1.00 88.62 317 LYS A C 1
ATOM 2574 O O . LYS A 1 317 ? 26.161 4.349 -14.043 1.00 88.62 317 LYS A O 1
ATOM 2579 N N . TRP A 1 318 ? 24.596 5.727 -14.899 1.00 92.62 318 TRP A N 1
ATOM 2580 C CA . TRP A 1 318 ? 23.503 5.300 -14.030 1.00 92.62 318 TRP A CA 1
ATOM 2581 C C . TRP A 1 318 ? 23.153 3.825 -14.249 1.00 92.62 318 TRP A C 1
ATOM 2583 O O . TRP A 1 318 ? 23.139 3.068 -13.288 1.00 92.62 318 TRP A O 1
ATOM 2593 N N . PHE A 1 319 ? 22.979 3.398 -15.499 1.00 89.69 319 PHE A N 1
ATOM 2594 C CA . PHE A 1 319 ? 22.629 2.034 -15.885 1.00 89.69 319 PHE A CA 1
ATOM 2595 C C . PHE A 1 319 ? 23.666 1.018 -15.394 1.00 89.69 319 PHE A C 1
ATOM 2597 O O . PHE A 1 319 ? 23.310 0.031 -14.755 1.00 89.69 319 PHE A O 1
ATOM 2604 N N . TYR A 1 320 ? 24.961 1.273 -15.621 1.00 87.12 320 TYR A N 1
ATOM 2605 C CA . TYR A 1 320 ? 26.014 0.398 -15.099 1.00 87.12 320 TYR A CA 1
ATOM 2606 C C . TYR A 1 320 ? 26.090 0.427 -13.575 1.00 87.12 320 TYR A C 1
ATOM 2608 O O . TYR A 1 320 ? 26.273 -0.619 -12.956 1.00 87.12 320 TYR A O 1
ATOM 2616 N N . GLY A 1 321 ? 25.922 1.601 -12.963 1.00 89.38 321 GLY A N 1
ATOM 2617 C CA . GLY A 1 321 ? 25.837 1.720 -11.511 1.00 89.38 321 GLY A CA 1
ATOM 2618 C C . GLY A 1 321 ? 24.706 0.865 -10.942 1.00 89.38 321 GLY A C 1
ATOM 2619 O O . GLY A 1 321 ? 24.933 0.108 -10.003 1.00 89.38 321 GLY A O 1
ATOM 2620 N N . LEU A 1 322 ? 23.519 0.939 -11.546 1.00 88.00 322 LEU A N 1
ATOM 2621 C CA . LEU A 1 322 ? 22.335 0.183 -11.154 1.00 88.00 322 LEU A CA 1
ATOM 2622 C C . LEU A 1 322 ? 22.552 -1.323 -11.340 1.00 88.00 322 LEU A C 1
ATOM 2624 O O . LEU A 1 322 ? 22.252 -2.101 -10.438 1.00 88.00 322 LEU A O 1
ATOM 2628 N N . PHE A 1 323 ? 23.144 -1.733 -12.467 1.00 85.56 323 PHE A N 1
ATOM 2629 C CA . PHE A 1 323 ? 23.519 -3.126 -12.707 1.00 85.56 323 PHE A CA 1
ATOM 2630 C C . PHE A 1 323 ? 24.432 -3.654 -11.601 1.00 85.56 323 PHE A C 1
ATOM 2632 O O . PHE A 1 323 ? 24.100 -4.655 -10.976 1.00 85.56 323 PHE A O 1
ATOM 2639 N N . PHE A 1 324 ? 25.548 -2.980 -11.307 1.00 84.50 324 PHE A N 1
ATOM 2640 C CA . PHE A 1 324 ? 26.458 -3.439 -10.254 1.00 84.50 324 PHE A CA 1
ATOM 2641 C C . PHE A 1 324 ? 25.816 -3.390 -8.870 1.00 84.50 324 PHE A C 1
ATOM 2643 O O . PHE A 1 324 ? 26.083 -4.265 -8.050 1.00 84.50 324 PHE A O 1
ATOM 2650 N N . ARG A 1 325 ? 24.946 -2.407 -8.617 1.00 82.38 325 ARG A N 1
ATOM 2651 C CA . ARG A 1 325 ? 24.204 -2.290 -7.362 1.00 82.38 325 ARG A CA 1
ATOM 2652 C C . ARG A 1 325 ? 23.331 -3.512 -7.091 1.00 82.38 325 ARG A C 1
ATOM 2654 O O . ARG A 1 325 ? 23.207 -3.900 -5.936 1.00 82.38 325 ARG A O 1
ATOM 2661 N N . TRP A 1 326 ? 22.738 -4.102 -8.125 1.00 78.56 326 TRP A N 1
ATOM 2662 C CA . TRP A 1 326 ? 21.853 -5.261 -7.986 1.00 78.56 326 TRP A CA 1
ATOM 2663 C C . TRP A 1 326 ? 22.538 -6.605 -8.225 1.00 78.56 326 TRP A C 1
ATOM 2665 O O . TRP A 1 326 ? 22.175 -7.593 -7.597 1.00 78.56 326 TRP A O 1
ATOM 2675 N N . ALA A 1 327 ? 23.511 -6.664 -9.134 1.00 77.19 327 ALA A N 1
ATOM 2676 C CA . ALA A 1 327 ? 24.213 -7.896 -9.481 1.00 77.19 327 ALA A CA 1
ATOM 2677 C C . ALA A 1 327 ? 25.242 -8.307 -8.420 1.00 77.19 327 ALA A C 1
ATOM 2679 O O . ALA A 1 327 ? 25.563 -9.489 -8.302 1.00 77.19 327 ALA A O 1
ATOM 2680 N N . LEU A 1 328 ? 25.782 -7.348 -7.661 1.00 74.69 328 LEU A N 1
ATOM 2681 C CA . LEU A 1 328 ? 26.729 -7.634 -6.590 1.00 74.69 328 LEU A CA 1
ATOM 2682 C C . LEU A 1 328 ? 25.997 -7.839 -5.255 1.00 74.69 328 LEU A C 1
ATOM 2684 O O . LEU A 1 328 ? 25.016 -7.144 -4.983 1.00 74.69 328 LEU A O 1
ATOM 2688 N N . PRO A 1 329 ? 26.483 -8.749 -4.388 1.00 63.31 329 PRO A N 1
ATOM 2689 C CA . PRO A 1 329 ? 25.927 -8.934 -3.055 1.00 63.31 329 PRO A CA 1
ATOM 2690 C C . PRO A 1 329 ? 25.872 -7.614 -2.281 1.00 63.31 329 PRO A C 1
ATOM 2692 O O . PRO A 1 329 ? 26.863 -6.884 -2.187 1.00 63.31 329 PRO A O 1
ATOM 2695 N N . PHE A 1 330 ? 24.704 -7.318 -1.715 1.00 65.69 330 PHE A N 1
ATOM 2696 C CA . PHE A 1 330 ? 24.476 -6.109 -0.934 1.00 65.69 330 PHE A CA 1
ATOM 2697 C C . PHE A 1 330 ? 25.357 -6.108 0.326 1.00 65.69 330 PHE A C 1
ATOM 2699 O O . PHE A 1 330 ? 25.160 -6.911 1.232 1.00 65.69 330 PHE A O 1
ATOM 2706 N N . ASN A 1 331 ? 26.292 -5.159 0.415 1.00 57.00 331 ASN A N 1
ATOM 2707 C CA . ASN A 1 331 ? 27.088 -4.887 1.622 1.00 57.00 331 ASN A CA 1
ATOM 2708 C C . ASN A 1 331 ? 26.401 -3.879 2.566 1.00 57.00 331 ASN A C 1
ATOM 2710 O O . ASN A 1 331 ? 27.069 -3.155 3.306 1.00 57.00 331 ASN A O 1
ATOM 2714 N N . GLN A 1 332 ? 25.069 -3.781 2.538 1.00 58.59 332 GLN A N 1
ATOM 2715 C CA . GLN A 1 332 ? 24.359 -2.945 3.503 1.00 58.59 332 GLN A CA 1
ATOM 2716 C C . GLN A 1 332 ? 24.290 -3.654 4.854 1.00 58.59 332 GLN A C 1
ATOM 2718 O O . GLN A 1 332 ? 23.945 -4.830 4.942 1.00 58.59 332 GLN A O 1
ATOM 2723 N N . LYS A 1 333 ? 24.596 -2.910 5.917 1.00 58.41 333 LYS A N 1
ATOM 2724 C CA . LYS A 1 333 ? 24.230 -3.275 7.284 1.00 58.41 333 LYS A CA 1
ATOM 2725 C C . LYS A 1 333 ? 22.861 -2.646 7.540 1.00 58.41 333 LYS A C 1
ATOM 2727 O O . LYS A 1 333 ? 22.839 -1.474 7.915 1.00 58.41 333 LYS A O 1
ATOM 2732 N N . PRO A 1 334 ? 21.739 -3.337 7.272 1.00 60.09 334 PRO A N 1
ATOM 2733 C CA . PRO A 1 334 ? 20.440 -2.796 7.651 1.00 60.09 334 PRO A CA 1
ATOM 2734 C C . PRO A 1 334 ? 20.458 -2.466 9.139 1.00 60.09 334 PRO A C 1
ATOM 2736 O O . PRO A 1 334 ? 21.090 -3.179 9.925 1.00 60.09 334 PRO A O 1
ATOM 2739 N N . HIS A 1 335 ? 19.743 -1.411 9.526 1.00 59.94 335 HIS A N 1
ATOM 2740 C CA . HIS A 1 335 ? 19.556 -1.107 10.940 1.00 59.94 335 HIS A CA 1
ATOM 2741 C C . HIS A 1 335 ? 18.968 -2.316 11.681 1.00 59.94 335 HIS A C 1
ATOM 2743 O O . HIS A 1 335 ? 19.361 -2.594 12.815 1.00 59.94 335 HIS A O 1
ATOM 2749 N N . ILE A 1 336 ? 18.079 -3.064 11.012 1.00 63.12 336 ILE A N 1
ATOM 2750 C CA . ILE A 1 336 ? 17.397 -4.240 11.544 1.00 63.12 336 ILE A CA 1
ATOM 2751 C C . ILE A 1 336 ? 17.262 -5.298 10.428 1.00 63.12 336 ILE A C 1
ATOM 2753 O O . ILE A 1 336 ? 16.550 -5.113 9.449 1.00 63.12 336 ILE A O 1
ATOM 2757 N N . PHE A 1 337 ? 17.968 -6.429 10.538 1.00 56.75 337 PHE A N 1
ATOM 2758 C CA . PHE A 1 337 ? 18.046 -7.437 9.460 1.00 56.75 337 PHE A CA 1
ATOM 2759 C C . PHE A 1 337 ? 16.712 -8.151 9.165 1.00 56.75 337 PHE A C 1
ATOM 2761 O O . PHE A 1 337 ? 16.470 -8.555 8.034 1.00 56.75 337 PHE A O 1
ATOM 2768 N N . HIS A 1 338 ? 15.830 -8.283 10.160 1.00 59.53 338 HIS A N 1
ATOM 2769 C CA . HIS A 1 338 ? 14.506 -8.903 10.003 1.00 59.53 338 HIS A CA 1
ATOM 2770 C C . HIS A 1 338 ? 13.438 -7.950 9.435 1.00 59.53 338 HIS A C 1
ATOM 2772 O O . HIS A 1 338 ? 12.310 -8.367 9.192 1.00 59.53 338 HIS A O 1
ATOM 2778 N N . GLU A 1 339 ? 13.799 -6.688 9.197 1.00 63.19 339 GLU A N 1
ATOM 2779 C CA . GLU A 1 339 ? 12.967 -5.677 8.532 1.00 63.19 339 GLU A CA 1
ATOM 2780 C C . GLU A 1 339 ? 13.232 -5.606 7.017 1.00 63.19 339 GLU A C 1
ATOM 2782 O O . GLU A 1 339 ? 12.698 -4.753 6.316 1.00 63.19 339 GLU A O 1
ATOM 2787 N N . ILE A 1 340 ? 14.059 -6.502 6.477 1.00 65.00 340 ILE A N 1
ATOM 2788 C CA . ILE A 1 340 ? 14.329 -6.570 5.044 1.00 65.00 340 ILE A CA 1
ATOM 2789 C C . ILE A 1 340 ? 13.286 -7.450 4.358 1.00 65.00 340 ILE A C 1
ATOM 2791 O O . ILE A 1 340 ? 13.221 -8.654 4.610 1.00 65.00 340 ILE A O 1
ATOM 2795 N N . ILE A 1 341 ? 12.571 -6.885 3.385 1.00 63.62 341 ILE A N 1
ATOM 2796 C CA . ILE A 1 341 ? 11.929 -7.669 2.328 1.00 63.62 341 ILE A CA 1
ATOM 2797 C C . ILE A 1 341 ? 12.799 -7.577 1.080 1.00 63.62 341 ILE A C 1
ATOM 2799 O O . ILE A 1 341 ? 12.964 -6.518 0.476 1.00 63.62 341 ILE A O 1
ATOM 2803 N N . LEU A 1 342 ? 13.398 -8.702 0.695 1.00 62.66 342 LEU A N 1
ATOM 2804 C CA . LEU A 1 342 ? 14.153 -8.779 -0.549 1.00 62.66 342 LEU A CA 1
ATOM 2805 C C . LEU A 1 342 ? 13.184 -8.670 -1.724 1.00 62.66 342 LEU A C 1
ATOM 2807 O O . LEU A 1 342 ? 12.251 -9.469 -1.827 1.00 62.66 342 LEU A O 1
ATOM 2811 N N . SER A 1 343 ? 13.421 -7.720 -2.634 1.00 60.47 343 SER A N 1
ATOM 2812 C CA . SER A 1 343 ? 12.837 -7.864 -3.965 1.00 60.47 343 SER A CA 1
ATOM 2813 C C . SER A 1 343 ? 13.370 -9.156 -4.573 1.00 60.47 343 SER A C 1
ATOM 2815 O O . SER A 1 343 ? 14.573 -9.420 -4.440 1.00 60.47 343 SER A O 1
ATOM 2817 N N . PRO A 1 344 ? 12.548 -9.954 -5.272 1.00 58.00 344 PRO A N 1
ATOM 2818 C CA . PRO A 1 344 ? 13.115 -10.884 -6.232 1.00 58.00 344 PRO A CA 1
ATOM 2819 C C . PRO A 1 344 ? 14.029 -10.078 -7.167 1.00 58.00 344 PRO A C 1
ATOM 2821 O O . PRO A 1 344 ? 13.585 -9.121 -7.797 1.00 58.00 344 PRO A O 1
ATOM 2824 N N . LEU A 1 345 ? 15.322 -10.425 -7.203 1.00 57.66 345 LEU A N 1
ATOM 2825 C CA . LEU A 1 345 ? 16.327 -9.764 -8.040 1.00 57.66 345 LEU A CA 1
ATOM 2826 C C . LEU A 1 345 ? 15.902 -9.850 -9.507 1.00 57.66 345 LEU A C 1
ATOM 2828 O O . LEU A 1 345 ? 16.209 -10.816 -10.204 1.00 57.66 345 LEU A O 1
ATOM 2832 N N . ASN A 1 346 ? 15.184 -8.838 -9.985 1.00 62.44 346 ASN A N 1
ATOM 2833 C CA . ASN A 1 346 ? 14.619 -8.858 -11.318 1.00 62.44 346 ASN A CA 1
ATOM 2834 C C . ASN A 1 346 ? 15.534 -8.120 -12.293 1.00 62.44 346 ASN A C 1
ATOM 2836 O O . ASN A 1 346 ? 15.140 -7.126 -12.897 1.00 62.44 346 ASN A O 1
ATOM 2840 N N . LEU A 1 347 ? 16.765 -8.621 -12.467 1.00 71.44 347 LEU A N 1
ATOM 2841 C CA . LEU A 1 347 ? 17.732 -8.084 -13.438 1.00 71.44 347 LEU A CA 1
ATOM 2842 C C . LEU A 1 347 ? 17.149 -7.996 -14.860 1.00 71.44 347 LEU A C 1
ATOM 2844 O O . LEU A 1 347 ? 17.659 -7.242 -15.684 1.00 71.44 347 LEU A O 1
ATOM 2848 N N . THR A 1 348 ? 16.038 -8.688 -15.140 1.00 71.12 348 THR A N 1
ATOM 2849 C CA . THR A 1 348 ? 15.316 -8.562 -16.411 1.00 71.12 348 THR A CA 1
ATOM 2850 C C . THR A 1 348 ? 14.778 -7.153 -16.674 1.00 71.12 348 THR A C 1
ATOM 2852 O O . THR A 1 348 ? 14.635 -6.761 -17.830 1.00 71.12 348 THR A O 1
ATOM 2855 N N . ILE A 1 349 ? 14.581 -6.337 -15.634 1.00 76.00 349 ILE A N 1
ATOM 2856 C CA . ILE A 1 349 ? 14.207 -4.926 -15.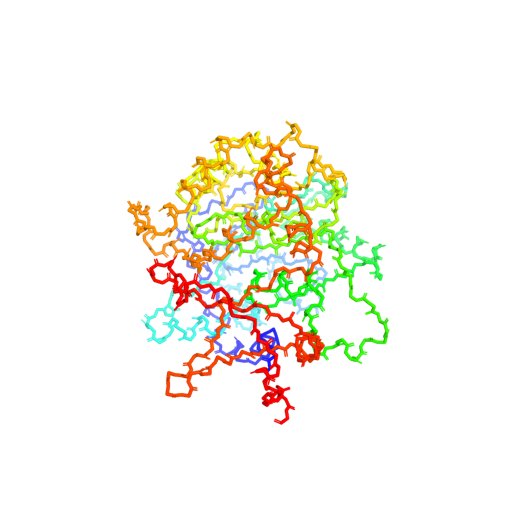780 1.00 76.00 349 ILE A CA 1
ATOM 2857 C C . ILE A 1 349 ? 15.276 -4.115 -16.527 1.00 76.00 349 ILE A C 1
ATOM 2859 O O . ILE A 1 349 ? 14.947 -3.146 -17.205 1.00 76.00 349 ILE A O 1
ATOM 2863 N N . LEU A 1 350 ? 16.546 -4.533 -16.472 1.00 78.62 350 LEU A N 1
ATOM 2864 C CA . LEU A 1 350 ? 17.617 -3.901 -17.240 1.00 78.62 350 LEU A CA 1
ATOM 2865 C C . LEU A 1 350 ? 17.442 -4.140 -18.741 1.00 78.62 350 LEU A C 1
ATOM 2867 O O . LEU A 1 350 ? 17.730 -3.245 -19.529 1.00 78.62 350 LEU A O 1
ATOM 2871 N N . PHE A 1 351 ? 16.906 -5.297 -19.151 1.00 73.56 351 PHE A N 1
ATOM 2872 C CA . PHE A 1 351 ? 16.545 -5.517 -20.553 1.00 73.56 351 PHE A CA 1
ATOM 2873 C C . PHE A 1 351 ? 15.413 -4.594 -20.982 1.00 73.56 351 PHE A C 1
ATOM 2875 O O . PHE A 1 351 ? 15.467 -4.047 -22.076 1.00 73.56 351 PHE A O 1
ATOM 2882 N N . ARG A 1 352 ? 14.425 -4.351 -20.117 1.00 71.12 352 ARG A N 1
ATOM 2883 C CA . ARG A 1 352 ? 13.363 -3.386 -20.416 1.00 71.12 352 ARG A CA 1
ATOM 2884 C C . ARG A 1 352 ? 13.913 -1.975 -20.626 1.00 71.12 352 ARG A C 1
ATOM 2886 O O . ARG A 1 352 ? 13.516 -1.327 -21.582 1.00 71.12 352 ARG A O 1
ATOM 2893 N N . LEU A 1 353 ? 14.867 -1.542 -19.801 1.00 72.62 353 LEU A N 1
ATOM 2894 C CA . LEU A 1 353 ? 15.545 -0.248 -19.963 1.00 72.62 353 LEU A CA 1
ATOM 2895 C C . LEU A 1 353 ? 16.349 -0.143 -21.268 1.00 72.62 353 LEU A C 1
ATOM 2897 O O . LEU A 1 353 ? 16.442 0.941 -21.825 1.00 72.62 353 LEU A O 1
ATOM 2901 N N . ILE A 1 354 ? 16.921 -1.247 -21.757 1.00 68.31 354 ILE A N 1
ATOM 2902 C CA . ILE A 1 354 ? 17.616 -1.287 -23.057 1.00 68.31 354 ILE A CA 1
ATOM 2903 C C . ILE A 1 354 ? 16.619 -1.217 -24.226 1.00 68.31 354 ILE A C 1
ATOM 2905 O O . ILE A 1 354 ? 16.945 -0.703 -25.291 1.00 68.31 354 ILE A O 1
ATOM 2909 N N . LEU A 1 355 ? 15.422 -1.779 -24.051 1.00 59.97 355 LEU A N 1
ATOM 2910 C CA . LEU A 1 355 ? 14.422 -1.911 -25.113 1.00 59.97 355 LEU A CA 1
ATOM 2911 C C . LEU A 1 355 ? 13.437 -0.745 -25.179 1.00 59.97 355 LEU A C 1
ATOM 2913 O O . LEU A 1 355 ? 12.716 -0.636 -26.170 1.00 59.97 355 LEU A O 1
ATOM 2917 N N . ASP A 1 356 ? 13.369 0.091 -24.144 1.00 58.50 356 ASP A N 1
ATOM 2918 C CA . ASP A 1 356 ? 12.499 1.257 -24.126 1.00 58.50 356 ASP A CA 1
ATOM 2919 C C . ASP A 1 356 ? 13.064 2.337 -25.077 1.00 58.50 356 ASP A C 1
ATOM 2921 O O . ASP A 1 356 ? 14.108 2.930 -24.792 1.00 58.50 356 ASP A O 1
ATOM 2925 N N . PRO A 1 357 ? 12.384 2.627 -26.206 1.00 48.72 357 PRO A N 1
ATOM 2926 C CA . PRO A 1 357 ? 12.866 3.568 -27.217 1.00 48.72 357 PRO A CA 1
ATOM 2927 C C . PRO A 1 357 ? 12.925 5.012 -26.705 1.00 48.72 357 PRO A C 1
ATOM 2929 O O . PRO A 1 357 ? 13.488 5.874 -27.375 1.00 48.72 357 PRO A O 1
ATOM 2932 N N . SER A 1 358 ? 12.357 5.295 -25.527 1.00 50.91 358 SER A N 1
ATOM 2933 C CA . SER A 1 358 ? 12.491 6.596 -24.878 1.00 50.91 358 SER A CA 1
ATOM 2934 C C . SER A 1 358 ? 13.835 6.791 -24.164 1.00 50.91 358 SER A C 1
ATOM 2936 O O . SER A 1 358 ? 14.054 7.859 -23.609 1.00 50.91 358 SER A O 1
ATOM 2938 N N . TRP A 1 359 ? 14.765 5.826 -24.217 1.00 53.97 359 TRP A N 1
ATOM 2939 C CA . TRP A 1 359 ? 16.032 5.863 -23.474 1.00 53.97 359 TRP A CA 1
ATOM 2940 C C . TRP A 1 359 ? 17.237 5.570 -24.364 1.00 53.97 359 TRP A C 1
ATOM 2942 O O . TRP A 1 359 ? 18.011 4.645 -24.136 1.00 53.97 359 TRP A O 1
ATOM 2952 N N . GLY A 1 360 ? 17.432 6.435 -25.355 1.00 45.38 360 GLY A N 1
ATOM 2953 C CA . GLY A 1 360 ? 18.638 6.463 -26.176 1.00 45.38 360 GLY A CA 1
ATOM 2954 C C . GLY A 1 360 ? 18.461 5.902 -27.586 1.00 45.38 360 GLY A C 1
ATOM 2955 O O . GLY A 1 360 ? 17.666 5.004 -27.827 1.00 45.38 360 GLY A O 1
ATOM 2956 N N . ASP A 1 361 ? 19.266 6.482 -28.491 1.00 49.47 361 ASP A N 1
ATOM 2957 C CA . ASP A 1 361 ? 19.729 5.932 -29.783 1.00 49.47 361 ASP A CA 1
ATOM 2958 C C . ASP A 1 361 ? 19.269 6.629 -31.075 1.00 49.47 361 ASP A C 1
ATOM 2960 O O . ASP A 1 361 ? 19.527 6.128 -32.168 1.00 49.47 361 ASP A O 1
ATOM 2964 N N . GLU A 1 362 ? 18.740 7.854 -31.040 1.00 48.34 362 GLU A N 1
ATOM 2965 C CA . GLU A 1 362 ? 18.441 8.567 -32.298 1.00 48.34 362 GLU A CA 1
ATOM 2966 C C . GLU A 1 362 ? 19.662 9.193 -33.006 1.00 48.34 362 GLU A C 1
ATOM 2968 O O . GLU A 1 362 ? 19.510 9.836 -34.048 1.00 48.34 362 GLU A O 1
ATOM 2973 N N . VAL A 1 363 ? 20.900 9.007 -32.523 1.00 44.97 363 VAL A N 1
ATOM 2974 C CA . VAL A 1 363 ? 22.078 9.654 -33.152 1.00 44.97 363 VAL A CA 1
ATOM 2975 C C . VAL A 1 363 ? 23.342 8.803 -33.264 1.00 44.97 363 VAL A C 1
ATOM 2977 O O . VAL A 1 363 ? 24.340 9.281 -33.798 1.00 44.97 363 VAL A O 1
ATOM 2980 N N . ASP A 1 364 ? 23.323 7.538 -32.849 1.00 47.56 364 ASP A N 1
ATOM 2981 C CA . ASP A 1 364 ? 24.430 6.633 -33.158 1.00 47.56 364 ASP A CA 1
ATOM 2982 C C . ASP A 1 364 ? 24.147 5.939 -34.497 1.00 47.56 364 ASP A C 1
ATOM 2984 O O . ASP A 1 364 ? 23.261 5.093 -34.612 1.00 47.56 364 ASP A O 1
ATOM 2988 N N . GLY A 1 365 ? 24.874 6.339 -35.544 1.00 50.91 365 GLY A N 1
ATOM 2989 C CA . GLY A 1 365 ? 24.712 5.792 -36.895 1.00 50.91 365 GLY A CA 1
ATOM 2990 C C . GLY A 1 365 ? 24.953 4.281 -36.993 1.00 50.91 365 GLY A C 1
ATOM 2991 O O . GLY A 1 365 ? 24.595 3.692 -38.008 1.00 50.91 365 GLY A O 1
ATOM 2992 N N . SER A 1 366 ? 25.516 3.649 -35.955 1.00 49.53 366 SER A N 1
ATOM 2993 C CA . SER A 1 366 ? 25.709 2.195 -35.872 1.00 49.53 366 SER A CA 1
ATOM 2994 C C . SER A 1 366 ? 24.455 1.407 -35.451 1.00 49.53 366 SER A C 1
ATOM 2996 O O . SER A 1 366 ? 24.390 0.200 -35.684 1.00 49.53 366 SER A O 1
ATOM 2998 N N . VAL A 1 367 ? 23.446 2.080 -34.882 1.00 48.56 367 VAL A N 1
ATOM 2999 C CA . VAL A 1 367 ? 22.165 1.491 -34.421 1.00 48.56 367 VAL A CA 1
ATOM 3000 C C . VAL A 1 367 ? 20.957 2.029 -35.211 1.00 48.56 367 VAL A C 1
ATOM 3002 O O . VAL A 1 367 ? 19.792 1.807 -34.866 1.00 48.56 367 VAL A O 1
ATOM 3005 N N . LYS A 1 368 ? 21.248 2.718 -36.322 1.00 48.84 368 LYS A N 1
ATOM 3006 C CA . LYS A 1 368 ? 20.296 3.131 -37.359 1.00 48.84 368 LYS A CA 1
ATOM 3007 C C . LYS A 1 368 ? 20.300 2.145 -38.525 1.00 48.84 368 LYS A C 1
ATOM 3009 O O . LYS A 1 368 ? 21.296 1.471 -38.780 1.00 48.84 368 LYS A O 1
ATOM 3014 N N . GLY A 1 369 ? 19.194 2.104 -39.263 1.00 52.12 369 GLY A N 1
ATOM 3015 C CA . GLY A 1 369 ? 19.054 1.313 -40.482 1.00 52.12 369 GLY A CA 1
ATOM 3016 C C . GLY A 1 369 ? 18.027 0.193 -40.356 1.00 52.12 369 GLY A C 1
ATOM 3017 O O . GLY A 1 369 ? 17.665 -0.229 -39.255 1.00 52.12 369 GLY A O 1
ATOM 3018 N N . GLY A 1 370 ? 17.591 -0.299 -41.519 1.00 55.94 370 GLY A N 1
ATOM 3019 C CA . GLY A 1 370 ? 16.439 -1.192 -41.643 1.00 55.94 370 GLY A CA 1
ATOM 3020 C C . GLY A 1 370 ? 16.486 -2.417 -40.732 1.00 55.94 370 GLY A C 1
ATOM 3021 O O . GLY A 1 370 ? 15.455 -2.813 -40.228 1.00 55.94 370 GLY A O 1
ATOM 3022 N N . ALA A 1 371 ? 17.660 -2.972 -40.413 1.00 55.38 371 ALA A N 1
ATOM 3023 C CA . ALA A 1 371 ? 17.760 -4.133 -39.523 1.00 55.38 371 ALA A CA 1
ATOM 3024 C C . ALA A 1 371 ? 17.273 -3.860 -38.083 1.00 55.38 371 ALA A C 1
ATOM 3026 O O . ALA A 1 371 ? 16.560 -4.685 -37.513 1.00 55.38 371 ALA A O 1
ATOM 3027 N N . TRP A 1 372 ? 17.620 -2.709 -37.498 1.00 55.84 372 TRP A N 1
ATOM 3028 C CA . TRP A 1 372 ? 17.209 -2.351 -36.133 1.00 55.84 372 TRP A CA 1
ATOM 3029 C C . TRP A 1 372 ? 15.768 -1.840 -36.084 1.00 55.84 372 TRP A C 1
ATOM 3031 O O . TRP A 1 372 ? 15.051 -2.113 -35.127 1.00 55.84 372 TRP A O 1
ATOM 3041 N N . GLU A 1 373 ? 15.321 -1.144 -37.130 1.00 58.69 373 GLU A N 1
ATOM 3042 C CA . GLU A 1 373 ? 13.916 -0.749 -37.299 1.00 58.69 373 GLU A CA 1
ATOM 3043 C C . GLU A 1 373 ? 13.024 -1.977 -37.487 1.00 58.69 373 GLU A C 1
ATOM 3045 O O . GLU A 1 373 ? 12.069 -2.147 -36.739 1.00 58.69 373 GLU A O 1
ATOM 3050 N N . THR A 1 374 ? 13.411 -2.910 -38.359 1.00 61.12 374 THR A N 1
ATOM 3051 C CA . THR A 1 374 ? 12.733 -4.199 -38.527 1.00 61.12 374 THR A CA 1
ATOM 3052 C C . THR A 1 374 ? 12.761 -5.020 -37.242 1.00 61.12 374 THR A C 1
ATOM 3054 O O . THR A 1 374 ? 11.742 -5.610 -36.907 1.00 61.12 374 THR A O 1
ATOM 3057 N N . MET A 1 375 ? 13.861 -5.057 -36.478 1.00 61.28 375 MET A N 1
ATOM 3058 C CA . MET A 1 375 ? 13.880 -5.730 -35.169 1.00 61.28 375 MET A CA 1
ATOM 3059 C C . MET A 1 375 ? 12.864 -5.101 -34.201 1.00 61.28 375 MET A C 1
ATOM 3061 O O . MET A 1 375 ? 12.133 -5.826 -33.527 1.00 61.28 375 MET A O 1
ATOM 3065 N N . ARG A 1 376 ? 12.797 -3.765 -34.139 1.00 58.41 376 ARG A N 1
ATOM 3066 C CA . ARG A 1 376 ? 11.849 -3.031 -33.286 1.00 58.41 376 ARG A CA 1
ATOM 3067 C C . ARG A 1 376 ? 10.397 -3.262 -33.709 1.00 58.41 376 ARG A C 1
ATOM 3069 O O . ARG A 1 376 ? 9.566 -3.547 -32.854 1.00 58.41 376 ARG A O 1
ATOM 3076 N N . GLU A 1 377 ? 10.108 -3.210 -35.007 1.00 60.81 377 GLU A N 1
ATOM 3077 C CA . GLU A 1 377 ? 8.781 -3.476 -35.581 1.00 60.81 377 GLU A CA 1
ATOM 3078 C C . GLU A 1 377 ? 8.356 -4.941 -35.423 1.00 60.81 377 GLU A C 1
ATOM 3080 O O . GLU A 1 377 ? 7.198 -5.229 -35.125 1.00 60.81 377 GLU A O 1
ATOM 3085 N N . SER A 1 378 ? 9.298 -5.876 -3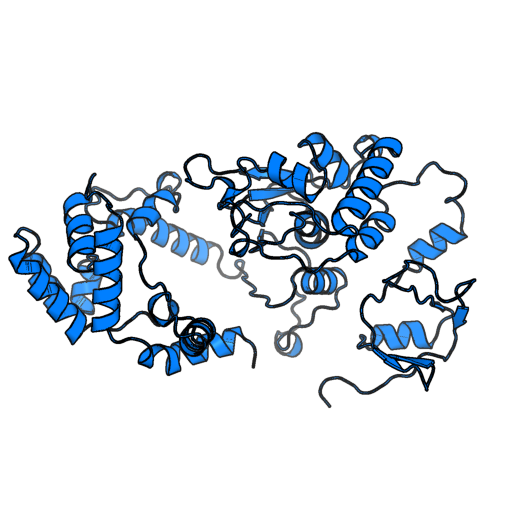5.579 1.00 61.03 378 SER A N 1
ATOM 3086 C CA . SER A 1 378 ? 9.063 -7.314 -35.388 1.00 61.03 378 SER A CA 1
ATOM 3087 C C . SER A 1 378 ? 8.869 -7.675 -33.912 1.00 61.03 378 SER A C 1
ATOM 3089 O O . SER A 1 378 ? 8.236 -8.684 -33.600 1.00 61.03 378 SER A O 1
ATOM 3091 N N . GLY A 1 379 ? 9.380 -6.829 -33.011 1.00 56.81 379 GLY A N 1
ATOM 3092 C CA . GLY A 1 379 ? 9.334 -6.992 -31.566 1.00 56.81 379 GLY A CA 1
ATOM 3093 C C . GLY A 1 379 ? 10.362 -8.002 -31.052 1.00 56.81 379 GLY A C 1
ATOM 3094 O O . GLY A 1 379 ? 10.516 -9.098 -31.586 1.00 56.81 379 GLY A O 1
ATOM 3095 N N . LEU A 1 380 ? 11.043 -7.661 -29.954 1.00 61.72 380 LEU A N 1
ATOM 3096 C CA . LEU A 1 380 ? 11.832 -8.625 -29.189 1.00 61.72 380 LEU A CA 1
ATOM 3097 C C . LEU A 1 380 ? 10.941 -9.291 -28.135 1.00 61.72 380 LEU A C 1
ATOM 3099 O O . LEU A 1 380 ? 10.150 -8.632 -27.456 1.00 61.72 380 LEU A O 1
ATOM 3103 N N . ARG A 1 381 ? 11.067 -10.610 -27.992 1.00 64.62 381 ARG A N 1
ATOM 3104 C CA . ARG A 1 381 ? 10.361 -11.402 -26.980 1.00 64.62 381 ARG A CA 1
ATOM 3105 C C . ARG A 1 381 ? 11.406 -12.035 -26.071 1.00 64.62 381 ARG A C 1
ATOM 3107 O O . ARG A 1 381 ? 12.222 -12.824 -26.536 1.00 64.62 381 ARG A O 1
ATOM 3114 N N . VAL A 1 382 ? 11.408 -11.649 -24.798 1.00 61.41 382 VAL A N 1
ATOM 3115 C CA . VAL A 1 382 ? 12.359 -12.154 -23.801 1.00 61.41 382 VAL A CA 1
ATOM 3116 C C . VAL A 1 382 ? 11.656 -13.190 -22.935 1.00 61.41 382 VAL A C 1
ATOM 3118 O O . VAL A 1 382 ? 10.619 -12.905 -22.343 1.00 61.41 382 VAL A O 1
ATOM 3121 N N . TRP A 1 383 ? 12.231 -14.388 -22.849 1.00 65.94 383 TRP A N 1
ATOM 3122 C CA . TRP A 1 383 ? 11.794 -15.423 -21.915 1.00 65.94 383 TRP A CA 1
ATOM 3123 C C . TRP A 1 383 ? 12.769 -15.470 -20.748 1.00 65.94 383 TRP A C 1
ATOM 3125 O O . TRP A 1 383 ? 13.907 -15.908 -20.895 1.00 65.94 383 TRP A O 1
ATOM 3135 N N . SER A 1 384 ? 12.333 -14.996 -19.587 1.00 57.84 384 SER A N 1
ATOM 3136 C CA . SER A 1 384 ? 13.134 -15.034 -18.361 1.00 57.84 384 SER A CA 1
ATOM 3137 C C . SER A 1 384 ? 12.943 -16.328 -17.571 1.00 57.84 384 SER A C 1
ATOM 3139 O O . SER A 1 384 ? 13.770 -16.656 -16.724 1.00 57.84 384 SER A O 1
ATOM 3141 N N . THR A 1 385 ? 11.867 -17.070 -17.838 1.00 57.94 385 THR A N 1
ATOM 3142 C CA . THR A 1 385 ? 11.521 -18.299 -17.119 1.00 57.94 385 THR A CA 1
ATOM 3143 C C . THR A 1 385 ? 11.149 -19.396 -18.109 1.00 57.94 385 THR A C 1
ATOM 3145 O O . THR A 1 385 ? 10.174 -19.286 -18.847 1.00 57.94 385 THR A O 1
ATOM 3148 N N . LEU A 1 386 ? 11.947 -20.461 -18.132 1.00 74.75 386 LEU A N 1
ATOM 3149 C CA . LEU A 1 386 ? 11.718 -21.661 -18.931 1.00 74.75 386 LEU A CA 1
ATOM 3150 C C . LEU A 1 386 ? 12.246 -22.878 -18.175 1.00 74.75 386 LEU A C 1
ATOM 3152 O O . LEU A 1 386 ? 13.167 -22.768 -17.363 1.00 74.75 386 LEU A O 1
ATOM 3156 N N . LYS A 1 387 ? 11.682 -24.048 -18.455 1.00 74.31 387 LYS A N 1
ATOM 3157 C CA . LYS A 1 387 ? 12.238 -25.331 -18.037 1.00 74.31 387 LYS A CA 1
ATOM 3158 C C . LYS A 1 387 ? 13.122 -25.855 -19.163 1.00 74.31 387 LYS A C 1
ATOM 3160 O O . LYS A 1 387 ? 12.645 -26.050 -20.279 1.00 74.31 387 LYS A O 1
ATOM 3165 N N . TRP A 1 388 ? 14.395 -26.089 -18.865 1.00 77.69 388 TRP A N 1
ATOM 3166 C CA . TRP A 1 388 ? 15.356 -26.662 -19.805 1.00 77.69 388 TRP A CA 1
ATOM 3167 C C . TRP A 1 388 ? 15.566 -28.150 -19.517 1.00 77.69 388 TRP A C 1
ATOM 3169 O O . TRP A 1 388 ? 15.975 -28.518 -18.416 1.00 77.69 388 TRP A O 1
ATOM 3179 N N . ASP A 1 389 ? 15.289 -29.000 -20.502 1.00 78.44 389 ASP A N 1
ATOM 3180 C CA . ASP A 1 389 ? 15.633 -30.420 -20.490 1.00 78.44 389 ASP A CA 1
ATOM 3181 C C . ASP A 1 389 ? 16.997 -30.597 -21.169 1.00 78.44 389 ASP A C 1
ATOM 3183 O O . ASP A 1 389 ? 17.139 -30.409 -22.378 1.00 78.44 389 ASP A O 1
ATOM 3187 N N . VAL A 1 390 ? 18.021 -30.920 -20.375 1.00 73.62 390 VAL A N 1
ATOM 3188 C CA . VAL A 1 390 ? 19.410 -31.027 -20.850 1.00 73.62 390 VAL A CA 1
ATOM 3189 C C . VAL A 1 390 ? 19.597 -32.211 -21.798 1.00 73.62 390 VAL A C 1
ATOM 3191 O O . VAL A 1 390 ? 20.354 -32.097 -22.762 1.00 73.62 390 VAL A O 1
ATOM 3194 N N . GLU A 1 391 ? 18.915 -33.329 -21.545 1.00 79.00 391 GLU A N 1
ATOM 3195 C CA . GLU A 1 391 ? 19.059 -34.552 -22.340 1.00 79.00 391 GLU A CA 1
ATOM 3196 C C . GLU A 1 391 ? 18.399 -34.389 -23.706 1.00 79.00 391 GLU A C 1
ATOM 3198 O O . GLU A 1 391 ? 18.994 -34.721 -24.733 1.00 79.00 391 GLU A O 1
ATOM 3203 N N . LYS A 1 392 ? 17.194 -33.811 -23.727 1.00 81.19 392 LYS A N 1
ATOM 3204 C CA . LYS A 1 392 ? 16.451 -33.556 -24.967 1.00 81.19 392 LYS A CA 1
ATOM 3205 C C . LYS A 1 392 ? 16.901 -32.291 -25.687 1.00 81.19 392 LYS A C 1
ATOM 3207 O O . LYS A 1 392 ? 16.608 -32.134 -26.868 1.00 81.19 392 LYS A O 1
ATOM 3212 N N . LYS A 1 393 ? 17.630 -31.408 -24.995 1.00 78.50 393 LYS A N 1
ATOM 3213 C CA . LYS A 1 393 ? 17.971 -30.048 -25.445 1.00 78.50 393 LYS A CA 1
ATOM 3214 C C . LYS A 1 393 ? 16.721 -29.243 -25.809 1.00 78.50 393 LYS A C 1
ATOM 3216 O O . LYS A 1 393 ? 16.703 -28.522 -26.806 1.00 78.50 393 LYS A O 1
ATOM 3221 N N . GLU A 1 394 ? 15.674 -29.387 -25.002 1.00 82.31 394 GLU A N 1
ATOM 3222 C CA . GLU A 1 394 ? 14.376 -28.750 -25.219 1.00 82.31 394 GLU A CA 1
ATOM 3223 C C . GLU A 1 394 ? 14.107 -27.707 -24.127 1.00 82.31 394 GLU A C 1
ATOM 3225 O O . GLU A 1 394 ? 14.196 -27.986 -22.930 1.00 82.31 394 GLU A O 1
ATOM 3230 N N . ALA A 1 395 ? 13.754 -26.490 -24.548 1.00 78.06 395 ALA A N 1
ATOM 3231 C CA . ALA A 1 395 ? 13.186 -25.473 -23.671 1.00 78.06 395 ALA A CA 1
ATOM 3232 C C . ALA A 1 395 ? 11.660 -25.590 -23.700 1.00 78.06 395 ALA A C 1
ATOM 3234 O O . ALA A 1 395 ? 11.061 -25.638 -24.772 1.00 78.06 395 ALA A O 1
ATOM 3235 N N . SER A 1 396 ? 11.030 -25.590 -22.531 1.00 81.50 396 SER A N 1
ATOM 3236 C CA . SER A 1 396 ? 9.575 -25.595 -22.385 1.00 81.50 396 SER A CA 1
ATOM 3237 C C . SER A 1 396 ? 9.130 -24.427 -21.514 1.00 81.50 396 SER A C 1
ATOM 3239 O O . SER A 1 396 ? 9.729 -24.136 -20.478 1.00 81.50 396 SER A O 1
ATOM 3241 N N . ALA A 1 397 ? 8.087 -23.733 -21.953 1.00 77.50 397 ALA A N 1
ATOM 3242 C CA . ALA A 1 397 ? 7.484 -22.622 -21.234 1.00 77.50 397 ALA A CA 1
ATOM 3243 C C . ALA A 1 397 ? 5.990 -22.560 -21.564 1.00 77.50 397 ALA A C 1
ATOM 3245 O O . ALA A 1 397 ? 5.578 -22.930 -22.664 1.00 77.50 397 ALA A O 1
ATOM 3246 N N . TRP A 1 398 ? 5.188 -22.090 -20.612 1.00 75.25 398 TRP A N 1
ATOM 3247 C CA . TRP A 1 398 ? 3.766 -21.842 -20.832 1.00 75.25 398 TRP A CA 1
ATOM 3248 C C . TRP A 1 398 ? 3.586 -20.559 -21.644 1.00 75.25 398 TRP A C 1
ATOM 3250 O O . TRP A 1 398 ? 4.158 -19.529 -21.291 1.00 75.25 398 TRP A O 1
ATOM 3260 N N . MET A 1 399 ? 2.816 -20.630 -22.732 1.00 71.50 399 MET A N 1
ATOM 3261 C CA . MET A 1 399 ? 2.630 -19.531 -23.685 1.00 71.50 399 MET A CA 1
ATOM 3262 C C . MET A 1 399 ? 1.183 -19.472 -24.183 1.00 71.50 399 MET A C 1
ATOM 3264 O O . MET A 1 399 ? 0.504 -20.495 -24.253 1.00 71.50 399 MET A O 1
ATOM 3268 N N . ASP A 1 400 ? 0.737 -18.272 -24.562 1.00 68.00 400 ASP A N 1
ATOM 3269 C CA . ASP A 1 400 ? -0.555 -18.051 -25.224 1.00 68.00 400 ASP A CA 1
ATOM 3270 C C . ASP A 1 400 ? -0.592 -18.761 -26.591 1.00 68.00 400 ASP A C 1
ATOM 3272 O O . ASP A 1 400 ? 0.399 -18.791 -27.325 1.00 68.00 400 ASP A O 1
ATOM 3276 N N . GLU A 1 401 ? -1.741 -19.329 -26.953 1.00 70.56 401 GLU A N 1
ATOM 3277 C CA . GLU A 1 401 ? -1.912 -20.056 -28.215 1.00 70.56 401 GLU A CA 1
ATOM 3278 C C . GLU A 1 401 ? -1.637 -19.170 -29.436 1.00 70.56 401 GLU A C 1
ATOM 3280 O O . GLU A 1 401 ? -0.932 -19.597 -30.347 1.00 70.56 401 GLU A O 1
ATOM 3285 N N . ARG A 1 402 ? -2.054 -17.898 -29.410 1.00 67.56 402 ARG A N 1
ATOM 3286 C CA . ARG A 1 402 ? -1.802 -16.935 -30.496 1.00 67.56 402 ARG A CA 1
ATOM 3287 C C . ARG A 1 402 ? -0.314 -16.638 -30.644 1.00 67.56 402 ARG A C 1
ATOM 3289 O O . ARG A 1 402 ? 0.154 -16.325 -31.739 1.00 67.56 402 ARG A O 1
ATOM 3296 N N . PHE A 1 403 ? 0.449 -16.734 -29.553 1.00 70.44 403 PHE A N 1
ATOM 3297 C CA . PHE A 1 403 ? 1.904 -16.651 -29.611 1.00 70.44 403 PHE A CA 1
ATOM 3298 C C . PHE A 1 403 ? 2.478 -17.881 -30.318 1.00 70.44 403 PHE A C 1
ATOM 3300 O O . PHE A 1 403 ? 3.227 -17.727 -31.279 1.00 70.44 403 PHE A O 1
ATOM 3307 N N . VAL A 1 404 ? 2.095 -19.091 -29.899 1.00 70.88 404 VAL A N 1
ATOM 3308 C CA . VAL A 1 404 ? 2.562 -20.344 -30.520 1.00 70.88 404 VAL A CA 1
ATOM 3309 C C . VAL A 1 404 ? 2.217 -20.387 -32.012 1.00 70.88 404 VAL A C 1
ATOM 3311 O O . VAL A 1 404 ? 3.071 -20.748 -32.818 1.00 70.88 404 VAL A O 1
ATOM 3314 N N . GLU A 1 405 ? 1.021 -19.947 -32.398 1.00 70.81 405 GLU A N 1
ATOM 3315 C CA . GLU A 1 405 ? 0.598 -19.810 -33.797 1.00 70.81 405 GLU A CA 1
ATOM 3316 C C . GLU A 1 405 ? 1.427 -18.765 -34.557 1.00 70.81 405 GLU A C 1
ATOM 3318 O O . GLU A 1 405 ? 1.851 -19.000 -35.690 1.00 70.81 405 GLU A O 1
ATOM 3323 N N . GLY A 1 406 ? 1.712 -17.624 -33.923 1.00 67.06 406 GLY A N 1
ATOM 3324 C CA . GLY A 1 406 ? 2.509 -16.551 -34.513 1.00 67.06 406 GLY A CA 1
ATOM 3325 C C . GLY A 1 406 ? 3.978 -16.920 -34.742 1.00 67.06 406 GLY A C 1
ATOM 3326 O O . GLY A 1 406 ? 4.573 -16.461 -35.720 1.00 67.06 406 GLY A O 1
ATOM 3327 N N . VAL A 1 407 ? 4.560 -17.743 -33.864 1.00 65.81 407 VAL A N 1
ATOM 3328 C CA . VAL A 1 407 ? 5.971 -18.167 -33.929 1.00 65.81 407 VAL A CA 1
ATOM 3329 C C . VAL A 1 407 ? 6.138 -19.472 -34.722 1.00 65.81 407 VAL A C 1
ATOM 3331 O O . VAL A 1 407 ? 7.146 -19.665 -35.397 1.00 65.81 407 VAL A O 1
ATOM 3334 N N . GLY A 1 408 ? 5.136 -20.354 -34.705 1.00 59.91 408 GLY A N 1
ATOM 3335 C CA . GLY A 1 408 ? 5.149 -21.644 -35.403 1.00 59.91 408 GLY A CA 1
ATOM 3336 C C . GLY A 1 408 ? 5.121 -21.555 -36.934 1.00 59.91 408 GLY A C 1
ATOM 3337 O O . GLY A 1 408 ? 5.450 -22.539 -37.590 1.00 59.91 408 GLY A O 1
ATOM 3338 N N . GLY A 1 409 ? 4.772 -20.392 -37.502 1.00 57.81 409 GLY A N 1
ATOM 3339 C CA . GLY A 1 409 ? 4.655 -20.171 -38.951 1.00 57.81 409 GLY A CA 1
ATOM 3340 C C . GLY A 1 409 ? 5.575 -19.099 -39.551 1.00 57.81 409 GLY A C 1
ATOM 3341 O O . GLY A 1 409 ? 5.354 -18.703 -40.694 1.00 57.81 409 GLY A O 1
ATOM 3342 N N . LYS A 1 410 ? 6.563 -18.575 -38.810 1.00 60.03 410 LYS A N 1
ATOM 3343 C CA . LYS A 1 410 ? 7.462 -17.498 -39.277 1.00 60.03 410 LYS A CA 1
ATOM 3344 C C . LYS A 1 410 ? 8.929 -17.807 -38.977 1.00 60.03 410 LYS A C 1
ATOM 3346 O O . LYS A 1 410 ? 9.230 -18.543 -38.044 1.00 60.03 410 LYS A O 1
ATOM 3351 N N . HIS A 1 411 ? 9.849 -17.184 -39.721 1.00 64.44 411 HIS A N 1
ATOM 3352 C CA . HIS A 1 411 ? 11.265 -17.152 -39.350 1.00 64.44 411 HIS A CA 1
ATOM 3353 C C . HIS A 1 411 ? 11.441 -16.313 -38.081 1.00 64.44 411 HIS A C 1
ATOM 3355 O O . HIS A 1 411 ? 11.212 -15.103 -38.095 1.00 64.44 411 HIS A O 1
ATOM 3361 N N . TRP A 1 412 ? 11.865 -16.945 -36.992 1.00 66.12 412 TRP A N 1
ATOM 3362 C CA . TRP A 1 412 ? 12.249 -16.257 -35.764 1.00 66.12 412 TRP A CA 1
ATOM 3363 C C . TRP A 1 412 ? 13.676 -16.648 -35.392 1.00 66.12 412 TRP A C 1
ATOM 3365 O O . TRP A 1 412 ? 14.126 -17.754 -35.682 1.00 66.12 412 TRP A O 1
ATOM 3375 N N . ALA A 1 413 ? 14.416 -15.719 -34.792 1.00 68.75 413 ALA A N 1
ATOM 3376 C CA . ALA A 1 413 ? 15.745 -15.987 -34.265 1.00 68.75 413 ALA A CA 1
ATOM 3377 C C . ALA A 1 413 ? 15.645 -16.137 -32.750 1.00 68.75 413 ALA A C 1
ATOM 3379 O O . ALA A 1 413 ? 15.091 -15.267 -32.077 1.00 68.75 413 ALA A O 1
ATOM 3380 N N . CYS A 1 414 ? 16.174 -17.232 -32.212 1.00 68.81 414 CYS A N 1
ATOM 3381 C CA . CYS A 1 414 ? 16.150 -17.487 -30.778 1.00 68.81 414 CYS A CA 1
ATOM 3382 C C . CYS A 1 414 ? 17.553 -17.419 -30.181 1.00 68.81 414 CYS A C 1
ATOM 3384 O O . CYS A 1 414 ? 18.540 -17.812 -30.816 1.00 68.81 414 CYS A O 1
ATOM 3386 N N . GLY A 1 415 ? 17.619 -16.941 -28.939 1.00 69.69 415 GLY A N 1
ATOM 3387 C CA . GLY A 1 415 ? 18.836 -16.938 -28.158 1.00 69.69 415 GLY A CA 1
ATOM 3388 C C . GLY A 1 415 ? 18.593 -17.200 -26.670 1.00 69.69 415 GLY A C 1
ATOM 3389 O O . GLY A 1 415 ? 17.890 -16.457 -26.000 1.00 69.69 415 GLY A O 1
ATOM 3390 N N . LEU A 1 416 ? 19.212 -18.255 -26.153 1.00 69.81 416 LEU A N 1
ATOM 3391 C CA . LEU A 1 416 ? 19.426 -18.569 -24.739 1.00 69.81 416 LEU A CA 1
ATOM 3392 C C . LEU A 1 416 ? 20.650 -17.854 -24.114 1.00 69.81 416 LEU A C 1
ATOM 3394 O O . LEU A 1 416 ? 21.802 -18.051 -24.505 1.00 69.81 416 LEU A O 1
ATOM 3398 N N . TYR A 1 417 ? 20.421 -17.078 -23.064 1.00 66.38 417 TYR A N 1
ATOM 3399 C CA . TYR A 1 417 ? 21.492 -16.449 -22.292 1.00 66.38 417 TYR A CA 1
ATOM 3400 C C . TYR A 1 417 ? 21.616 -17.122 -20.933 1.00 66.38 417 TYR A C 1
ATOM 3402 O O . TYR A 1 417 ? 20.616 -17.436 -20.289 1.00 66.38 417 TYR A O 1
ATOM 3410 N N . ARG A 1 418 ? 22.854 -17.339 -20.489 1.00 62.47 418 ARG A N 1
ATOM 3411 C CA . ARG A 1 418 ? 23.129 -17.794 -19.127 1.00 62.47 418 ARG A CA 1
ATOM 3412 C C . ARG A 1 418 ? 22.996 -16.625 -18.165 1.00 62.47 418 ARG A C 1
ATOM 3414 O O . ARG A 1 418 ? 23.706 -15.639 -18.311 1.00 62.47 418 ARG A O 1
ATOM 3421 N N . THR A 1 419 ? 22.117 -16.737 -17.177 1.00 50.66 419 THR A N 1
ATOM 3422 C CA . THR A 1 419 ? 21.881 -15.683 -16.175 1.00 50.66 419 THR A CA 1
ATOM 3423 C C . THR A 1 419 ? 22.960 -15.621 -15.094 1.00 50.66 419 THR A C 1
ATOM 3425 O O . THR A 1 419 ? 23.076 -14.614 -14.408 1.00 50.66 419 THR A O 1
ATOM 3428 N N . ASP A 1 420 ? 23.770 -16.669 -14.942 1.00 45.50 420 ASP A N 1
ATOM 3429 C CA . ASP A 1 420 ? 24.856 -16.727 -13.963 1.00 45.50 420 ASP A CA 1
ATOM 3430 C C . ASP A 1 420 ? 26.150 -16.065 -14.460 1.00 45.50 420 ASP A C 1
ATOM 3432 O O . ASP A 1 420 ? 26.886 -15.478 -13.671 1.00 45.50 420 ASP A O 1
ATOM 3436 N N . VAL A 1 421 ? 26.415 -16.119 -15.769 1.00 49.03 421 VAL A N 1
ATOM 3437 C CA . VAL A 1 421 ? 27.626 -15.540 -16.388 1.00 49.03 421 VAL A CA 1
ATOM 3438 C C . VAL A 1 421 ? 27.340 -14.495 -17.469 1.00 49.03 421 VAL A C 1
ATOM 3440 O O . VAL A 1 421 ? 28.273 -13.935 -18.033 1.00 49.03 421 VAL A O 1
ATOM 3443 N N . TRP A 1 422 ? 26.067 -14.223 -17.766 1.00 49.25 422 TRP A N 1
ATOM 3444 C CA . TRP A 1 422 ? 25.601 -13.224 -18.744 1.00 49.25 422 TRP A CA 1
ATOM 3445 C C . TRP A 1 422 ? 26.204 -13.370 -20.144 1.00 49.25 422 TRP A C 1
ATOM 3447 O O . TRP A 1 422 ? 26.310 -12.408 -20.902 1.00 49.25 422 TRP A O 1
ATOM 3457 N N . MET A 1 423 ? 26.570 -14.599 -20.506 1.00 54.81 423 MET A N 1
ATOM 3458 C CA . MET A 1 423 ? 27.075 -14.943 -21.829 1.00 54.81 423 MET A CA 1
ATOM 3459 C C . MET A 1 423 ? 25.995 -15.669 -22.636 1.00 54.81 423 MET A C 1
ATOM 3461 O O . MET A 1 423 ? 25.234 -16.466 -22.068 1.00 54.81 423 MET A O 1
ATOM 3465 N N . PRO A 1 424 ? 25.913 -15.422 -23.955 1.00 58.16 424 PRO A N 1
ATOM 3466 C CA . PRO A 1 424 ? 25.053 -16.218 -24.810 1.00 58.16 424 PRO A CA 1
ATOM 3467 C C . PRO A 1 424 ? 25.556 -17.667 -24.822 1.00 58.16 424 PRO A C 1
ATOM 3469 O O . PRO A 1 424 ? 26.759 -17.930 -24.795 1.00 58.16 424 PRO A O 1
ATOM 3472 N N . VAL A 1 425 ? 24.629 -18.622 -24.864 1.00 69.12 425 VAL A N 1
ATOM 3473 C CA . VAL A 1 425 ? 24.957 -20.056 -24.980 1.00 69.12 425 VAL A CA 1
ATOM 3474 C C . VAL A 1 425 ? 25.385 -20.420 -26.416 1.00 69.12 425 VAL A C 1
ATOM 3476 O O . VAL A 1 425 ? 25.884 -21.512 -26.666 1.00 69.12 425 VAL A O 1
ATOM 3479 N N . PHE A 1 426 ? 25.232 -19.494 -27.364 1.00 63.34 426 PHE A N 1
ATOM 3480 C CA . PHE A 1 426 ? 25.598 -19.611 -28.781 1.00 63.34 426 PHE A CA 1
ATOM 3481 C C . PHE A 1 426 ? 26.400 -18.387 -29.218 1.00 63.34 426 PHE A C 1
ATOM 3483 O O . PHE A 1 426 ? 26.239 -17.291 -28.692 1.00 63.34 426 PHE A O 1
ATOM 3490 N N . GLU A 1 427 ? 27.217 -18.554 -30.253 1.00 60.34 427 GLU A N 1
ATOM 3491 C CA . GLU A 1 427 ? 27.948 -17.439 -30.864 1.00 60.34 427 GLU A CA 1
ATOM 3492 C C . GLU A 1 427 ? 27.037 -16.489 -31.657 1.00 60.34 427 GLU A C 1
ATOM 3494 O O . GLU A 1 427 ? 27.333 -15.299 -31.759 1.00 60.34 427 GLU A O 1
ATOM 3499 N N . LYS A 1 428 ? 25.933 -16.991 -32.231 1.00 64.56 428 LYS A N 1
ATOM 3500 C CA . LYS A 1 428 ? 24.961 -16.206 -33.010 1.00 64.56 428 LYS A CA 1
ATOM 3501 C C . LYS A 1 428 ? 23.535 -16.728 -32.795 1.00 64.56 428 LYS A C 1
ATOM 3503 O O . LYS A 1 428 ? 23.378 -17.947 -32.700 1.00 64.56 428 LYS A O 1
ATOM 3508 N N . PRO A 1 429 ? 22.512 -15.851 -32.728 1.00 65.56 429 PRO A N 1
ATOM 3509 C CA . PRO A 1 429 ? 21.116 -16.276 -32.671 1.00 65.56 429 PRO A CA 1
ATOM 3510 C C . PRO A 1 429 ? 20.792 -17.217 -33.832 1.00 65.56 429 PRO A C 1
ATOM 3512 O O . PRO A 1 429 ? 21.149 -16.942 -34.980 1.00 65.56 429 PRO A O 1
ATOM 3515 N N . VAL A 1 430 ? 20.135 -18.332 -33.530 1.00 66.94 430 VAL A N 1
ATOM 3516 C CA . VAL A 1 430 ? 19.797 -19.344 -34.534 1.00 66.94 430 VAL A CA 1
ATOM 3517 C C . VAL A 1 430 ? 18.418 -19.022 -35.085 1.00 66.94 430 VAL A C 1
ATOM 3519 O O . VAL A 1 430 ? 17.467 -18.888 -34.314 1.00 66.94 430 VAL A O 1
ATOM 3522 N N . VAL A 1 431 ? 18.313 -18.887 -36.409 1.00 70.44 431 VAL A N 1
ATOM 3523 C CA . VAL A 1 431 ? 17.016 -18.816 -37.089 1.00 70.44 431 VAL A CA 1
ATOM 3524 C C . VAL A 1 431 ? 16.386 -20.201 -37.028 1.00 70.44 431 VAL A C 1
ATOM 3526 O O . VAL A 1 431 ? 16.982 -21.179 -37.477 1.00 70.44 431 VAL A O 1
ATOM 3529 N N . VAL A 1 432 ? 15.202 -20.280 -36.442 1.00 68.19 432 VAL A N 1
ATOM 3530 C CA . VAL A 1 432 ? 14.488 -21.522 -36.156 1.00 68.19 432 VAL A CA 1
ATOM 3531 C C . VAL A 1 432 ? 13.128 -21.488 -36.849 1.00 68.19 432 VAL A C 1
ATOM 3533 O O . VAL A 1 432 ? 12.390 -20.512 -36.758 1.00 68.19 432 VAL A O 1
ATOM 3536 N N . GLU A 1 433 ? 12.796 -22.559 -37.567 1.00 69.44 433 GLU A N 1
ATOM 3537 C CA . GLU A 1 433 ? 11.527 -22.723 -38.286 1.00 69.44 433 GLU A CA 1
ATOM 3538 C C . GLU A 1 433 ? 11.010 -24.143 -38.048 1.00 69.44 433 GLU A C 1
ATOM 3540 O O . GLU A 1 433 ? 11.730 -25.109 -38.286 1.00 69.44 433 GLU A O 1
ATOM 3545 N N . GLY A 1 434 ? 9.789 -24.285 -37.520 1.00 69.31 434 GLY A N 1
ATOM 3546 C CA . GLY A 1 434 ? 9.212 -25.594 -37.175 1.00 69.31 434 GLY A CA 1
ATOM 3547 C C . GLY A 1 434 ? 9.791 -26.257 -35.913 1.00 69.31 434 GLY A C 1
ATOM 3548 O O . GLY A 1 434 ? 9.507 -27.420 -35.643 1.00 69.31 434 GLY A O 1
ATOM 3549 N N . TRP A 1 435 ? 10.603 -25.538 -35.129 1.00 72.44 435 TRP A N 1
ATOM 3550 C CA . TRP A 1 435 ? 11.223 -26.055 -33.894 1.00 72.44 435 TRP A CA 1
ATOM 3551 C C . TRP A 1 435 ? 10.355 -25.832 -32.648 1.00 72.44 435 TRP A C 1
ATOM 3553 O O . TRP A 1 435 ? 10.629 -26.403 -31.595 1.00 72.44 435 TRP A O 1
ATOM 3563 N N . VAL A 1 436 ? 9.299 -25.021 -32.761 1.00 73.75 436 VAL A N 1
ATOM 3564 C CA . VAL A 1 436 ? 8.296 -24.857 -31.704 1.00 73.75 436 VAL A CA 1
ATOM 3565 C C . VAL A 1 436 ? 7.277 -25.978 -31.836 1.00 73.75 436 VAL A C 1
ATOM 3567 O O . VAL A 1 436 ? 6.604 -26.095 -32.858 1.00 73.75 436 VAL A O 1
ATOM 3570 N N . LYS A 1 437 ? 7.143 -26.787 -30.787 1.00 75.38 437 LYS A N 1
ATOM 3571 C CA . LYS A 1 437 ? 6.077 -27.782 -30.674 1.00 75.38 437 LYS A CA 1
ATOM 3572 C C . LYS A 1 437 ? 5.085 -27.314 -29.625 1.00 75.38 437 LYS A C 1
ATOM 3574 O O . LYS A 1 437 ? 5.478 -26.927 -28.525 1.00 75.38 437 LYS A O 1
ATOM 3579 N N . ARG A 1 438 ? 3.799 -27.372 -29.960 1.00 76.44 438 ARG A N 1
ATOM 3580 C CA . ARG A 1 438 ? 2.729 -27.184 -28.982 1.00 76.44 438 ARG A CA 1
ATOM 3581 C C . ARG A 1 438 ? 2.754 -28.363 -28.005 1.00 76.44 438 ARG A C 1
ATOM 3583 O O . ARG A 1 438 ? 2.692 -29.512 -28.436 1.00 76.44 438 ARG A O 1
ATOM 3590 N N . GLY A 1 439 ? 2.897 -28.056 -26.719 1.00 74.06 439 GLY A N 1
ATOM 3591 C CA . GLY A 1 439 ? 2.785 -29.021 -25.626 1.00 74.06 439 GLY A CA 1
ATOM 3592 C C . GLY A 1 439 ? 1.354 -29.131 -25.099 1.00 74.06 439 GLY A C 1
ATOM 3593 O O . GLY A 1 439 ? 0.395 -28.793 -25.792 1.00 74.06 439 GLY A O 1
ATOM 3594 N N . GLU A 1 440 ? 1.224 -29.595 -23.859 1.00 76.31 440 GLU A N 1
ATOM 3595 C CA . GLU A 1 440 ? -0.052 -29.658 -23.137 1.00 76.31 440 GLU A CA 1
ATOM 3596 C C . GLU A 1 440 ? -0.673 -28.262 -22.953 1.00 76.31 440 GLU A C 1
ATOM 3598 O O . GLU A 1 440 ? 0.023 -27.245 -22.980 1.00 76.31 440 GLU A O 1
ATOM 3603 N N . LEU A 1 441 ? -1.995 -28.217 -22.776 1.00 68.38 441 LEU A N 1
ATOM 3604 C CA . LEU A 1 441 ? -2.745 -26.996 -22.484 1.00 68.38 441 LEU A CA 1
ATOM 3605 C C . LEU A 1 441 ? -3.074 -26.939 -20.997 1.00 68.38 441 LEU A C 1
ATOM 3607 O O . LEU A 1 441 ? -3.425 -27.947 -20.388 1.00 68.38 441 LEU A O 1
ATOM 3611 N N . TRP A 1 442 ? -2.995 -25.747 -20.411 1.00 46.25 442 TRP A N 1
ATOM 3612 C CA . TRP A 1 442 ? -3.394 -25.567 -19.023 1.00 46.25 442 TRP A CA 1
ATOM 3613 C C . TRP A 1 442 ? -4.916 -25.722 -18.911 1.00 46.25 442 TRP A C 1
ATOM 3615 O O . TRP A 1 442 ? -5.660 -24.945 -19.506 1.00 46.25 442 TRP A O 1
ATOM 3625 N N . GLY A 1 443 ? -5.376 -26.700 -18.127 1.00 49.59 443 GLY A N 1
ATOM 3626 C CA . GLY A 1 443 ? -6.798 -26.878 -17.811 1.00 49.59 443 GLY A CA 1
ATOM 3627 C C . GLY A 1 443 ? -7.532 -27.932 -18.642 1.00 49.59 443 GLY A C 1
ATOM 3628 O O . GLY A 1 443 ? -8.762 -27.917 -18.644 1.00 49.59 443 GLY A O 1
ATOM 3629 N N . GLN A 1 444 ? -6.806 -28.828 -19.320 1.00 40.66 444 GLN A N 1
ATOM 3630 C CA . GLN A 1 444 ? -7.344 -30.107 -19.802 1.00 40.66 444 GLN A CA 1
ATOM 3631 C C . GLN A 1 444 ? -7.074 -31.243 -18.820 1.00 40.66 444 GLN A C 1
ATOM 3633 O O . GLN A 1 444 ? -6.014 -31.202 -18.152 1.00 40.66 444 GLN A O 1
#

Sequence (444 aa):
MPKYIEALTDWQGKAKDIFTSAEMVERVSMKMGLSNIKADGPFQKEKQMYISAAVLYPSEKVLRQQDPKMLELIKKHSTKSEADVGIFTKHLRDNWHPNTTLIDVQYYNNLLTNNQERDFDVWFDPFQSLVHFPADNMVTKPSNPTRLFDHMSSFFQEIANSIRFLDDRLQVEAILGDYVDVAEKVQMGLYSSVTDHDSAGGMRPKEFHTLTMTGDYMGGHLTTFLYALPLCRRCPSVFVKANCLRNSSSFLTVLDYLSEYQLITDDKMLLQLAQTIIMIRENKEFLWPMADYTYYTWSGPGPHLYPDLLPRKAFTKWFYGLFFRWALPFNQKPHIFHEIILSPLNLTILFRLILDPSWGDEVDGSVKGGAWETMRESGLRVWSTLKWDVEKKEASAWMDERFVEGVGGKHWACGLYRTDVWMPVFEKPVVVEGWVKRGELWGQ

Organism: NCBI:txid1316788

Secondary structure (DSSP, 8-state):
--HHHHHHHHHHTGGGGT--HHHHHHHHHHHHHHTT----GGGHHHHHHHHHH------HHHHHHH-HHHHHHHHHHTTS-GGGHHHHHHHHHHH----GGG--HHHHHHHHHTT-GGG------GGGHHHHS-GGG-SSPPSS--SHHHHHHHHHHHHHHHHHHHGGG-------S-HHHHHHHHHTT----GGGTTSTT-PPPSSBSEEE-----BT-SHHIIIIIGGGB-SSTT-EEEE---SSGGG-SSHHHHHHHHH---SHHHHHHHH-EEEEE---TTSSSGGGSPEEEEES-SSPPPGGGSPPHHHHHHHHHHHHHHHHS------SSGGG--BPP--THHHHHHHH-TTSS-SS-TTS-SHHHHHHHHH--------EEETTTTEEE----HHHHHHHHTS-EEE--B-TTT--BSSSSPEEESS-----PPTT-